Protein AF-A0A257LYD9-F1 (afdb_monomer_lite)

Foldseek 3Di:
DVVVVVVVVVVVVVVVPPDDDDDDDDDDDPPDDPVVVVVVVVVVVVVVVQVPDDDVVNVVVVVVVVVVVVVCVVCVVVVLVVVVVPDPVSVVVVVVVVVVVVVVCVVVVPPDPPPPPPDDDDDDDDDQQDPVLLLVQQPDPDRDPVNVVSVVSNLVVLLPDALVVLLVVLVVLLVVPDLSSLVVNLSSLVSNLVHQLPSSLVSLLVCQPSDDNNNASSLVSNLVSLLSCCVVPVPVSVVVLVVCVVVVSQPPGFHDDPPDDTDTSNLSSLLSNLLSCLVVPLPVSLVSLVVDDPVSLLSSLLSHQDLVSLLSNLVSDDLVSNLSNLLNNLLNCLLPPLVVSLVSLVVSPHDQQSSLLSNLSSLLSNLLSVNDALVRNLVSNVVGPDDLVSSLVSSLSSLLSNQQDDDPPDPDPPPALDRVLVCLVVSLVSLCVSHDVVCSLLSNLLSLLSNCQSRVCPPSSVVSLVVVCVVVVHDDLNNLLSNLLSQLVDPDVVSLVVSLVSLVPDDDDPSSVVSNVVSVVVD

Radius of gyration: 33.73 Å; chains: 1; bounding box: 87×89×81 Å

pLDDT: mean 70.9, std 21.24, range [26.34, 96.0]

Secondary structure (DSSP, 8-state):
-HHHHHHHHHHHHHHTSS----------------HHHHHHHHHHHHHHHTTSS-HHHHHHHHHHHHHHHHHHHHHHHHHHHHHHTT-THHHHHHHHHHHHHHHHHHHTT---S---------S--PPPPPHHHHHHHHT-SS--HHHHHHHHHHHHHHHHS-HHHHHHHHHHHHTS-STTHHHHHHHHHHHHHHH-HHHHHHHHHHHTTSSHHHHHHHHHHHHHHHHHHHHH-HHHHHHHHHHHHHTTTTTT-EEPPSSS--EEHHHHHHHHHHHHHHHH-HHHHHHHHTTS-HHHHHHHHHT---HHHHHHHGGGS-HHHHHHHHHHHHHHHHTT-HHHHHHHHHTT---HHHHHHHHHHHHHHHHHTTSS-HHHHHHHHHTS---HHHHHHHHHHHHHHHTTSPPTT------S----GGGHHHHHHHHHHHS-TTTHHHHHHHHHHHHHHHH--HHHHHHHHHHHHHHHSS--HHHHHHHHHHHTTSS-HHHHHHHHHHHHTSPP-HHHHHHHHHHHHT-

Structure (mmCIF, N/CA/C/O backbone):
data_AF-A0A257LYD9-F1
#
_entry.id   AF-A0A257LYD9-F1
#
loop_
_atom_site.group_PDB
_atom_site.id
_atom_site.type_symbol
_atom_site.label_atom_id
_atom_site.label_alt_id
_atom_site.label_comp_id
_atom_site.label_asym_id
_atom_site.label_entity_id
_atom_site.label_seq_id
_atom_site.pdbx_PDB_ins_code
_atom_site.Cartn_x
_atom_site.Cartn_y
_atom_site.Cartn_z
_atom_site.occupancy
_atom_site.B_iso_or_equiv
_atom_site.auth_seq_id
_atom_site.auth_comp_id
_atom_site.auth_asym_id
_atom_site.auth_atom_id
_atom_site.pdbx_PDB_model_num
ATOM 1 N N . SER A 1 1 ? 59.968 45.831 -13.611 1.00 49.44 1 SER A N 1
ATOM 2 C CA . SER A 1 1 ? 59.683 45.154 -14.890 1.00 49.44 1 SER A CA 1
ATOM 3 C C . SER A 1 1 ? 58.541 45.884 -15.582 1.00 49.44 1 SER A C 1
ATOM 5 O O . SER A 1 1 ? 57.887 46.700 -14.939 1.00 49.44 1 SER A O 1
ATOM 7 N N . ILE A 1 2 ? 58.314 45.608 -16.870 1.00 38.03 2 ILE A N 1
ATOM 8 C CA . ILE A 1 2 ? 57.218 46.166 -17.689 1.00 38.03 2 ILE A CA 1
ATOM 9 C C . ILE A 1 2 ? 55.837 45.922 -17.042 1.00 38.03 2 ILE A C 1
ATOM 11 O O . ILE A 1 2 ? 54.939 46.751 -17.163 1.00 38.03 2 ILE A O 1
ATOM 15 N N . ASP A 1 3 ? 55.703 44.860 -16.246 1.00 35.25 3 ASP A N 1
ATOM 16 C CA . ASP A 1 3 ? 54.464 44.512 -15.537 1.00 35.25 3 ASP A CA 1
ATOM 17 C C . ASP A 1 3 ? 54.073 45.535 -14.456 1.00 35.25 3 ASP A C 1
ATOM 19 O O . ASP A 1 3 ? 52.888 45.755 -14.215 1.00 35.25 3 ASP A O 1
ATOM 23 N N . ALA A 1 4 ? 55.050 46.220 -13.848 1.00 38.22 4 ALA A N 1
ATOM 24 C CA . ALA A 1 4 ? 54.783 47.253 -12.845 1.00 38.22 4 ALA A CA 1
ATOM 25 C C . ALA A 1 4 ? 54.211 48.539 -13.472 1.00 38.22 4 ALA A C 1
ATOM 27 O O . ALA A 1 4 ? 53.328 49.159 -12.891 1.00 38.22 4 ALA A O 1
ATOM 28 N N . GLN A 1 5 ? 54.643 48.895 -14.689 1.00 37.78 5 GLN A N 1
ATOM 29 C CA . GLN A 1 5 ? 54.116 50.061 -15.414 1.00 37.78 5 GLN A CA 1
ATOM 30 C C . GLN A 1 5 ? 52.699 49.818 -15.953 1.00 37.78 5 GLN A C 1
ATOM 32 O O . GLN A 1 5 ? 51.879 50.734 -15.970 1.00 37.78 5 GLN A O 1
ATOM 37 N N . ILE A 1 6 ? 52.373 48.582 -16.347 1.00 43.25 6 ILE A N 1
ATOM 38 C CA . ILE A 1 6 ? 51.021 48.223 -16.806 1.00 43.25 6 ILE A CA 1
ATOM 39 C C . ILE A 1 6 ? 50.028 48.226 -15.632 1.00 43.25 6 ILE A C 1
ATOM 41 O O . ILE A 1 6 ? 48.917 48.736 -15.781 1.00 43.25 6 ILE A O 1
ATOM 45 N N . ALA A 1 7 ? 50.436 47.742 -14.454 1.00 40.56 7 ALA A N 1
ATOM 46 C CA . ALA A 1 7 ? 49.606 47.775 -13.248 1.00 40.56 7 ALA A CA 1
ATOM 47 C C . ALA A 1 7 ? 49.328 49.212 -12.758 1.00 40.56 7 ALA A C 1
ATOM 49 O O . ALA A 1 7 ? 48.196 49.530 -12.396 1.00 40.56 7 ALA A O 1
ATOM 50 N N . GLU A 1 8 ? 50.323 50.104 -12.820 1.00 39.28 8 GLU A N 1
ATOM 51 C CA . GLU A 1 8 ? 50.182 51.512 -12.420 1.00 39.28 8 GLU A CA 1
ATOM 52 C C . GLU A 1 8 ? 49.281 52.314 -13.386 1.00 39.28 8 GLU A C 1
ATOM 54 O O . GLU A 1 8 ? 48.507 53.171 -12.952 1.00 39.28 8 GLU A O 1
ATOM 59 N N . THR A 1 9 ? 49.293 51.967 -14.681 1.00 43.53 9 THR A N 1
ATOM 60 C CA . THR A 1 9 ? 48.439 52.595 -15.714 1.00 43.53 9 THR A CA 1
ATOM 61 C C . THR A 1 9 ? 46.978 52.121 -15.643 1.00 43.53 9 THR A C 1
ATOM 63 O O . THR A 1 9 ? 46.062 52.870 -15.977 1.00 43.53 9 THR A O 1
ATOM 66 N N . LEU A 1 10 ? 46.731 50.888 -15.181 1.00 40.94 10 LEU A N 1
ATOM 67 C CA . LEU A 1 10 ? 45.377 50.357 -14.964 1.00 40.94 10 LEU A CA 1
ATOM 68 C C . LEU A 1 10 ? 44.741 50.907 -13.677 1.00 40.94 10 LEU A C 1
ATOM 70 O O . LEU A 1 10 ? 43.573 51.296 -13.698 1.00 40.94 10 LEU A O 1
ATOM 74 N N . ALA A 1 11 ? 45.516 51.039 -12.595 1.00 41.31 11 ALA A N 1
ATOM 75 C CA . ALA A 1 11 ? 45.029 51.582 -11.324 1.00 41.31 11 ALA A CA 1
ATOM 76 C C . ALA A 1 11 ? 44.652 53.077 -11.407 1.00 41.31 11 ALA A C 1
ATOM 78 O O . ALA A 1 11 ? 43.683 53.515 -10.784 1.00 41.31 11 ALA A O 1
ATOM 79 N N . THR A 1 12 ? 45.359 53.869 -12.223 1.00 39.19 12 THR A N 1
ATOM 80 C CA . THR A 1 12 ? 45.008 55.282 -12.473 1.00 39.19 12 THR A CA 1
ATOM 81 C C . THR A 1 12 ? 43.752 55.442 -13.341 1.00 39.19 12 THR A C 1
ATOM 83 O O . THR A 1 12 ? 43.032 56.437 -13.211 1.00 39.19 12 THR A O 1
ATOM 86 N N . HIS A 1 13 ? 43.425 54.451 -14.178 1.00 40.69 13 HIS A N 1
ATOM 87 C CA . HIS A 1 13 ? 42.250 54.500 -15.050 1.00 40.69 13 HIS A CA 1
ATOM 88 C C . HIS A 1 13 ? 40.937 54.136 -14.331 1.00 40.69 13 HIS A C 1
ATOM 90 O O . HIS A 1 13 ? 39.889 54.682 -14.683 1.00 40.69 13 HIS A O 1
ATOM 96 N N . GLU A 1 14 ? 40.985 53.281 -13.301 1.00 42.09 14 GLU A N 1
ATOM 97 C CA . GLU A 1 14 ? 39.814 52.935 -12.474 1.00 42.09 14 GLU A CA 1
ATOM 98 C C . GLU A 1 14 ? 39.442 54.041 -11.477 1.00 42.09 14 GLU A C 1
ATOM 100 O O . GLU A 1 14 ? 38.259 54.322 -11.280 1.00 42.09 14 GLU A O 1
ATOM 105 N N . HIS A 1 15 ? 40.423 54.754 -10.914 1.00 35.59 15 HIS A N 1
ATOM 106 C CA . HIS A 1 15 ? 40.149 55.800 -9.921 1.00 35.59 15 HIS A CA 1
ATOM 107 C C . HIS A 1 15 ? 39.497 57.068 -10.506 1.00 35.59 15 HIS A C 1
ATOM 109 O O . HIS A 1 15 ? 38.858 57.826 -9.775 1.00 35.59 15 HIS A O 1
ATOM 115 N N . THR A 1 16 ? 39.607 57.286 -11.822 1.00 35.78 16 THR A N 1
ATOM 116 C CA . THR A 1 16 ? 39.063 58.478 -12.502 1.00 35.78 16 THR A CA 1
ATOM 117 C C . THR A 1 16 ? 37.607 58.288 -12.963 1.00 35.78 16 THR A C 1
ATOM 119 O O . THR A 1 16 ? 36.912 59.262 -13.240 1.00 35.78 16 THR A O 1
ATOM 122 N N . ALA A 1 17 ? 37.102 57.047 -13.007 1.00 40.84 17 ALA A N 1
ATOM 123 C CA . ALA A 1 17 ? 35.739 56.745 -13.463 1.00 40.84 17 ALA A CA 1
ATOM 124 C C . ALA A 1 17 ? 34.672 56.792 -12.348 1.00 40.84 17 ALA A C 1
ATOM 126 O O . ALA A 1 17 ? 33.480 56.773 -12.647 1.00 40.84 17 ALA A O 1
ATOM 127 N N . ALA A 1 18 ? 35.075 56.860 -11.072 1.00 41.09 18 ALA A N 1
ATOM 128 C CA . ALA A 1 18 ? 34.161 56.713 -9.935 1.00 41.09 18 ALA A CA 1
ATOM 129 C C . ALA A 1 18 ? 33.547 58.022 -9.394 1.00 41.09 18 ALA A C 1
ATOM 131 O O . ALA A 1 18 ? 32.650 57.954 -8.560 1.00 41.09 18 ALA A O 1
ATOM 132 N N . PHE A 1 19 ? 33.962 59.211 -9.846 1.00 42.50 19 PHE A N 1
ATOM 133 C CA . PHE A 1 19 ? 33.414 60.472 -9.326 1.00 42.50 19 PHE A CA 1
ATOM 134 C C . PHE A 1 19 ? 33.338 61.569 -10.389 1.00 42.50 19 PHE A C 1
ATOM 136 O O . PHE A 1 19 ? 34.223 62.414 -10.452 1.00 42.50 19 PHE A O 1
ATOM 143 N N . GLN A 1 20 ? 32.246 61.612 -11.159 1.00 30.97 20 GLN A N 1
ATOM 144 C CA . GLN A 1 20 ? 31.609 62.873 -11.571 1.00 30.97 20 GLN A CA 1
ATOM 145 C C . GLN A 1 20 ? 30.097 62.666 -11.777 1.00 30.97 20 GLN A C 1
ATOM 147 O O . GLN A 1 20 ? 29.709 61.820 -12.582 1.00 30.97 20 GLN A O 1
ATOM 152 N N . PRO A 1 21 ? 29.225 63.430 -11.095 1.00 45.97 21 PRO A N 1
ATOM 153 C CA . PRO A 1 21 ? 27.804 63.462 -11.400 1.00 45.97 21 PRO A CA 1
ATOM 154 C C . PRO A 1 21 ? 27.547 64.545 -12.454 1.00 45.97 21 PRO A C 1
ATOM 156 O O . PRO A 1 21 ? 27.742 65.729 -12.183 1.00 45.97 21 PRO A O 1
ATOM 159 N N . ILE A 1 22 ? 27.109 64.178 -13.658 1.00 36.41 22 ILE A N 1
ATOM 160 C CA . ILE A 1 22 ? 26.595 65.161 -14.628 1.00 36.41 22 ILE A CA 1
ATOM 161 C C . ILE A 1 22 ? 25.435 64.559 -15.444 1.00 36.41 22 ILE A C 1
ATOM 163 O O . ILE A 1 22 ? 25.273 63.339 -15.470 1.00 36.41 22 ILE A O 1
ATOM 167 N N . PRO A 1 23 ? 24.538 65.388 -16.005 1.00 30.56 23 PRO A N 1
ATOM 168 C CA . PRO A 1 23 ? 23.142 65.435 -15.613 1.00 30.56 23 PRO A CA 1
ATOM 169 C C . PRO A 1 23 ? 22.226 64.996 -16.760 1.00 30.56 23 PRO A C 1
ATOM 171 O O . PRO A 1 23 ? 22.642 64.795 -17.899 1.00 30.56 23 PRO A O 1
ATOM 174 N N . ILE A 1 24 ? 20.941 64.876 -16.452 1.00 46.66 24 ILE A N 1
ATOM 175 C CA . ILE A 1 24 ? 19.901 64.607 -17.440 1.00 46.66 24 ILE A CA 1
ATOM 176 C C . ILE A 1 24 ? 19.766 65.833 -18.358 1.00 46.66 24 ILE A C 1
ATOM 178 O O . ILE A 1 24 ? 19.255 66.870 -17.939 1.00 46.66 24 ILE A O 1
ATOM 182 N N . SER A 1 25 ? 20.187 65.707 -19.617 1.00 30.19 25 SER A N 1
ATOM 183 C CA . SER A 1 25 ? 19.709 66.541 -20.722 1.00 30.19 25 SER A CA 1
ATOM 184 C C . SER A 1 25 ? 19.673 65.751 -22.034 1.00 30.19 25 SER A C 1
ATOM 186 O O . SER A 1 25 ? 20.486 64.864 -22.289 1.00 30.19 25 SER A O 1
ATOM 188 N N . ALA A 1 26 ? 18.628 66.034 -22.809 1.00 44.50 26 ALA A N 1
ATOM 189 C CA . ALA A 1 26 ? 18.206 65.318 -24.002 1.00 44.50 26 ALA A CA 1
ATOM 190 C C . ALA A 1 26 ? 19.156 65.503 -25.204 1.00 44.50 26 ALA A C 1
ATOM 192 O O . ALA A 1 26 ? 19.894 66.480 -25.287 1.00 44.50 26 ALA A O 1
ATOM 193 N N . ASP A 1 27 ? 19.054 64.556 -26.141 1.00 39.31 27 ASP A N 1
ATOM 194 C CA . ASP A 1 27 ? 19.685 64.505 -27.466 1.00 39.31 27 ASP A CA 1
ATOM 195 C C . ASP A 1 27 ? 21.212 64.347 -27.537 1.00 39.31 27 ASP A C 1
ATOM 197 O O . ASP A 1 27 ? 21.968 65.303 -27.687 1.00 39.31 27 ASP A O 1
ATOM 201 N N . ARG A 1 28 ? 21.657 63.079 -27.580 1.00 30.05 28 ARG A N 1
ATOM 202 C CA . ARG A 1 28 ? 22.804 62.617 -28.390 1.00 30.05 28 ARG A CA 1
ATOM 203 C C . ARG A 1 28 ? 22.771 61.095 -28.552 1.00 30.05 28 ARG A C 1
ATOM 205 O O . ARG A 1 28 ? 22.719 60.353 -27.574 1.00 30.05 28 ARG A O 1
ATOM 212 N N . SER A 1 29 ? 22.852 60.618 -29.794 1.00 32.94 29 SER A N 1
ATOM 213 C CA . SER A 1 29 ? 23.033 59.199 -30.110 1.00 32.94 29 SER A CA 1
ATOM 214 C C . SER A 1 29 ? 24.380 58.705 -29.566 1.00 32.94 29 SER A C 1
ATOM 216 O O . SER A 1 29 ? 25.440 59.056 -30.090 1.00 32.94 29 SER A O 1
ATOM 218 N N . ILE A 1 30 ? 24.351 57.876 -28.523 1.00 30.97 30 ILE A N 1
ATOM 219 C CA . ILE A 1 30 ? 25.540 57.186 -28.016 1.00 30.97 30 ILE A CA 1
ATOM 220 C C . ILE A 1 30 ? 25.895 56.072 -29.009 1.00 30.97 30 ILE A C 1
ATOM 222 O O . ILE A 1 30 ? 25.290 55.000 -29.004 1.00 30.97 30 ILE A O 1
ATOM 226 N N . SER A 1 31 ? 26.889 56.320 -29.864 1.00 38.44 31 SER A N 1
ATOM 227 C CA . SER A 1 31 ? 27.593 55.273 -30.611 1.00 38.44 31 SER A CA 1
ATOM 228 C C . SER A 1 31 ? 28.261 54.326 -29.610 1.00 38.44 31 SER A C 1
ATOM 230 O O . SER A 1 31 ? 29.317 54.637 -29.058 1.00 38.44 31 SER A O 1
ATOM 232 N N . ARG A 1 32 ? 27.641 53.172 -29.347 1.00 36.41 32 ARG A N 1
ATOM 233 C CA . ARG A 1 32 ? 28.241 52.111 -28.527 1.00 36.41 32 ARG A CA 1
ATOM 234 C C . ARG A 1 32 ? 29.406 51.453 -29.287 1.00 36.41 32 ARG A C 1
ATOM 236 O O . ARG A 1 32 ? 29.279 51.213 -30.487 1.00 36.41 32 ARG A O 1
ATOM 243 N N . PRO A 1 33 ? 30.526 51.118 -28.623 1.00 38.88 33 PRO A N 1
ATOM 244 C CA . PRO A 1 33 ? 31.648 50.450 -29.273 1.00 38.88 33 PRO A CA 1
ATOM 245 C C . PRO A 1 33 ? 31.264 49.017 -29.674 1.00 38.88 33 PRO A C 1
ATOM 247 O O . PRO A 1 33 ? 30.694 48.263 -28.884 1.00 38.88 33 PRO A O 1
ATOM 250 N N . ASN A 1 34 ? 31.582 48.645 -30.915 1.00 45.72 34 ASN A N 1
ATOM 251 C CA . ASN A 1 34 ? 31.249 47.351 -31.509 1.00 45.72 34 ASN A CA 1
ATOM 252 C C . ASN A 1 34 ? 32.127 46.235 -30.905 1.00 45.72 34 ASN A C 1
ATOM 254 O O . ASN A 1 34 ? 33.206 45.912 -31.402 1.00 45.72 34 ASN A O 1
ATOM 258 N N . TRP A 1 35 ? 31.680 45.683 -29.778 1.00 42.66 35 TRP A N 1
ATOM 259 C CA . TRP A 1 35 ? 32.374 44.653 -28.996 1.00 42.66 35 TRP A CA 1
ATOM 260 C C . TRP A 1 35 ? 32.665 43.371 -29.797 1.00 42.66 35 TRP A C 1
ATOM 262 O O . TRP A 1 35 ? 33.673 42.713 -29.549 1.00 42.66 35 TRP A O 1
ATOM 272 N N . LEU A 1 36 ? 31.853 43.076 -30.817 1.00 42.28 36 LEU A N 1
ATOM 273 C CA . LEU A 1 36 ? 32.045 41.964 -31.753 1.00 42.28 36 LEU A CA 1
ATOM 274 C C . LEU A 1 36 ? 33.279 42.147 -32.645 1.00 42.28 36 LEU A C 1
ATOM 276 O O . LEU A 1 36 ? 34.024 41.196 -32.860 1.00 42.28 36 LEU A O 1
ATOM 280 N N . ALA A 1 37 ? 33.561 43.375 -33.092 1.00 41.25 37 ALA A N 1
ATOM 281 C CA . ALA A 1 37 ? 34.774 43.670 -33.856 1.00 41.25 37 ALA A CA 1
ATOM 282 C C . ALA A 1 37 ? 36.037 43.528 -32.987 1.00 41.25 37 ALA A C 1
ATOM 284 O O . ALA A 1 37 ? 37.076 43.069 -33.458 1.00 41.25 37 ALA A O 1
ATOM 285 N N . ARG A 1 38 ? 35.935 43.847 -31.688 1.00 40.97 38 ARG A N 1
ATOM 286 C CA . ARG A 1 38 ? 37.004 43.593 -30.709 1.00 40.97 38 ARG A CA 1
ATOM 287 C C . ARG A 1 38 ? 37.198 42.099 -30.448 1.00 40.97 38 ARG A C 1
ATOM 289 O O . ARG A 1 38 ? 38.338 41.652 -30.416 1.00 40.97 38 ARG A O 1
ATOM 296 N N . ALA A 1 39 ? 36.120 41.328 -30.309 1.00 45.44 39 ALA A N 1
ATOM 297 C CA . ALA A 1 39 ? 36.196 39.878 -30.134 1.00 45.44 39 ALA A CA 1
ATOM 298 C C . ALA A 1 39 ? 36.816 39.185 -31.362 1.00 45.44 39 ALA A C 1
ATOM 300 O O . ALA A 1 39 ? 37.705 38.351 -31.211 1.00 45.44 39 ALA A O 1
ATOM 301 N N . ALA A 1 40 ? 36.433 39.595 -32.575 1.00 45.53 40 ALA A N 1
ATOM 302 C CA . ALA A 1 40 ? 37.013 39.089 -33.819 1.00 45.53 40 ALA A CA 1
ATOM 303 C C . ALA A 1 40 ? 38.507 39.440 -33.960 1.00 45.53 40 ALA A C 1
ATOM 305 O O . ALA A 1 40 ? 39.304 38.587 -34.350 1.00 45.53 40 ALA A O 1
ATOM 306 N N . ALA A 1 41 ? 38.915 40.656 -33.573 1.00 41.38 41 ALA A N 1
ATOM 307 C CA . ALA A 1 41 ? 40.324 41.055 -33.547 1.00 41.38 41 ALA A CA 1
ATOM 308 C C . ALA A 1 41 ? 41.149 40.244 -32.526 1.00 41.38 41 ALA A C 1
ATOM 310 O O . ALA A 1 41 ? 42.281 39.860 -32.819 1.00 41.38 41 ALA A O 1
ATOM 311 N N . TRP A 1 42 ? 40.574 39.919 -31.362 1.00 43.00 42 TRP A N 1
ATOM 312 C CA . TRP A 1 42 ? 41.206 39.053 -30.359 1.00 43.00 42 TRP A CA 1
ATOM 313 C C . TRP A 1 42 ? 41.351 37.603 -30.837 1.00 43.00 42 TRP A C 1
ATOM 315 O O . TRP A 1 42 ? 42.405 37.004 -30.633 1.00 43.00 42 TRP A O 1
ATOM 325 N N . ILE A 1 43 ? 40.342 37.058 -31.524 1.00 50.16 43 ILE A N 1
ATOM 326 C CA . ILE A 1 43 ? 40.383 35.708 -32.114 1.00 50.16 43 ILE A CA 1
ATOM 327 C C . ILE A 1 43 ? 41.423 35.637 -33.247 1.00 50.16 43 ILE A C 1
ATOM 329 O O . ILE A 1 43 ? 42.200 34.682 -33.308 1.00 50.16 43 ILE A O 1
ATOM 333 N N . GLY A 1 44 ? 41.498 36.672 -34.094 1.00 39.19 44 GLY A N 1
ATOM 334 C CA . GLY A 1 44 ? 42.492 36.784 -35.167 1.00 39.19 44 GLY A CA 1
ATOM 335 C C . GLY A 1 44 ? 43.931 36.901 -34.652 1.00 39.19 44 GLY A C 1
ATOM 336 O O . GLY A 1 44 ? 44.817 36.198 -35.138 1.00 39.19 44 GLY A O 1
ATOM 337 N N . ALA A 1 45 ? 44.164 37.713 -33.613 1.00 41.66 45 ALA A N 1
ATOM 338 C CA . ALA A 1 45 ? 45.466 37.794 -32.948 1.00 41.66 45 ALA A CA 1
ATOM 339 C C . ALA A 1 45 ? 45.863 36.445 -32.315 1.00 41.66 45 ALA A C 1
ATOM 341 O O . ALA A 1 45 ? 47.004 36.011 -32.452 1.00 41.66 45 ALA A O 1
ATOM 342 N N . PHE A 1 46 ? 44.915 35.725 -31.703 1.00 44.78 46 PHE A N 1
ATOM 343 C CA . PHE A 1 46 ? 45.160 34.409 -31.097 1.00 44.78 46 PHE A CA 1
ATOM 344 C C . PHE A 1 46 ? 45.529 33.316 -32.111 1.00 44.78 46 PHE A C 1
ATOM 346 O O . PHE A 1 46 ? 46.360 32.460 -31.806 1.00 44.78 46 PHE A O 1
ATOM 353 N N . HIS A 1 47 ? 44.955 33.343 -33.319 1.00 44.31 47 HIS A N 1
ATOM 354 C CA . HIS A 1 47 ? 45.324 32.411 -34.392 1.00 44.31 47 HIS A CA 1
ATOM 355 C C . HIS A 1 47 ? 46.742 32.659 -34.928 1.00 44.31 47 HIS A C 1
ATOM 357 O O . HIS A 1 47 ? 47.457 31.704 -35.230 1.00 44.31 47 HIS A O 1
ATOM 363 N N . LEU A 1 48 ? 47.185 33.918 -34.982 1.00 41.16 48 LEU A N 1
ATOM 364 C CA . LEU A 1 48 ? 48.536 34.277 -35.429 1.00 41.16 48 LEU A CA 1
ATOM 365 C C . LEU A 1 48 ? 49.634 33.862 -34.431 1.00 41.16 48 LEU A C 1
ATOM 367 O O . LEU A 1 48 ? 50.714 33.458 -34.858 1.00 41.16 48 LEU A O 1
ATOM 371 N N . PHE A 1 49 ? 49.357 33.873 -33.122 1.00 42.16 49 PHE A N 1
ATOM 372 C CA . PHE A 1 49 ? 50.305 33.414 -32.090 1.00 42.16 49 PHE A CA 1
ATOM 373 C C . PHE A 1 49 ? 50.302 31.888 -31.858 1.00 42.16 49 PHE A C 1
ATOM 375 O O . PHE A 1 49 ? 51.223 31.358 -31.236 1.00 42.16 49 PHE A O 1
ATOM 382 N N . GLY A 1 50 ? 49.308 31.157 -32.379 1.00 40.91 50 GLY A N 1
ATOM 383 C CA . GLY A 1 50 ? 49.197 29.698 -32.235 1.00 40.91 50 GLY A CA 1
ATOM 384 C C . GLY A 1 50 ? 50.205 28.883 -33.058 1.00 40.91 50 GLY A C 1
ATOM 385 O O . GLY A 1 50 ? 50.475 27.734 -32.716 1.00 40.91 50 GLY A O 1
ATOM 386 N N . ASN A 1 51 ? 50.807 29.471 -34.098 1.00 42.59 51 ASN A N 1
ATOM 387 C CA . ASN A 1 51 ? 51.724 28.762 -35.002 1.00 42.59 51 ASN A CA 1
ATOM 388 C C . ASN A 1 51 ? 53.195 28.736 -34.544 1.00 42.59 51 ASN A C 1
ATOM 390 O O . ASN A 1 51 ? 54.031 28.160 -35.236 1.00 42.59 51 ASN A O 1
ATOM 394 N N . THR A 1 52 ? 53.533 29.311 -33.384 1.00 46.41 52 THR A N 1
ATOM 395 C CA . THR A 1 52 ? 54.919 29.344 -32.869 1.00 46.41 52 THR A CA 1
ATOM 396 C C . THR A 1 52 ? 55.092 28.782 -31.450 1.00 46.41 52 THR A C 1
ATOM 398 O O . THR A 1 52 ? 56.202 28.801 -30.917 1.00 46.41 52 THR A O 1
ATOM 401 N N . ALA A 1 53 ? 54.044 28.222 -30.831 1.00 46.31 53 ALA A N 1
ATOM 402 C CA . ALA A 1 53 ? 54.089 27.737 -29.447 1.00 46.31 53 ALA A CA 1
ATOM 403 C C . ALA A 1 53 ? 54.228 26.202 -29.322 1.00 46.31 53 ALA A C 1
ATOM 405 O O . ALA A 1 53 ? 53.648 25.433 -30.086 1.00 46.31 53 ALA A O 1
ATOM 406 N N . LYS A 1 54 ? 54.992 25.742 -28.316 1.00 46.84 54 LYS A N 1
ATOM 407 C CA . LYS A 1 54 ? 55.261 24.315 -28.035 1.00 46.84 54 LYS A CA 1
ATOM 408 C C . LYS A 1 54 ? 53.997 23.539 -27.609 1.00 46.84 54 LYS A C 1
ATOM 410 O O . LYS A 1 54 ? 53.089 24.079 -26.981 1.00 46.84 54 LYS A O 1
ATOM 415 N N . ALA A 1 55 ? 53.988 22.234 -27.903 1.00 43.00 55 ALA A N 1
ATOM 416 C CA . ALA A 1 55 ? 52.827 21.332 -27.875 1.00 43.00 55 ALA A CA 1
ATOM 417 C C . ALA A 1 55 ? 52.019 21.258 -26.557 1.00 43.00 55 ALA A C 1
ATOM 419 O O . ALA A 1 55 ? 50.814 21.016 -26.604 1.00 43.00 55 ALA A O 1
ATOM 420 N N . SER A 1 56 ? 52.624 21.491 -25.388 1.00 38.22 56 SER A N 1
ATOM 421 C CA . SER A 1 56 ? 51.900 21.484 -24.104 1.00 38.22 56 SER A CA 1
ATOM 422 C C . SER A 1 56 ? 50.998 22.712 -23.925 1.00 38.22 56 SER A C 1
ATOM 424 O O . SER A 1 56 ? 49.896 22.593 -23.389 1.00 38.22 56 SER A O 1
ATOM 426 N N . THR A 1 57 ? 51.402 23.870 -24.453 1.00 39.50 57 THR A N 1
ATOM 427 C CA . THR A 1 57 ? 50.592 25.097 -24.448 1.00 39.50 57 THR A CA 1
ATOM 428 C C . THR A 1 57 ? 49.414 24.982 -25.420 1.00 39.50 57 THR A C 1
ATOM 430 O O . THR A 1 57 ? 48.331 25.478 -25.132 1.00 39.50 57 THR A O 1
ATOM 433 N N . VAL A 1 58 ? 49.571 24.231 -26.519 1.00 40.91 58 VAL A N 1
ATOM 434 C CA . VAL A 1 58 ? 48.525 24.002 -27.535 1.00 40.91 58 VAL A CA 1
ATOM 435 C C . VAL A 1 58 ? 47.348 23.180 -26.991 1.00 40.91 58 VAL A C 1
ATOM 437 O O . VAL A 1 58 ? 46.204 23.442 -27.352 1.00 40.91 58 VAL A O 1
ATOM 440 N N . ILE A 1 59 ? 47.587 22.214 -26.096 1.00 39.59 59 ILE A N 1
ATOM 441 C CA . ILE A 1 59 ? 46.521 21.372 -25.517 1.00 39.59 59 ILE A CA 1
ATOM 442 C C . ILE A 1 59 ? 45.693 22.156 -24.489 1.00 39.59 59 ILE A C 1
ATOM 444 O O . ILE A 1 59 ? 44.463 22.064 -24.489 1.00 39.59 59 ILE A O 1
ATOM 448 N N . VAL A 1 60 ? 46.350 22.964 -23.650 1.00 38.22 60 VAL A N 1
ATOM 449 C CA . VAL A 1 60 ? 45.662 23.854 -22.702 1.00 38.22 60 VAL A CA 1
ATOM 450 C C . VAL A 1 60 ? 44.927 24.963 -23.462 1.00 38.22 60 VAL A C 1
ATOM 452 O O . VAL A 1 60 ? 43.750 25.190 -23.203 1.00 38.22 60 VAL A O 1
ATOM 455 N N . MET A 1 61 ? 45.550 25.567 -24.481 1.00 35.97 61 MET A N 1
ATOM 456 C CA . MET A 1 61 ? 44.910 26.585 -25.324 1.00 35.97 61 MET A CA 1
ATOM 457 C C . MET A 1 61 ? 43.729 26.033 -26.126 1.00 35.97 61 MET A C 1
ATOM 459 O O . MET A 1 61 ? 42.716 26.717 -26.211 1.00 35.97 61 MET A O 1
ATOM 463 N N . LYS A 1 62 ? 43.783 24.799 -26.652 1.00 40.06 62 LYS A N 1
ATOM 464 C CA . LYS A 1 62 ? 42.627 24.180 -27.327 1.00 40.06 62 LYS A CA 1
ATOM 465 C C . LYS A 1 62 ? 41.443 24.002 -26.380 1.00 40.06 62 LYS A C 1
ATOM 467 O O . LYS A 1 62 ? 40.338 24.375 -26.749 1.00 40.06 62 LYS A O 1
ATOM 472 N N . LYS A 1 63 ? 41.659 23.510 -25.154 1.00 38.25 63 LYS A N 1
ATOM 473 C CA . LYS A 1 63 ? 40.579 23.368 -24.159 1.00 38.25 63 LYS A CA 1
ATOM 474 C C . LYS A 1 63 ? 39.988 24.717 -23.748 1.00 38.25 63 LYS A C 1
ATOM 476 O O . LYS A 1 63 ? 38.770 24.835 -23.641 1.00 38.25 63 LYS A O 1
ATOM 481 N N . THR A 1 64 ? 40.826 25.738 -23.577 1.00 37.81 64 THR A N 1
ATOM 482 C CA . THR A 1 64 ? 40.372 27.094 -23.241 1.00 37.81 64 THR A CA 1
ATOM 483 C C . THR A 1 64 ? 39.623 27.745 -24.406 1.00 37.81 64 THR A C 1
ATOM 485 O O . THR A 1 64 ? 38.590 28.362 -24.178 1.00 37.81 64 THR A O 1
ATOM 488 N N . VAL A 1 65 ? 40.060 27.547 -25.655 1.00 41.03 65 VAL A N 1
ATOM 489 C CA . VAL A 1 65 ? 39.353 28.033 -26.853 1.00 41.03 65 VAL A CA 1
ATOM 490 C C . VAL A 1 65 ? 38.020 27.312 -27.031 1.00 41.03 65 VAL A C 1
ATOM 492 O O . VAL A 1 65 ? 37.016 27.984 -27.201 1.00 41.03 65 VAL A O 1
ATOM 495 N N . THR A 1 66 ? 37.949 25.984 -26.894 1.00 44.91 66 THR A N 1
ATOM 496 C CA . THR A 1 66 ? 36.668 25.257 -26.957 1.00 44.91 66 THR A CA 1
ATOM 497 C C . THR A 1 66 ? 35.712 25.693 -25.843 1.00 44.91 66 THR A C 1
ATOM 499 O O . THR A 1 66 ? 34.524 25.853 -26.098 1.00 44.91 66 THR A O 1
ATOM 502 N N . SER A 1 67 ? 36.223 25.958 -24.637 1.00 35.62 67 SER A N 1
ATOM 503 C CA . SER A 1 67 ? 35.428 26.454 -23.506 1.00 35.62 67 SER A CA 1
ATOM 504 C C . SER A 1 67 ? 34.930 27.891 -23.719 1.00 35.62 67 SER A C 1
ATOM 506 O O . SER A 1 67 ? 33.762 28.176 -23.480 1.00 35.62 67 SER A O 1
ATOM 508 N N . ILE A 1 68 ? 35.767 28.788 -24.255 1.00 41.50 68 ILE A N 1
ATOM 509 C CA . ILE A 1 68 ? 35.381 30.172 -24.578 1.00 41.50 68 ILE A CA 1
ATOM 510 C C . ILE A 1 68 ? 34.424 30.210 -25.777 1.00 41.50 68 ILE A C 1
ATOM 512 O O . ILE A 1 68 ? 33.443 30.943 -25.743 1.00 41.50 68 ILE A O 1
ATOM 516 N N . THR A 1 69 ? 34.642 29.397 -26.813 1.00 42.38 69 THR A N 1
ATOM 517 C CA . THR A 1 69 ? 33.730 29.277 -27.960 1.00 42.38 69 THR A CA 1
ATOM 518 C C . THR A 1 69 ? 32.383 28.690 -27.536 1.00 42.38 69 THR A C 1
ATOM 520 O O . THR A 1 69 ? 31.351 29.209 -27.950 1.00 42.38 69 THR A O 1
ATOM 523 N N . ALA A 1 70 ? 32.368 27.686 -26.652 1.00 39.19 70 ALA A N 1
ATOM 524 C CA . ALA A 1 70 ? 31.141 27.161 -26.057 1.00 39.19 70 ALA A CA 1
ATOM 525 C C . ALA A 1 70 ? 30.446 28.209 -25.172 1.00 39.19 70 ALA A C 1
ATOM 527 O O . ALA A 1 70 ? 29.241 28.398 -25.292 1.00 39.19 70 ALA A O 1
ATOM 528 N N . ALA A 1 71 ? 31.187 28.960 -24.353 1.00 36.72 71 ALA A N 1
ATOM 529 C CA . ALA A 1 71 ? 30.636 30.041 -23.537 1.00 36.72 71 ALA A CA 1
ATOM 530 C C . ALA A 1 71 ? 30.070 31.191 -24.389 1.00 36.72 71 ALA A C 1
ATOM 532 O O . ALA A 1 71 ? 29.023 31.728 -24.047 1.00 36.72 71 ALA A O 1
ATOM 533 N N . ILE A 1 72 ? 30.698 31.538 -25.519 1.00 41.25 72 ILE A N 1
ATOM 534 C CA . ILE A 1 72 ? 30.197 32.541 -26.474 1.00 41.25 72 ILE A CA 1
ATOM 535 C C . ILE A 1 72 ? 28.967 32.020 -27.234 1.00 41.25 72 ILE A C 1
ATOM 537 O O . ILE A 1 72 ? 28.042 32.791 -27.461 1.00 41.25 72 ILE A O 1
ATOM 541 N N . LEU A 1 73 ? 28.899 30.728 -27.572 1.00 42.88 73 LEU A N 1
ATOM 542 C CA . LEU A 1 73 ? 27.700 30.099 -28.150 1.00 42.88 73 LEU A CA 1
ATOM 543 C C . LEU A 1 73 ? 26.537 30.037 -27.146 1.00 42.88 73 LEU A C 1
ATOM 545 O O . LEU A 1 73 ? 25.393 30.273 -27.521 1.00 42.88 73 LEU A O 1
ATOM 549 N N . ILE A 1 74 ? 26.822 29.785 -25.866 1.00 38.91 74 ILE A N 1
ATOM 550 C CA . ILE A 1 74 ? 25.820 29.680 -24.794 1.00 38.91 74 ILE A CA 1
ATOM 551 C C . ILE A 1 74 ? 25.327 31.068 -24.349 1.00 38.91 74 ILE A C 1
ATOM 553 O O . ILE A 1 74 ? 24.118 31.286 -24.247 1.00 38.91 74 ILE A O 1
ATOM 557 N N . LEU A 1 75 ? 26.229 32.034 -24.138 1.00 36.28 75 LEU A N 1
ATOM 558 C CA . LEU A 1 75 ? 25.883 33.429 -23.811 1.00 36.28 75 LEU A CA 1
ATOM 559 C C . LEU A 1 75 ? 25.314 34.173 -25.028 1.00 36.28 75 LEU A C 1
ATOM 561 O O . LEU A 1 75 ? 24.436 35.020 -24.883 1.00 36.28 75 LEU A O 1
ATOM 565 N N . GLY A 1 76 ? 25.763 33.816 -26.232 1.00 38.44 76 GLY A N 1
ATOM 566 C CA . GLY A 1 76 ? 25.197 34.275 -27.496 1.00 38.44 76 GLY A CA 1
ATOM 567 C C . GLY A 1 76 ? 23.784 33.739 -27.707 1.00 38.44 76 GLY A C 1
ATOM 568 O O . GLY A 1 76 ? 22.883 34.52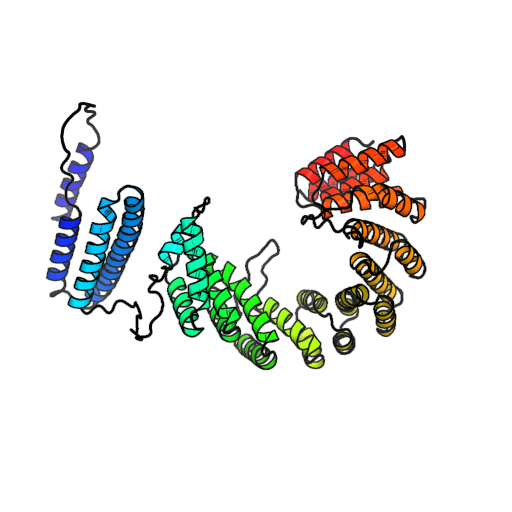9 -27.942 1.00 38.44 76 GLY A O 1
ATOM 569 N N . GLY A 1 77 ? 23.548 32.435 -27.541 1.00 37.94 77 GLY A N 1
ATOM 570 C CA . GLY A 1 77 ? 22.228 31.817 -27.725 1.00 37.94 77 GLY A CA 1
ATOM 571 C C . GLY A 1 77 ? 21.179 32.273 -26.704 1.00 37.94 77 GLY A C 1
ATOM 572 O O . GLY A 1 77 ? 20.050 32.590 -27.074 1.00 37.94 77 GLY A O 1
ATOM 573 N N . SER A 1 78 ? 21.556 32.392 -25.427 1.00 37.16 78 SER A N 1
ATOM 574 C CA . SER A 1 78 ? 20.668 32.918 -24.374 1.00 37.16 78 SER A CA 1
ATOM 575 C C . SER A 1 78 ? 20.423 34.431 -24.505 1.00 37.16 78 SER A C 1
ATOM 577 O O . SER A 1 78 ? 19.294 34.890 -24.321 1.00 37.16 78 SER A O 1
ATOM 579 N N . GLY A 1 79 ? 21.432 35.206 -24.922 1.00 33.16 79 GLY A N 1
ATOM 580 C CA . GLY A 1 79 ? 21.286 36.628 -25.252 1.00 33.16 79 GLY A CA 1
ATOM 581 C C . GLY A 1 79 ? 20.434 36.881 -26.503 1.00 33.16 79 GLY A C 1
ATOM 582 O O . GLY A 1 79 ? 19.627 37.810 -26.518 1.00 33.16 79 GLY A O 1
ATOM 583 N N . ILE A 1 80 ? 20.544 36.026 -27.525 1.00 38.47 80 ILE A N 1
ATOM 584 C CA . ILE A 1 80 ? 19.716 36.064 -28.740 1.00 38.47 80 ILE A CA 1
ATOM 585 C C . ILE A 1 80 ? 18.251 35.769 -28.399 1.00 38.47 80 ILE A C 1
ATOM 587 O O . ILE A 1 80 ? 17.374 36.456 -28.918 1.00 38.47 80 ILE A O 1
ATOM 591 N N . TYR A 1 81 ? 17.970 34.849 -27.466 1.00 37.28 81 TYR A N 1
ATOM 592 C CA . TYR A 1 81 ? 16.601 34.561 -27.017 1.00 37.28 81 TYR A CA 1
ATOM 593 C C . TYR A 1 81 ? 15.978 35.700 -26.183 1.00 37.28 81 TYR A C 1
ATOM 595 O O . TYR A 1 81 ? 14.789 35.990 -26.309 1.00 37.28 81 TYR A O 1
ATOM 603 N N . ALA A 1 82 ? 16.780 36.419 -25.388 1.00 35.38 82 ALA A N 1
ATOM 604 C CA . ALA A 1 82 ? 16.326 37.618 -24.676 1.00 35.38 82 ALA A CA 1
ATOM 605 C C . ALA A 1 82 ? 16.034 38.798 -25.630 1.00 35.38 82 ALA A C 1
ATOM 607 O O . ALA A 1 82 ? 15.080 39.547 -25.413 1.00 35.38 82 ALA A O 1
ATOM 608 N N . ILE A 1 83 ? 16.798 38.927 -26.724 1.00 37.47 83 ILE A N 1
ATOM 609 C CA . ILE A 1 83 ? 16.548 39.896 -27.810 1.00 37.47 83 ILE A CA 1
ATOM 610 C C . ILE A 1 83 ? 15.316 39.489 -28.647 1.00 37.47 83 ILE A C 1
ATOM 612 O O . ILE A 1 83 ? 14.560 40.349 -29.102 1.00 37.47 83 ILE A O 1
ATOM 616 N N . HIS A 1 84 ? 15.061 38.183 -28.779 1.00 39.91 84 HIS A N 1
ATOM 617 C CA . HIS A 1 84 ? 13.926 37.575 -29.489 1.00 39.91 84 HIS A CA 1
ATOM 618 C C . HIS A 1 84 ? 12.554 38.066 -29.004 1.00 39.91 84 HIS A C 1
ATOM 620 O O . HIS A 1 84 ? 11.592 38.056 -29.771 1.00 39.91 84 HIS A O 1
ATOM 626 N N . ARG A 1 85 ? 12.467 38.507 -27.740 1.00 38.81 85 ARG A N 1
ATOM 627 C CA . ARG A 1 85 ? 11.227 38.933 -27.076 1.00 38.81 85 ARG A CA 1
ATOM 628 C C . ARG A 1 85 ? 10.773 40.352 -27.454 1.00 38.81 85 ARG A C 1
ATOM 630 O O . ARG A 1 85 ? 9.667 40.723 -27.076 1.00 38.81 85 ARG A O 1
ATOM 637 N N . GLN A 1 86 ? 11.595 41.156 -28.148 1.00 36.25 86 GLN A N 1
ATOM 638 C CA . GLN A 1 86 ? 11.324 42.597 -28.316 1.00 36.25 86 GLN A CA 1
ATOM 639 C C . GLN A 1 86 ? 11.324 43.163 -29.751 1.00 36.25 86 GLN A C 1
ATOM 641 O O . GLN A 1 86 ? 11.004 44.342 -29.893 1.00 36.25 86 GLN A O 1
ATOM 646 N N . ASN A 1 87 ? 11.642 42.416 -30.823 1.00 40.38 87 ASN A N 1
ATOM 647 C CA . ASN A 1 87 ? 11.612 43.015 -32.173 1.00 40.38 87 ASN A CA 1
ATOM 648 C C . ASN A 1 87 ? 11.519 42.007 -33.341 1.00 40.38 87 ASN A C 1
ATOM 650 O O . ASN A 1 87 ? 12.379 41.140 -33.485 1.00 40.38 87 ASN A O 1
ATOM 654 N N . GLU A 1 88 ? 10.538 42.161 -34.242 1.00 41.28 88 GLU A N 1
ATOM 655 C CA . GLU A 1 88 ? 10.374 41.302 -35.436 1.00 41.28 88 GLU A CA 1
ATOM 656 C C . GLU A 1 88 ? 11.517 41.456 -36.459 1.00 41.28 88 GLU A C 1
ATOM 658 O O . GLU A 1 88 ? 11.883 40.486 -37.125 1.00 41.28 88 GLU A O 1
ATOM 663 N N . SER A 1 89 ? 12.161 42.631 -36.540 1.00 39.94 89 SER A N 1
ATOM 664 C CA . SER A 1 89 ? 13.299 42.855 -37.457 1.00 39.94 89 SER A CA 1
ATOM 665 C C . SER A 1 89 ? 14.560 42.058 -37.084 1.00 39.94 89 SER A C 1
ATOM 667 O O . SER A 1 89 ? 15.453 41.866 -37.911 1.00 39.94 89 SER A O 1
ATOM 669 N N . SER A 1 90 ? 14.629 41.547 -35.852 1.00 41.47 90 SER A N 1
ATOM 670 C CA . SER A 1 90 ? 15.743 40.733 -35.362 1.00 41.47 90 SER A CA 1
ATOM 671 C C . SER A 1 90 ? 15.667 39.277 -35.833 1.00 41.47 90 SER A C 1
ATOM 673 O O . SER A 1 90 ? 16.707 38.637 -35.932 1.00 41.47 90 SER A O 1
ATOM 675 N N . LYS A 1 91 ? 14.480 38.770 -36.199 1.00 43.06 91 LYS A N 1
ATOM 676 C CA . LYS A 1 91 ? 14.277 37.373 -36.625 1.00 43.06 91 LYS A CA 1
ATOM 677 C C . LYS A 1 91 ? 14.967 37.066 -37.962 1.00 43.06 91 LYS A C 1
ATOM 679 O O . LYS A 1 91 ? 15.754 36.133 -38.045 1.00 43.06 91 LYS A O 1
ATOM 684 N N . ALA A 1 92 ? 14.778 37.928 -38.964 1.00 44.09 92 ALA A N 1
ATOM 685 C CA . ALA A 1 92 ? 15.390 37.762 -40.288 1.00 44.09 92 ALA A CA 1
ATOM 686 C C . ALA A 1 92 ? 16.926 37.908 -40.272 1.00 44.09 92 ALA A C 1
ATOM 688 O O . ALA A 1 92 ? 17.627 37.208 -40.999 1.00 44.09 92 ALA A O 1
ATOM 689 N N . ARG A 1 93 ? 17.470 38.788 -39.415 1.00 42.56 93 ARG A N 1
ATOM 690 C CA . ARG A 1 93 ? 18.928 38.938 -39.236 1.00 42.56 93 ARG A CA 1
ATOM 691 C C . ARG A 1 93 ? 19.564 37.752 -38.514 1.00 42.56 93 ARG A C 1
ATOM 693 O O . ARG A 1 93 ? 20.733 37.471 -38.752 1.00 42.56 93 ARG A O 1
ATOM 700 N N . VAL A 1 94 ? 18.818 37.078 -37.643 1.00 43.72 94 VAL A N 1
ATOM 701 C CA . VAL A 1 94 ? 19.294 35.888 -36.927 1.00 43.72 94 VAL A CA 1
ATOM 702 C C . VAL A 1 94 ? 19.241 34.652 -37.822 1.00 43.72 94 VAL A C 1
ATOM 704 O O . VAL A 1 94 ? 20.225 33.927 -37.858 1.00 43.72 94 VAL A O 1
ATOM 707 N N . ASP A 1 95 ? 18.192 34.471 -38.631 1.00 47.00 95 ASP A N 1
ATOM 708 C CA . ASP A 1 95 ? 18.157 33.417 -39.661 1.00 47.00 95 ASP A CA 1
ATOM 709 C C . ASP A 1 95 ? 19.339 33.558 -40.644 1.00 47.00 95 ASP A C 1
ATOM 711 O O . ASP A 1 95 ? 19.973 32.577 -41.042 1.00 47.00 95 ASP A O 1
ATOM 715 N N . GLN A 1 96 ? 19.694 34.800 -40.991 1.00 45.69 96 GLN A N 1
ATOM 716 C CA . GLN A 1 96 ? 20.878 35.096 -41.795 1.00 45.69 96 GLN A CA 1
ATOM 717 C C . GLN A 1 96 ? 22.184 34.758 -41.051 1.00 45.69 96 GLN A C 1
ATOM 719 O O . GLN A 1 96 ? 23.077 34.156 -41.641 1.00 45.69 96 GLN A O 1
ATOM 724 N N . MET A 1 97 ? 22.285 35.071 -39.754 1.00 43.59 97 MET A N 1
ATOM 725 C CA . MET A 1 97 ? 23.452 34.728 -38.930 1.00 43.59 97 MET A CA 1
ATOM 726 C C . MET A 1 97 ? 23.608 33.219 -38.698 1.00 43.59 97 MET A C 1
ATOM 728 O O . MET A 1 97 ? 24.732 32.733 -38.740 1.00 43.59 97 MET A O 1
ATOM 732 N N . GLU A 1 98 ? 22.530 32.458 -38.493 1.00 47.84 98 GLU A N 1
ATOM 733 C CA . GLU A 1 98 ? 22.593 30.989 -38.405 1.00 47.84 98 GLU A CA 1
ATOM 734 C C . GLU A 1 98 ? 23.073 30.380 -39.726 1.00 47.84 98 GLU A C 1
ATOM 736 O O . GLU A 1 98 ? 23.906 29.473 -39.729 1.00 47.84 98 GLU A O 1
ATOM 741 N N . THR A 1 99 ? 22.621 30.936 -40.853 1.00 49.66 99 THR A N 1
ATOM 742 C CA . THR A 1 99 ? 23.070 30.520 -42.187 1.00 49.66 99 THR A CA 1
ATOM 743 C C . THR A 1 99 ? 24.554 30.847 -42.410 1.00 49.66 99 THR A C 1
ATOM 745 O O . THR A 1 99 ? 25.298 30.020 -42.938 1.00 49.66 99 THR A O 1
ATOM 748 N N . GLU A 1 100 ? 25.022 32.017 -41.964 1.00 44.53 100 GLU A N 1
ATOM 749 C CA . GLU A 1 100 ? 26.436 32.417 -42.036 1.00 44.53 100 GLU A CA 1
ATOM 750 C C . GLU A 1 100 ? 27.329 31.587 -41.099 1.00 44.53 100 GLU A C 1
ATOM 752 O O . GLU A 1 100 ? 28.423 31.187 -41.494 1.00 44.53 100 GLU A O 1
ATOM 757 N N . ILE A 1 101 ? 26.861 31.261 -39.889 1.00 46.62 101 ILE A N 1
ATOM 758 C CA . ILE A 1 101 ? 27.573 30.392 -38.939 1.00 46.62 101 ILE A CA 1
ATOM 759 C C . ILE A 1 101 ? 27.684 28.968 -39.491 1.00 46.62 101 ILE A C 1
ATOM 761 O O . ILE A 1 101 ? 28.758 28.373 -39.409 1.00 46.62 101 ILE A O 1
ATOM 765 N N . GLN A 1 102 ? 26.621 28.440 -40.104 1.00 44.81 102 GLN A N 1
ATOM 766 C CA . GLN A 1 102 ? 26.645 27.128 -40.749 1.00 44.81 102 GLN A CA 1
ATOM 767 C C . GLN A 1 102 ? 27.605 27.118 -41.950 1.00 44.81 102 GLN A C 1
ATOM 769 O O . GLN A 1 102 ? 28.440 26.224 -42.063 1.00 44.81 102 GLN A O 1
ATOM 774 N N . SER A 1 103 ? 27.575 28.169 -42.776 1.00 41.75 103 SER A N 1
ATOM 775 C CA . SER A 1 103 ? 28.517 28.361 -43.887 1.00 41.75 103 SER A CA 1
ATOM 776 C C . SER A 1 103 ? 29.977 28.450 -43.421 1.00 41.75 103 SER A C 1
ATOM 778 O O . SER A 1 103 ? 30.871 27.931 -44.089 1.00 41.75 103 SER A O 1
ATOM 780 N N . LEU A 1 104 ? 30.246 29.113 -42.293 1.00 40.47 104 LEU A N 1
ATOM 781 C CA . LEU A 1 104 ? 31.584 29.205 -41.699 1.00 40.47 104 LEU A CA 1
ATOM 782 C C . LEU A 1 104 ? 32.028 27.870 -41.084 1.00 40.47 104 LEU A C 1
ATOM 784 O O . LEU A 1 104 ? 33.201 27.516 -41.181 1.00 40.47 104 LEU A O 1
ATOM 788 N N . SER A 1 105 ? 31.103 27.109 -40.492 1.00 41.25 105 SER A N 1
ATOM 789 C CA . SER A 1 105 ? 31.359 25.765 -39.959 1.00 41.25 105 SER A CA 1
ATOM 790 C C . SER A 1 105 ? 31.769 24.788 -41.069 1.00 41.25 105 SER A C 1
ATOM 792 O O . SER A 1 105 ? 32.773 24.082 -40.930 1.00 41.25 105 SER A O 1
ATOM 794 N N . ASP A 1 106 ? 31.074 24.845 -42.211 1.00 42.16 106 ASP A N 1
ATOM 795 C CA . ASP A 1 106 ? 31.359 24.036 -43.400 1.00 42.16 106 ASP A CA 1
ATOM 796 C C . ASP A 1 106 ? 32.709 24.412 -44.045 1.00 42.16 106 ASP A C 1
ATOM 798 O O . ASP A 1 106 ? 33.481 23.533 -44.431 1.00 42.16 106 ASP A O 1
ATOM 802 N N . GLN A 1 107 ? 33.051 25.708 -44.105 1.00 36.94 107 GLN A N 1
ATOM 803 C CA . GLN A 1 107 ? 34.354 26.178 -44.606 1.00 36.94 107 GLN A CA 1
ATOM 804 C C . GLN A 1 107 ? 35.533 25.802 -43.697 1.00 36.94 107 GLN A C 1
ATOM 806 O O . GLN A 1 107 ? 36.653 25.633 -44.180 1.00 36.94 107 GLN A O 1
ATOM 811 N N . LEU A 1 108 ? 35.297 25.662 -42.390 1.00 37.12 108 LEU A N 1
ATOM 812 C CA . LEU A 1 108 ? 36.315 25.295 -41.402 1.00 37.12 108 LEU A CA 1
ATOM 813 C C . LEU A 1 108 ? 36.432 23.774 -41.189 1.00 37.12 108 LEU A C 1
ATOM 815 O O . LEU A 1 108 ? 37.263 23.336 -40.393 1.00 37.12 108 LEU A O 1
ATOM 819 N N . GLY A 1 109 ? 35.625 22.964 -41.888 1.00 30.58 109 GLY A N 1
ATOM 820 C CA . GLY A 1 109 ? 35.644 21.499 -41.792 1.00 30.58 109 GLY A CA 1
ATOM 821 C C . GLY A 1 109 ? 35.227 20.958 -40.419 1.00 30.58 109 GLY A C 1
ATOM 822 O O . GLY A 1 109 ? 35.539 19.814 -40.082 1.00 30.58 109 GLY A O 1
ATOM 823 N N . ILE A 1 110 ? 34.547 21.772 -39.608 1.00 35.88 110 ILE A N 1
ATOM 824 C CA . ILE A 1 110 ? 34.055 21.376 -38.290 1.00 35.88 110 ILE A CA 1
ATOM 825 C C . ILE A 1 110 ? 32.740 20.631 -38.521 1.00 35.88 110 ILE A C 1
ATOM 827 O O . ILE A 1 110 ? 31.718 21.245 -38.808 1.00 35.88 110 ILE A O 1
ATOM 831 N N . GLN A 1 111 ? 32.751 19.299 -38.412 1.00 34.72 111 GLN A N 1
ATOM 832 C CA . GLN A 1 111 ? 31.512 18.519 -38.419 1.00 34.72 111 GLN A CA 1
ATOM 833 C C . GLN A 1 111 ? 30.670 18.904 -37.198 1.00 34.72 111 GLN A C 1
ATOM 835 O O . GLN A 1 111 ? 30.903 18.423 -36.090 1.00 34.72 111 GLN A O 1
ATOM 840 N N . SER A 1 112 ? 29.687 19.780 -37.403 1.00 32.78 112 SER A N 1
ATOM 841 C CA . SER A 1 112 ? 28.594 19.966 -36.455 1.00 32.78 112 SER A CA 1
ATOM 842 C C . SER A 1 112 ? 27.897 18.617 -36.266 1.00 32.78 112 SER A C 1
ATOM 844 O O . SER A 1 112 ? 27.459 17.994 -37.234 1.00 32.78 112 SER A O 1
ATOM 846 N N . THR A 1 113 ? 27.801 18.133 -35.027 1.00 32.12 113 THR A N 1
ATOM 847 C CA . THR A 1 113 ? 27.178 16.848 -34.665 1.00 32.12 113 THR A CA 1
ATOM 848 C C . THR A 1 113 ? 25.649 16.873 -34.762 1.00 32.12 113 THR A C 1
ATOM 850 O O . THR A 1 113 ? 24.960 16.182 -34.017 1.00 32.12 113 THR A O 1
ATOM 853 N N . THR A 1 114 ? 25.079 17.635 -35.695 1.00 33.28 114 THR A N 1
ATOM 854 C CA . THR A 1 114 ? 23.682 17.458 -36.094 1.00 33.28 114 THR A CA 1
ATOM 855 C C . THR A 1 114 ? 23.642 16.347 -37.137 1.00 33.28 114 THR A C 1
ATOM 857 O O . THR A 1 114 ? 23.836 16.566 -38.332 1.00 33.28 114 THR A O 1
ATOM 860 N N . SER A 1 115 ? 23.441 15.112 -36.670 1.00 30.67 115 SER A N 1
ATOM 861 C CA . SER A 1 115 ? 23.166 13.960 -37.531 1.00 30.67 115 SER A CA 1
ATOM 862 C C . SER A 1 115 ? 21.826 14.163 -38.244 1.00 30.67 115 SER A C 1
ATOM 864 O O . SER A 1 115 ? 20.788 13.658 -37.832 1.00 30.67 115 SER A O 1
ATOM 866 N N . THR A 1 116 ? 21.835 14.920 -39.338 1.00 30.67 116 THR A N 1
ATOM 867 C CA . THR A 1 116 ? 20.783 14.875 -40.355 1.00 30.67 116 THR A CA 1
ATOM 868 C C . THR A 1 116 ? 21.291 14.023 -41.504 1.00 30.67 116 THR A C 1
ATOM 870 O O . THR A 1 116 ? 21.770 14.516 -42.526 1.00 30.67 116 THR A O 1
ATOM 873 N N . ARG A 1 117 ? 21.179 12.701 -41.341 1.00 26.36 117 ARG A N 1
ATOM 874 C CA . ARG A 1 117 ? 21.169 11.792 -42.487 1.00 26.36 117 ARG A CA 1
ATOM 875 C C . ARG A 1 117 ? 19.894 12.115 -43.266 1.00 26.36 117 ARG A C 1
ATOM 877 O O . ARG A 1 117 ? 18.791 11.798 -42.834 1.00 26.36 117 ARG A O 1
ATOM 884 N N . LYS A 1 118 ? 20.054 12.835 -44.376 1.00 32.41 118 LYS A N 1
ATOM 885 C CA . LYS A 1 118 ? 18.990 13.212 -45.312 1.00 32.41 118 LYS A CA 1
ATOM 886 C C . LYS A 1 118 ? 18.439 11.940 -45.972 1.00 32.41 118 LYS A C 1
ATOM 888 O O . LYS A 1 118 ? 18.830 11.592 -47.080 1.00 32.41 118 LYS A O 1
ATOM 893 N N . ASN A 1 119 ? 17.549 11.227 -45.287 1.00 29.41 119 ASN A N 1
ATOM 894 C CA . ASN A 1 119 ? 16.689 10.255 -45.947 1.00 29.41 119 ASN A CA 1
ATOM 895 C C . ASN A 1 119 ? 15.527 11.026 -46.569 1.00 29.41 119 ASN A C 1
ATOM 897 O O . ASN A 1 119 ? 14.654 11.559 -45.891 1.00 29.41 119 ASN A O 1
ATOM 901 N N . SER A 1 120 ? 15.582 11.129 -47.891 1.00 33.78 120 SER A N 1
ATOM 902 C CA . SER A 1 120 ? 14.504 11.590 -48.751 1.00 33.78 120 SER A CA 1
ATOM 903 C C . SER A 1 120 ? 13.268 10.706 -48.569 1.00 33.78 120 SER A C 1
ATOM 905 O O . SER A 1 120 ? 13.275 9.544 -48.969 1.00 33.78 120 SER A O 1
ATOM 907 N N . GLY A 1 121 ? 12.210 11.271 -47.994 1.00 26.34 121 GLY A N 1
ATOM 908 C CA . GLY A 1 121 ? 10.891 10.656 -47.894 1.00 26.34 121 GLY A CA 1
ATOM 909 C C . GLY A 1 121 ? 9.882 11.683 -47.390 1.00 26.34 121 GLY A C 1
ATOM 910 O O . GLY A 1 121 ? 10.008 12.200 -46.291 1.00 26.34 121 GLY A O 1
ATOM 911 N N . THR A 1 122 ? 8.932 12.031 -48.245 1.00 35.88 122 THR A N 1
ATOM 912 C CA . THR A 1 122 ? 7.869 13.033 -48.091 1.00 35.88 122 THR A CA 1
ATOM 913 C C . THR A 1 122 ? 7.041 12.916 -46.803 1.00 35.88 122 THR A C 1
ATOM 915 O O . THR A 1 122 ? 6.454 11.868 -46.551 1.00 35.88 122 THR A O 1
ATOM 918 N N . GLY A 1 123 ? 6.892 14.032 -46.076 1.00 30.77 123 GLY A N 1
ATOM 919 C CA . GLY A 1 123 ? 5.874 14.230 -45.034 1.00 30.77 123 GLY A CA 1
ATOM 920 C C . GLY A 1 123 ? 6.202 15.398 -44.093 1.00 30.77 123 GLY A C 1
ATOM 921 O O . GLY A 1 123 ? 7.046 15.244 -43.226 1.00 30.77 123 GLY A O 1
ATOM 922 N N . ASN A 1 124 ? 5.561 16.560 -44.292 1.00 30.59 124 ASN A N 1
ATOM 923 C CA . ASN A 1 124 ? 5.550 17.760 -43.429 1.00 30.59 124 ASN A CA 1
ATOM 924 C C . ASN A 1 124 ? 6.848 18.097 -42.665 1.00 30.59 124 ASN A C 1
ATOM 926 O O . ASN A 1 124 ? 7.035 17.719 -41.512 1.00 30.59 124 ASN A O 1
ATOM 930 N N . SER A 1 125 ? 7.696 18.928 -43.275 1.00 32.25 125 SER A N 1
ATOM 931 C CA . SER A 1 125 ? 8.885 19.513 -42.648 1.00 32.25 125 SER A CA 1
ATOM 932 C C . SER A 1 125 ? 8.517 20.536 -41.559 1.00 32.25 125 SER A C 1
ATOM 934 O O . SER A 1 125 ? 8.595 21.747 -41.780 1.00 32.25 125 SER A O 1
ATOM 936 N N . ARG A 1 126 ? 8.113 20.068 -40.375 1.00 41.94 126 ARG A N 1
ATOM 937 C CA . ARG A 1 126 ? 8.246 20.856 -39.142 1.00 41.94 126 ARG A CA 1
ATOM 938 C C . ARG A 1 126 ? 9.702 20.763 -38.682 1.00 41.94 126 ARG A C 1
ATOM 940 O O . ARG A 1 126 ? 10.286 19.681 -38.689 1.00 41.94 126 ARG A O 1
ATOM 947 N N . LYS A 1 127 ? 10.322 21.910 -38.379 1.00 46.47 127 LYS A N 1
ATOM 948 C CA . LYS A 1 127 ? 11.696 21.953 -37.852 1.00 46.47 127 LYS A CA 1
ATOM 949 C C . LYS A 1 127 ? 11.729 21.176 -36.519 1.00 46.47 127 LYS A C 1
ATOM 951 O O . LYS A 1 127 ? 10.818 21.374 -35.719 1.00 46.47 127 LYS A O 1
ATOM 956 N N . PRO A 1 128 ? 12.739 20.323 -36.264 1.00 52.62 128 PRO A N 1
ATOM 957 C CA . PRO A 1 128 ? 12.861 19.631 -34.983 1.00 52.62 128 PRO A CA 1
ATOM 958 C C . PRO A 1 128 ? 12.973 20.648 -33.837 1.00 52.62 128 PRO A C 1
ATOM 960 O O . PRO A 1 128 ? 13.690 21.643 -33.965 1.00 52.62 128 PRO A O 1
ATOM 963 N N . VAL A 1 129 ? 12.252 20.410 -32.738 1.00 55.78 129 VAL A N 1
ATOM 964 C CA . VAL A 1 129 ? 12.273 21.274 -31.550 1.00 55.78 129 VAL A CA 1
ATOM 965 C C . VAL A 1 129 ? 13.509 20.898 -30.739 1.00 55.78 129 VAL A C 1
ATOM 967 O O . VAL A 1 129 ? 13.730 19.724 -30.442 1.00 55.78 129 VAL A O 1
ATOM 970 N N . SER A 1 130 ? 14.355 21.874 -30.407 1.00 62.09 130 SER A N 1
ATOM 971 C CA . SER A 1 130 ? 15.621 21.583 -29.729 1.00 62.09 130 SER A CA 1
ATOM 972 C C . SER A 1 130 ? 15.441 21.411 -28.216 1.00 62.09 130 SER A C 1
ATOM 974 O O . SER A 1 130 ? 14.611 22.068 -27.585 1.00 62.09 130 SER A O 1
ATOM 976 N N . VAL A 1 131 ? 16.286 20.574 -27.603 1.00 56.56 131 VAL A N 1
ATOM 977 C CA . VAL A 1 131 ? 16.362 20.396 -26.137 1.00 56.56 131 VAL A CA 1
ATOM 978 C C . VAL A 1 131 ? 16.538 21.740 -25.420 1.00 56.56 131 VAL A C 1
ATOM 980 O O . VAL A 1 131 ? 15.940 21.976 -24.374 1.00 56.56 131 VAL A O 1
ATOM 983 N N . THR A 1 132 ? 17.298 22.661 -26.016 1.00 58.03 132 THR A N 1
ATOM 984 C CA . THR A 1 132 ? 17.528 24.011 -25.487 1.00 58.03 132 THR A CA 1
ATOM 985 C C . THR A 1 132 ? 16.251 24.859 -25.455 1.00 58.03 132 THR A C 1
ATOM 987 O O . THR A 1 132 ? 16.052 25.611 -24.503 1.00 58.03 132 THR A O 1
ATOM 990 N N . GLN A 1 133 ? 15.363 24.719 -26.445 1.00 58.09 133 GLN A N 1
ATOM 991 C CA . GLN A 1 133 ? 14.081 25.436 -26.487 1.00 58.09 133 GLN A CA 1
ATOM 992 C C . GLN A 1 133 ? 13.117 24.934 -25.403 1.00 58.09 133 GLN A C 1
ATOM 994 O O . GLN A 1 133 ? 12.532 25.739 -24.685 1.00 58.09 133 GLN A O 1
ATOM 999 N N . VAL A 1 134 ? 13.002 23.616 -25.222 1.00 58.84 134 VAL A N 1
ATOM 1000 C CA . VAL A 1 134 ? 12.131 23.017 -24.188 1.00 58.84 134 VAL A CA 1
ATOM 1001 C C . VAL A 1 134 ? 12.659 23.288 -22.778 1.00 58.84 134 VAL A C 1
ATOM 1003 O O . VAL A 1 134 ? 11.884 23.520 -21.852 1.00 58.84 134 VAL A O 1
ATOM 1006 N N . SER A 1 135 ? 13.983 23.335 -22.623 1.00 55.88 135 SER A N 1
ATOM 1007 C CA . SER A 1 135 ? 14.662 23.696 -21.374 1.00 55.88 135 SER A CA 1
ATOM 1008 C C . SER A 1 135 ? 14.285 25.114 -20.918 1.00 55.88 135 SER A C 1
ATOM 1010 O O . SER A 1 135 ? 13.962 25.329 -19.752 1.00 55.88 135 SER A O 1
ATOM 1012 N N . ALA A 1 136 ? 14.207 26.077 -21.843 1.00 58.38 136 ALA A N 1
ATOM 1013 C CA . ALA A 1 136 ? 13.772 27.439 -21.530 1.00 58.38 136 ALA A CA 1
ATOM 1014 C C . ALA A 1 136 ? 12.299 27.514 -21.075 1.00 58.38 136 ALA A C 1
ATOM 1016 O O . ALA A 1 136 ? 11.990 28.278 -20.164 1.00 58.38 136 ALA A O 1
ATOM 1017 N N . ILE A 1 137 ? 11.420 26.688 -21.656 1.00 58.16 137 ILE A N 1
ATOM 1018 C CA . ILE A 1 137 ? 9.985 26.624 -21.320 1.00 58.16 137 ILE A CA 1
ATOM 1019 C C . ILE A 1 137 ? 9.761 26.064 -19.909 1.00 58.16 137 ILE A C 1
ATOM 1021 O O . ILE A 1 137 ? 8.938 26.575 -19.155 1.00 58.16 137 ILE A O 1
ATOM 1025 N N . LEU A 1 138 ? 10.506 25.022 -19.530 1.00 58.00 138 LEU A N 1
ATOM 1026 C CA . LEU A 1 138 ? 10.325 24.322 -18.252 1.00 58.00 138 LEU A CA 1
ATOM 1027 C C . LEU A 1 138 ? 10.774 25.126 -17.018 1.00 58.00 138 LEU A C 1
ATOM 1029 O O . LEU A 1 138 ? 10.482 24.703 -15.898 1.00 58.00 138 LEU A O 1
ATOM 1033 N N . ASN A 1 139 ? 11.453 26.261 -17.214 1.00 55.53 139 ASN A N 1
ATOM 1034 C CA . ASN A 1 139 ? 11.886 27.167 -16.147 1.00 55.53 139 ASN A CA 1
ATOM 1035 C C . ASN A 1 139 ? 10.859 28.222 -15.749 1.00 55.53 139 ASN A C 1
ATOM 1037 O O . ASN A 1 139 ? 11.024 28.842 -14.697 1.00 55.53 139 ASN A O 1
ATOM 1041 N N . ASP A 1 140 ? 9.842 28.470 -16.574 1.00 52.91 140 ASP A N 1
ATOM 1042 C CA . ASP A 1 140 ? 8.866 29.519 -16.300 1.00 52.91 140 ASP A CA 1
ATOM 1043 C C . ASP A 1 140 ? 7.616 28.948 -15.610 1.00 52.91 140 ASP A C 1
ATOM 1045 O O . ASP A 1 140 ? 7.145 27.848 -15.898 1.00 52.91 140 ASP A O 1
ATOM 1049 N N . SER A 1 141 ? 7.064 29.714 -14.671 1.00 48.09 141 SER A N 1
ATOM 1050 C CA . SER A 1 141 ? 5.870 29.336 -13.897 1.00 48.09 141 SER A CA 1
ATOM 1051 C C . SER A 1 141 ? 4.563 29.589 -14.658 1.00 48.09 141 SER A C 1
ATOM 1053 O O . SER A 1 141 ? 3.500 29.133 -14.236 1.00 48.09 141 SER A O 1
ATOM 1055 N N . LYS A 1 142 ? 4.629 30.301 -15.791 1.00 52.38 142 LYS A N 1
ATOM 1056 C CA . LYS A 1 142 ? 3.487 30.588 -16.668 1.00 52.38 142 LYS A CA 1
ATOM 1057 C C . LYS A 1 142 ? 3.803 30.188 -18.105 1.00 52.38 142 LYS A C 1
ATOM 1059 O O . LYS A 1 142 ? 4.341 30.979 -18.868 1.00 52.38 142 LYS A O 1
ATOM 1064 N N . ILE A 1 143 ? 3.412 28.968 -18.461 1.00 59.19 143 ILE A N 1
ATOM 1065 C CA . ILE A 1 143 ? 3.536 28.430 -19.819 1.00 59.19 143 ILE A CA 1
ATOM 1066 C C . ILE A 1 143 ? 2.435 29.042 -20.696 1.00 59.19 143 ILE A C 1
ATOM 1068 O O . ILE A 1 143 ? 1.245 28.898 -20.412 1.00 59.19 143 ILE A O 1
ATOM 1072 N N . SER A 1 144 ? 2.821 29.734 -21.764 1.00 64.56 144 SER A N 1
ATOM 1073 C CA . SER A 1 144 ? 1.896 30.233 -22.785 1.00 64.56 144 SER A CA 1
ATOM 1074 C C . SER A 1 144 ? 1.396 29.111 -23.704 1.00 64.56 144 SER A C 1
ATOM 1076 O O . SER A 1 144 ? 2.022 28.059 -23.842 1.00 64.56 144 SER A O 1
ATOM 1078 N N . SER A 1 145 ? 0.285 29.337 -24.412 1.00 62.88 145 SER A N 1
ATOM 1079 C CA . SER A 1 145 ? -0.287 28.342 -25.336 1.00 62.88 145 SER A CA 1
ATOM 1080 C C . SER A 1 145 ? 0.677 27.915 -26.455 1.00 62.88 145 SER A C 1
ATOM 1082 O O . SER A 1 145 ? 0.607 26.785 -26.929 1.00 62.88 145 SER A O 1
ATOM 1084 N N . HIS A 1 146 ? 1.591 28.800 -26.870 1.00 59.44 146 HIS A N 1
ATOM 1085 C CA . HIS A 1 146 ? 2.627 28.492 -27.862 1.00 59.44 146 HIS A CA 1
ATOM 1086 C C . HIS A 1 146 ? 3.717 27.575 -27.287 1.00 59.44 146 HIS A C 1
ATOM 1088 O O . HIS A 1 146 ? 4.150 26.632 -27.941 1.00 59.44 146 HIS A O 1
ATOM 1094 N N . GLU A 1 147 ? 4.137 27.817 -26.049 1.00 60.47 147 GLU A N 1
ATOM 1095 C CA . GLU A 1 147 ? 5.145 27.004 -25.362 1.00 60.47 147 GLU A CA 1
ATOM 1096 C C . GLU A 1 147 ? 4.605 25.611 -25.014 1.00 60.47 147 GLU A C 1
ATOM 1098 O O . GLU A 1 147 ? 5.319 24.618 -25.144 1.00 60.47 147 GLU A O 1
ATOM 1103 N N . LEU A 1 148 ? 3.315 25.508 -24.679 1.00 67.25 148 LEU A N 1
ATOM 1104 C CA . LEU A 1 148 ? 2.642 24.219 -24.518 1.00 67.25 148 LEU A CA 1
ATOM 1105 C C . LEU A 1 148 ? 2.611 23.420 -25.834 1.00 67.25 148 LEU A C 1
ATOM 1107 O O . LEU A 1 148 ? 2.825 22.209 -25.825 1.00 67.25 148 LEU A O 1
ATOM 1111 N N . ALA A 1 149 ? 2.393 24.085 -26.974 1.00 68.25 149 ALA A N 1
ATOM 1112 C CA . ALA A 1 149 ? 2.437 23.434 -28.283 1.00 68.25 149 ALA A CA 1
ATOM 1113 C C . ALA A 1 149 ? 3.844 22.909 -28.617 1.00 68.25 149 ALA A C 1
ATOM 1115 O O . ALA A 1 149 ? 3.972 21.781 -29.085 1.00 68.25 149 ALA A O 1
ATOM 1116 N N . GLN A 1 150 ? 4.895 23.679 -28.313 1.00 64.88 150 GLN A N 1
ATOM 1117 C CA . GLN A 1 150 ? 6.289 23.252 -28.495 1.00 64.88 150 GLN A CA 1
ATOM 1118 C C . GLN A 1 150 ? 6.675 22.091 -27.569 1.00 64.88 150 GLN A C 1
ATOM 1120 O O . GLN A 1 150 ? 7.392 21.181 -27.981 1.00 64.88 150 GLN A O 1
ATOM 1125 N N . TYR A 1 151 ? 6.175 22.093 -26.332 1.00 71.12 151 TYR A N 1
ATOM 1126 C CA . TYR A 1 151 ? 6.352 20.988 -25.392 1.00 71.12 151 TYR A CA 1
ATOM 1127 C C . TYR A 1 151 ? 5.698 19.692 -25.899 1.00 71.12 151 TYR A C 1
ATOM 1129 O O . TYR A 1 151 ? 6.330 18.634 -25.887 1.00 71.12 151 TYR A O 1
ATOM 1137 N N . ASN A 1 152 ? 4.461 19.775 -26.398 1.00 74.44 152 ASN A N 1
ATOM 1138 C CA . ASN A 1 152 ? 3.751 18.628 -26.969 1.00 74.44 152 ASN A CA 1
ATOM 1139 C C . ASN A 1 152 ? 4.420 18.123 -28.256 1.00 74.44 152 ASN A C 1
ATOM 1141 O O . ASN A 1 152 ? 4.595 16.920 -28.425 1.00 74.44 152 ASN A O 1
ATOM 1145 N N . GLU A 1 153 ? 4.865 19.027 -29.131 1.00 74.44 153 GLU A N 1
ATOM 1146 C CA . GLU A 1 153 ? 5.598 18.664 -30.348 1.00 74.44 153 GLU A CA 1
ATOM 1147 C C . GLU A 1 153 ? 6.916 17.945 -30.024 1.00 74.44 153 GLU A C 1
ATOM 1149 O O . GLU A 1 153 ? 7.276 16.971 -30.683 1.00 74.44 153 GLU A O 1
ATOM 1154 N N . PHE A 1 154 ? 7.615 18.358 -28.966 1.00 77.94 154 PHE A N 1
ATOM 1155 C CA . PHE A 1 154 ? 8.800 17.645 -28.500 1.00 77.94 154 PHE A CA 1
ATOM 1156 C C . PHE A 1 154 ? 8.466 16.242 -27.968 1.00 77.94 154 PHE A C 1
ATOM 1158 O O . PHE A 1 154 ? 9.190 15.294 -28.265 1.00 77.94 154 PHE A O 1
ATOM 1165 N N . GLN A 1 155 ? 7.356 16.064 -27.241 1.00 78.44 155 GLN A N 1
ATOM 1166 C CA . GLN A 1 155 ? 6.900 14.727 -26.832 1.00 78.44 155 GLN A CA 1
ATOM 1167 C C . GLN A 1 155 ? 6.588 13.825 -28.032 1.00 78.44 155 GLN A C 1
ATOM 1169 O O . GLN A 1 155 ? 6.979 12.656 -28.033 1.00 78.44 155 GLN A O 1
ATOM 1174 N N . GLU A 1 156 ? 5.933 14.360 -29.065 1.00 80.06 156 GLU A N 1
ATOM 1175 C CA . GLU A 1 156 ? 5.671 13.634 -30.312 1.00 80.06 156 GLU A CA 1
ATOM 1176 C C . GLU A 1 156 ? 6.976 13.239 -31.018 1.00 80.06 156 GLU A C 1
ATOM 1178 O O . GLU A 1 156 ? 7.117 12.100 -31.467 1.00 80.06 156 GLU A O 1
ATOM 1183 N N . GLN A 1 157 ? 7.962 14.142 -31.056 1.00 81.44 157 GLN A N 1
ATOM 1184 C CA . GLN A 1 157 ? 9.286 13.857 -31.616 1.00 81.44 157 GLN A CA 1
ATOM 1185 C C . GLN A 1 157 ? 9.998 12.744 -30.842 1.00 81.44 157 GLN A C 1
ATOM 1187 O O . GLN A 1 157 ? 10.490 11.802 -31.461 1.00 81.44 157 GLN A O 1
ATOM 1192 N N . LEU A 1 158 ? 9.997 12.790 -29.506 1.00 83.50 158 LEU A N 1
ATOM 1193 C CA . LEU A 1 158 ? 10.564 11.721 -28.678 1.00 83.50 158 LEU A CA 1
ATOM 1194 C C . LEU A 1 158 ? 9.854 10.378 -28.905 1.00 83.50 158 LEU A C 1
ATOM 1196 O O . LEU A 1 158 ? 10.505 9.340 -28.978 1.00 83.50 158 LEU A O 1
ATOM 1200 N N . ALA A 1 159 ? 8.528 10.377 -29.054 1.00 81.19 159 ALA A N 1
ATOM 1201 C CA . ALA A 1 159 ? 7.761 9.159 -29.315 1.00 81.19 159 ALA A CA 1
ATOM 1202 C C . ALA A 1 159 ? 8.047 8.546 -30.702 1.00 81.19 159 ALA A C 1
ATOM 1204 O O . ALA A 1 159 ? 7.914 7.325 -30.876 1.00 81.19 159 ALA A O 1
ATOM 1205 N N . ALA A 1 160 ? 8.429 9.381 -31.674 1.00 82.69 160 ALA A N 1
ATOM 1206 C CA . ALA A 1 160 ? 8.798 8.981 -33.030 1.00 82.69 160 ALA A CA 1
ATOM 1207 C C . ALA A 1 160 ? 10.256 8.500 -33.154 1.00 82.69 160 ALA A C 1
ATOM 1209 O O . ALA A 1 160 ? 10.566 7.762 -34.090 1.00 82.69 160 ALA A O 1
ATOM 1210 N N . MET A 1 161 ? 11.139 8.891 -32.230 1.00 84.38 161 MET A N 1
ATOM 1211 C CA . MET A 1 161 ? 12.528 8.427 -32.200 1.00 84.38 161 MET A CA 1
ATOM 1212 C C . MET A 1 161 ? 12.623 6.928 -31.874 1.00 84.38 161 MET A C 1
ATOM 1214 O O . MET A 1 161 ? 11.807 6.364 -31.135 1.00 84.38 161 MET A O 1
ATOM 1218 N N . ASP A 1 162 ? 13.646 6.280 -32.431 1.00 88.38 162 ASP A 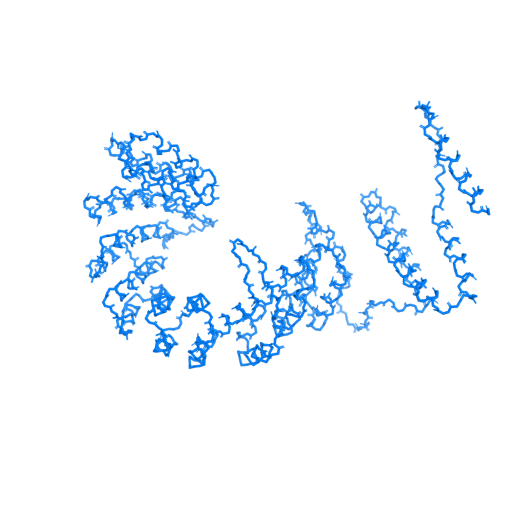N 1
ATOM 1219 C CA . ASP A 1 162 ? 14.031 4.927 -32.041 1.00 88.38 162 ASP A CA 1
ATOM 1220 C C . ASP A 1 162 ? 14.833 4.922 -30.724 1.00 88.38 162 ASP A C 1
ATOM 1222 O O . ASP A 1 162 ? 15.235 5.965 -30.199 1.00 88.38 162 ASP A O 1
ATOM 1226 N N . ALA A 1 163 ? 15.021 3.732 -30.149 1.00 85.38 163 ALA A N 1
ATOM 1227 C CA . ALA A 1 163 ? 15.664 3.575 -28.845 1.00 85.38 163 ALA A CA 1
ATOM 1228 C C . ALA A 1 163 ? 17.126 4.063 -28.840 1.00 85.38 163 ALA A C 1
ATOM 1230 O O . ALA A 1 163 ? 17.554 4.690 -27.870 1.00 85.38 163 ALA A O 1
ATOM 1231 N N . ASP A 1 164 ? 17.873 3.840 -29.925 1.00 84.75 164 ASP A N 1
ATOM 1232 C CA . ASP A 1 164 ? 19.270 4.269 -30.038 1.00 84.75 164 ASP A CA 1
ATOM 1233 C C . ASP A 1 164 ? 19.386 5.797 -30.121 1.00 84.75 164 ASP A C 1
ATOM 1235 O O . ASP A 1 164 ? 20.226 6.391 -29.441 1.00 84.75 164 ASP A O 1
ATOM 1239 N N . ALA A 1 165 ? 18.504 6.451 -30.881 1.00 82.12 165 ALA A N 1
ATOM 1240 C CA . ALA A 1 165 ? 18.427 7.905 -30.956 1.00 82.12 165 ALA A CA 1
ATOM 1241 C C . ALA A 1 165 ? 18.068 8.524 -29.597 1.00 82.12 165 ALA A C 1
ATOM 1243 O O . ALA A 1 165 ? 18.702 9.496 -29.180 1.00 82.12 165 ALA A O 1
ATOM 1244 N N . LEU A 1 166 ? 17.109 7.937 -28.871 1.00 84.50 166 LEU A N 1
ATOM 1245 C CA . LEU A 1 166 ? 16.744 8.367 -27.516 1.00 84.50 166 LEU A CA 1
ATOM 1246 C C . LEU A 1 166 ? 17.905 8.192 -26.528 1.00 84.50 166 LEU A C 1
ATOM 1248 O O . LEU A 1 166 ? 18.171 9.085 -25.722 1.00 84.50 166 LEU A O 1
ATOM 1252 N N . LYS A 1 167 ? 18.642 7.080 -26.615 1.00 84.38 167 LYS A N 1
ATOM 1253 C CA . LYS A 1 167 ? 19.856 6.838 -25.825 1.00 84.38 167 LYS A CA 1
ATOM 1254 C C . LYS A 1 167 ? 20.937 7.879 -26.107 1.00 84.38 167 LYS A C 1
ATOM 1256 O O . LYS A 1 167 ? 21.500 8.434 -25.164 1.00 84.38 167 LYS A O 1
ATOM 1261 N N . SER A 1 168 ? 21.228 8.161 -27.375 1.00 81.94 168 SER A N 1
ATOM 1262 C CA . SER A 1 168 ? 22.192 9.200 -27.750 1.00 81.94 168 SER A CA 1
ATOM 1263 C C . SER A 1 168 ? 21.765 10.570 -27.232 1.00 81.94 168 SER A C 1
ATOM 1265 O O . SER A 1 168 ? 22.578 11.268 -26.630 1.00 81.94 168 SER A O 1
ATOM 1267 N N . LEU A 1 169 ? 20.481 10.914 -27.374 1.00 81.94 169 LEU A N 1
ATOM 1268 C CA . LEU A 1 169 ? 19.930 12.174 -26.885 1.00 81.94 169 LEU A CA 1
ATOM 1269 C C . LEU A 1 169 ? 20.054 12.306 -25.359 1.00 81.94 169 LEU A C 1
ATOM 1271 O O . LEU A 1 169 ? 20.392 13.380 -24.865 1.00 81.94 169 LEU A O 1
ATOM 1275 N N . LEU A 1 170 ? 19.835 11.219 -24.613 1.00 79.12 170 LEU A N 1
ATOM 1276 C CA . LEU A 1 170 ? 20.002 11.195 -23.158 1.00 79.12 170 LEU A CA 1
ATOM 1277 C C . LEU A 1 170 ? 21.467 11.399 -22.736 1.00 79.12 170 LEU A C 1
ATOM 1279 O O . LEU A 1 170 ? 21.739 12.173 -21.821 1.00 79.12 170 LEU A O 1
ATOM 1283 N N . LEU A 1 171 ? 22.409 10.734 -23.413 1.00 77.44 171 LEU A N 1
ATOM 1284 C CA . LEU A 1 171 ? 23.849 10.871 -23.147 1.00 77.44 171 LEU A CA 1
ATOM 1285 C C . LEU A 1 171 ? 24.389 12.252 -23.531 1.00 77.44 171 LEU A C 1
ATOM 1287 O O . LEU A 1 171 ? 25.340 12.744 -22.925 1.00 77.44 171 LEU A O 1
ATOM 1291 N N . ASP A 1 172 ? 23.803 12.892 -24.539 1.00 73.12 172 ASP A N 1
ATOM 1292 C CA . ASP A 1 172 ? 24.141 14.268 -24.887 1.00 73.12 172 ASP A CA 1
ATOM 1293 C C . ASP A 1 172 ? 23.533 15.266 -23.896 1.00 73.12 172 ASP A C 1
ATOM 1295 O O . ASP A 1 172 ? 24.209 16.224 -23.518 1.00 73.12 172 ASP A O 1
ATOM 1299 N N . ALA A 1 173 ? 22.320 15.008 -23.393 1.00 67.06 173 ALA A N 1
ATOM 1300 C CA . ALA A 1 173 ? 21.713 15.800 -22.325 1.00 67.06 173 ALA A CA 1
ATOM 1301 C C . ALA A 1 173 ? 22.518 15.733 -21.010 1.00 67.06 173 ALA A C 1
ATOM 1303 O O . ALA A 1 173 ? 22.638 16.749 -20.330 1.00 67.06 173 ALA A O 1
ATOM 1304 N N . GLU A 1 174 ? 23.132 14.586 -20.683 1.00 65.25 174 GLU A N 1
ATOM 1305 C CA . GLU A 1 174 ? 24.024 14.423 -19.516 1.00 65.25 174 GLU A CA 1
ATOM 1306 C C . GLU A 1 174 ? 25.207 15.411 -19.541 1.00 65.25 174 GLU A C 1
ATOM 1308 O O . GLU A 1 174 ? 25.601 15.956 -18.510 1.00 65.25 174 GLU A O 1
ATOM 1313 N N . LYS A 1 175 ? 25.778 15.683 -20.723 1.00 64.69 175 LYS A N 1
ATOM 1314 C CA . LYS A 1 175 ? 26.956 16.561 -20.872 1.00 64.69 175 LYS A CA 1
ATOM 1315 C C . LYS A 1 175 ? 26.644 18.031 -20.584 1.00 64.69 175 LYS A C 1
ATOM 1317 O O . LYS A 1 175 ? 27.564 18.825 -20.386 1.00 64.69 175 LYS A O 1
ATOM 1322 N N . ILE A 1 176 ? 25.367 18.402 -20.565 1.00 52.97 176 ILE A N 1
ATOM 1323 C CA . ILE A 1 176 ? 24.890 19.765 -20.349 1.00 52.97 176 ILE A CA 1
ATOM 1324 C C . ILE A 1 176 ? 24.418 19.863 -18.891 1.00 52.97 176 ILE A C 1
ATOM 1326 O O . ILE A 1 176 ? 23.231 19.895 -18.587 1.00 52.97 176 ILE A O 1
ATOM 1330 N N . SER A 1 177 ? 25.374 19.860 -17.960 1.00 47.16 177 SER A N 1
ATOM 1331 C CA . SER A 1 177 ? 25.132 19.872 -16.508 1.00 47.16 177 SER A CA 1
ATOM 1332 C C . SER A 1 177 ? 24.422 21.156 -16.039 1.00 47.16 177 SER A C 1
ATOM 1334 O O . SER A 1 177 ? 25.080 22.130 -15.668 1.00 47.16 177 SER A O 1
ATOM 1336 N N . ASN A 1 178 ? 23.084 21.168 -16.034 1.00 53.59 178 ASN A N 1
ATOM 1337 C CA . ASN A 1 178 ? 22.253 22.210 -15.413 1.00 53.59 178 ASN A CA 1
ATOM 1338 C C . ASN A 1 178 ? 20.896 21.610 -14.951 1.00 53.59 178 ASN A C 1
ATOM 1340 O O . ASN A 1 178 ? 20.314 20.871 -15.753 1.00 53.59 178 ASN A O 1
ATOM 1344 N N . PRO A 1 179 ? 20.368 21.926 -13.744 1.00 48.53 179 PRO A N 1
ATOM 1345 C CA . PRO A 1 179 ? 19.120 21.395 -13.148 1.00 48.53 179 PRO A CA 1
ATOM 1346 C C . PRO A 1 179 ? 17.914 21.242 -14.083 1.00 48.53 179 PRO A C 1
ATOM 1348 O O . PRO A 1 179 ? 17.104 20.322 -13.971 1.00 48.53 179 PRO A O 1
ATOM 1351 N N . ILE A 1 180 ? 17.827 22.136 -15.062 1.00 48.69 180 ILE A N 1
ATOM 1352 C CA . ILE A 1 180 ? 16.768 22.240 -16.069 1.00 48.69 180 ILE A CA 1
ATOM 1353 C C . ILE A 1 180 ? 16.681 20.976 -16.960 1.00 48.69 180 ILE A C 1
ATOM 1355 O O . ILE A 1 180 ? 15.624 20.644 -17.500 1.00 48.69 180 ILE A O 1
ATOM 1359 N N . HIS A 1 181 ? 17.769 20.206 -17.070 1.00 60.25 181 HIS A N 1
ATOM 1360 C CA . HIS A 1 181 ? 17.857 18.995 -17.896 1.00 60.25 181 HIS A CA 1
ATOM 1361 C C . HIS A 1 181 ? 17.275 17.747 -17.232 1.00 60.25 181 HIS A C 1
ATOM 1363 O O . HIS A 1 181 ? 17.052 16.751 -17.917 1.00 60.25 181 HIS A O 1
ATOM 1369 N N . GLY A 1 182 ? 16.966 17.795 -15.935 1.00 61.56 182 GLY A N 1
ATOM 1370 C CA . GLY A 1 182 ? 16.377 16.665 -15.225 1.00 61.56 182 GLY A CA 1
ATOM 1371 C C . GLY A 1 182 ? 15.015 16.241 -15.791 1.00 61.56 182 GLY A C 1
ATOM 1372 O O . GLY A 1 182 ? 14.790 15.067 -16.076 1.00 61.56 182 GLY A O 1
ATOM 1373 N N . ARG A 1 183 ? 14.111 17.203 -16.017 1.00 67.94 183 ARG A N 1
ATOM 1374 C CA . ARG A 1 183 ? 12.768 16.936 -16.570 1.00 67.94 183 ARG A CA 1
ATOM 1375 C C . ARG A 1 183 ? 12.816 16.457 -18.021 1.00 67.94 183 ARG A C 1
ATOM 1377 O O . ARG A 1 183 ? 12.023 15.610 -18.416 1.00 67.94 183 ARG A O 1
ATOM 1384 N N . ILE A 1 184 ? 13.760 16.967 -18.811 1.00 73.62 184 ILE A N 1
ATOM 1385 C CA . ILE A 1 184 ? 13.963 16.514 -20.193 1.00 73.62 184 ILE A CA 1
ATOM 1386 C C . ILE A 1 184 ? 14.530 15.094 -20.206 1.00 73.62 184 ILE A C 1
ATOM 1388 O O . ILE A 1 184 ? 14.038 14.254 -20.955 1.00 73.62 184 ILE A O 1
ATOM 1392 N N . ALA A 1 185 ? 15.502 14.797 -19.339 1.00 75.44 185 ALA A N 1
ATOM 1393 C CA . ALA A 1 185 ? 16.011 13.444 -19.154 1.00 75.44 185 ALA A CA 1
ATOM 1394 C C . ALA A 1 185 ? 14.891 12.479 -18.739 1.00 75.44 185 ALA A C 1
ATOM 1396 O O . ALA A 1 185 ? 14.808 11.385 -19.287 1.00 75.44 185 ALA A O 1
ATOM 1397 N N . GLU A 1 186 ? 13.975 12.895 -17.861 1.00 76.38 186 GLU A N 1
ATOM 1398 C CA . GLU A 1 186 ? 12.792 12.106 -17.499 1.00 76.38 186 GLU A CA 1
ATOM 1399 C C . GLU A 1 186 ? 11.867 11.853 -18.704 1.00 76.38 186 GLU A C 1
ATOM 1401 O O . GLU A 1 186 ? 11.393 10.734 -18.891 1.00 76.38 186 GLU A O 1
ATOM 1406 N N . MET A 1 187 ? 11.623 12.855 -19.556 1.00 80.25 187 MET A N 1
ATOM 1407 C CA . MET A 1 187 ? 10.810 12.687 -20.771 1.00 80.25 187 MET A CA 1
ATOM 1408 C C . MET A 1 187 ? 11.458 11.721 -21.769 1.00 80.25 187 MET A C 1
ATOM 1410 O O . MET A 1 187 ? 10.781 10.834 -22.291 1.00 80.25 187 MET A O 1
ATOM 1414 N N . ILE A 1 188 ? 12.767 11.859 -21.998 1.00 85.25 188 ILE A N 1
ATOM 1415 C CA . ILE A 1 188 ? 13.537 10.951 -22.856 1.00 85.25 188 ILE A CA 1
ATOM 1416 C C . ILE A 1 188 ? 13.505 9.535 -22.271 1.00 85.25 188 ILE A C 1
ATOM 1418 O O . ILE A 1 188 ? 13.238 8.579 -22.994 1.00 85.25 188 ILE A O 1
ATOM 1422 N N . MET A 1 189 ? 13.697 9.398 -20.956 1.00 85.69 189 MET A N 1
ATOM 1423 C CA . MET A 1 189 ? 13.610 8.120 -20.250 1.00 85.69 189 MET A CA 1
ATOM 1424 C C . MET A 1 189 ? 12.224 7.489 -20.371 1.00 85.69 189 MET A C 1
ATOM 1426 O O . MET A 1 189 ? 12.137 6.300 -20.657 1.00 85.69 189 MET A O 1
ATOM 1430 N N . LYS A 1 190 ? 11.134 8.251 -20.220 1.00 87.19 190 LYS A N 1
ATOM 1431 C CA . LYS A 1 190 ? 9.763 7.746 -20.415 1.00 87.19 190 LYS A CA 1
ATOM 1432 C C . LYS A 1 190 ? 9.551 7.210 -21.830 1.00 87.19 190 LYS A C 1
ATOM 1434 O O . LYS A 1 190 ? 9.002 6.120 -21.986 1.00 87.19 190 LYS A O 1
ATOM 1439 N N . ALA A 1 191 ? 10.018 7.938 -22.846 1.00 87.00 191 ALA A N 1
ATOM 1440 C CA . ALA A 1 191 ? 9.960 7.475 -24.230 1.00 87.00 191 ALA A CA 1
ATOM 1441 C C . ALA A 1 191 ? 10.802 6.203 -24.432 1.00 87.00 191 ALA A C 1
ATOM 1443 O O . ALA A 1 191 ? 10.326 5.240 -25.033 1.00 87.00 191 ALA A O 1
ATOM 1444 N N . LEU A 1 192 ? 12.014 6.159 -23.868 1.00 88.94 192 LEU A N 1
ATOM 1445 C CA . LEU A 1 192 ? 12.910 5.010 -23.976 1.00 88.94 192 LEU A CA 1
ATOM 1446 C C . LEU A 1 192 ? 12.331 3.768 -23.287 1.00 88.94 192 LEU A C 1
ATOM 1448 O O . LEU A 1 192 ? 12.356 2.698 -23.880 1.00 88.94 192 LEU A O 1
ATOM 1452 N N . ILE A 1 193 ? 11.730 3.906 -22.100 1.00 89.62 193 ILE A N 1
ATOM 1453 C CA . ILE A 1 193 ? 11.050 2.812 -21.384 1.00 89.62 193 ILE A CA 1
ATOM 1454 C C . ILE A 1 193 ? 9.955 2.188 -22.251 1.00 89.62 193 ILE A C 1
ATOM 1456 O O . ILE A 1 193 ? 9.824 0.969 -22.289 1.00 89.62 193 ILE A O 1
ATOM 1460 N N . ALA A 1 194 ? 9.178 3.001 -22.970 1.00 89.75 194 ALA A N 1
ATOM 1461 C CA . ALA A 1 194 ? 8.112 2.493 -23.828 1.00 89.75 194 ALA A CA 1
AT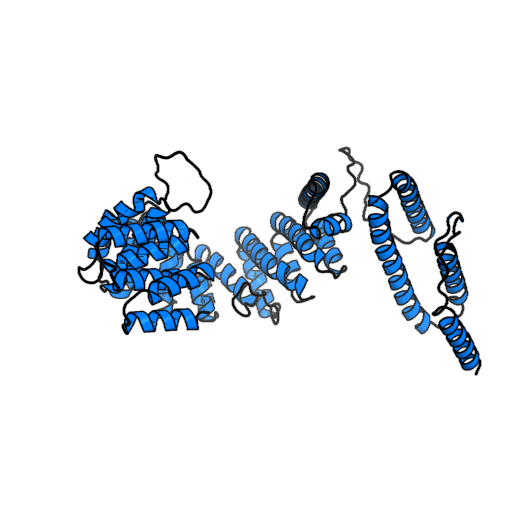OM 1462 C C . ALA A 1 194 ? 8.638 1.699 -25.041 1.00 89.75 194 ALA A C 1
ATOM 1464 O O . ALA A 1 194 ? 7.952 0.797 -25.524 1.00 89.75 194 ALA A O 1
ATOM 1465 N N . LYS A 1 195 ? 9.839 2.019 -25.545 1.00 91.38 195 LYS A N 1
ATOM 1466 C CA . LYS A 1 195 ? 10.451 1.350 -26.709 1.00 91.38 195 LYS A CA 1
ATOM 1467 C C . LYS A 1 195 ? 11.291 0.141 -26.302 1.00 91.38 195 LYS A C 1
ATOM 1469 O O . LYS A 1 195 ? 11.085 -0.968 -26.800 1.00 91.38 195 LYS A O 1
ATOM 1474 N N . ASP A 1 196 ? 12.228 0.363 -25.391 1.00 93.25 196 ASP A N 1
ATOM 1475 C CA . ASP A 1 196 ? 13.204 -0.612 -24.925 1.00 93.25 196 ASP A CA 1
ATOM 1476 C C . ASP A 1 196 ? 13.444 -0.460 -23.409 1.00 93.25 196 ASP A C 1
ATOM 1478 O O . ASP A 1 196 ? 14.361 0.246 -22.971 1.00 93.25 196 ASP A O 1
ATOM 1482 N N . PRO A 1 197 ? 12.624 -1.144 -22.586 1.00 92.56 197 PRO A N 1
ATOM 1483 C CA . PRO A 1 197 ? 12.796 -1.163 -21.139 1.00 92.56 197 PRO A CA 1
ATOM 1484 C C . PRO A 1 197 ? 14.182 -1.642 -20.690 1.00 92.56 197 PRO A C 1
ATOM 1486 O O . PRO A 1 197 ? 14.694 -1.145 -19.691 1.00 92.56 197 PRO A O 1
ATOM 1489 N N . ALA A 1 198 ? 14.803 -2.575 -21.423 1.00 93.12 198 ALA A N 1
ATOM 1490 C CA . ALA A 1 198 ? 16.101 -3.132 -21.056 1.00 93.12 198 ALA A CA 1
ATOM 1491 C C . ALA A 1 198 ? 17.205 -2.085 -21.210 1.00 93.12 198 ALA A C 1
ATOM 1493 O O . ALA A 1 198 ? 17.977 -1.839 -20.278 1.00 93.12 198 ALA A O 1
ATOM 1494 N N . MET A 1 199 ? 17.226 -1.402 -22.358 1.00 92.31 199 MET A N 1
ATOM 1495 C CA . MET A 1 199 ? 18.148 -0.295 -22.600 1.00 92.31 199 MET A CA 1
ATOM 1496 C C . MET A 1 199 ? 17.928 0.847 -21.602 1.00 92.31 199 MET A C 1
ATOM 1498 O O . MET A 1 199 ? 18.899 1.386 -21.067 1.00 92.31 199 MET A O 1
ATOM 1502 N N . ALA A 1 200 ? 16.667 1.181 -21.304 1.00 88.44 200 ALA A N 1
ATOM 1503 C CA . ALA A 1 200 ? 16.323 2.191 -20.307 1.00 88.44 200 ALA A CA 1
ATOM 1504 C C . ALA A 1 200 ? 16.870 1.839 -18.913 1.00 88.44 200 ALA A C 1
ATOM 1506 O O . ALA A 1 200 ? 17.504 2.678 -18.271 1.00 88.44 200 ALA A O 1
ATOM 1507 N N . THR A 1 201 ? 16.679 0.601 -18.445 1.00 88.81 201 THR A N 1
ATOM 1508 C CA . THR A 1 201 ? 17.208 0.152 -17.148 1.00 88.81 201 THR A CA 1
ATOM 1509 C C . THR A 1 201 ? 18.728 0.250 -17.109 1.00 88.81 201 THR A C 1
ATOM 1511 O O . THR A 1 201 ? 19.287 0.818 -16.168 1.00 88.81 201 THR A O 1
ATOM 1514 N N . GLN A 1 202 ? 19.401 -0.276 -18.134 1.00 89.00 202 GLN A N 1
ATOM 1515 C CA . GLN A 1 202 ? 20.859 -0.290 -18.197 1.00 89.00 202 GLN A CA 1
ATOM 1516 C C . GLN A 1 202 ? 21.425 1.128 -18.180 1.00 89.00 202 GLN A C 1
ATOM 1518 O O . GLN A 1 202 ? 22.297 1.425 -17.361 1.00 89.00 202 GLN A O 1
ATOM 1523 N N . ILE A 1 203 ? 20.902 2.021 -19.023 1.00 84.75 203 ILE A N 1
ATOM 1524 C CA . ILE A 1 203 ? 21.434 3.378 -19.132 1.00 84.75 203 ILE A CA 1
ATOM 1525 C C . ILE A 1 203 ? 21.155 4.201 -17.875 1.00 84.75 203 ILE A C 1
ATOM 1527 O O . ILE A 1 203 ? 22.066 4.843 -17.358 1.00 84.75 203 ILE A O 1
ATOM 1531 N N . ALA A 1 204 ? 19.948 4.109 -17.305 1.00 82.12 204 ALA A N 1
ATOM 1532 C CA . ALA A 1 204 ? 19.632 4.799 -16.062 1.00 82.12 204 ALA A CA 1
ATOM 1533 C C . ALA A 1 204 ? 20.550 4.314 -14.934 1.00 82.12 204 ALA A C 1
ATOM 1535 O O . ALA A 1 204 ? 21.144 5.131 -14.234 1.00 82.12 204 ALA A O 1
ATOM 1536 N N . SER A 1 205 ? 20.763 2.996 -14.820 1.00 77.81 205 SER A N 1
ATOM 1537 C CA . SER A 1 205 ? 21.659 2.425 -13.809 1.00 77.81 205 SER A CA 1
ATOM 1538 C C . SER A 1 205 ? 23.108 2.912 -13.932 1.00 77.81 205 SER A C 1
ATOM 1540 O O . SER A 1 205 ? 23.787 3.041 -12.915 1.00 77.81 205 SER A O 1
ATOM 1542 N N . GLN A 1 206 ? 23.592 3.198 -15.146 1.00 78.94 206 GLN A N 1
ATOM 1543 C CA . GLN A 1 206 ? 24.943 3.719 -15.392 1.00 78.94 206 GLN A CA 1
ATOM 1544 C C . GLN A 1 206 ? 25.074 5.204 -15.047 1.00 78.94 206 GLN A C 1
ATOM 1546 O O . GLN A 1 206 ? 26.134 5.637 -14.594 1.00 78.94 206 GLN A O 1
ATOM 1551 N N . LEU A 1 207 ? 24.011 5.970 -15.279 1.00 75.19 207 LEU A N 1
ATOM 1552 C CA . LEU A 1 207 ? 23.988 7.420 -15.101 1.00 75.19 207 LEU A CA 1
ATOM 1553 C C . LEU A 1 207 ? 23.739 7.837 -13.644 1.00 75.19 207 LEU A C 1
ATOM 1555 O O . LEU A 1 207 ? 24.119 8.934 -13.234 1.00 75.19 207 LEU A O 1
ATOM 1559 N N . ILE A 1 208 ? 23.148 6.960 -12.831 1.00 70.62 208 ILE A N 1
ATOM 1560 C CA . ILE A 1 208 ? 22.990 7.186 -11.392 1.00 70.62 208 ILE A CA 1
ATOM 1561 C C . ILE A 1 208 ? 24.362 7.360 -10.720 1.00 70.62 208 ILE A C 1
ATOM 1563 O O . ILE A 1 208 ? 25.263 6.535 -10.882 1.00 70.62 208 ILE A O 1
ATOM 1567 N N . GLY A 1 209 ? 24.483 8.410 -9.903 1.00 62.12 209 GLY A N 1
ATOM 1568 C CA . GLY A 1 209 ? 25.713 8.781 -9.192 1.00 62.12 209 GLY A CA 1
ATOM 1569 C C . GLY A 1 209 ? 26.554 9.830 -9.926 1.00 62.12 209 GLY A C 1
ATOM 1570 O O . GLY A 1 209 ? 27.551 10.304 -9.385 1.00 62.12 209 GLY A O 1
ATOM 1571 N N . ARG A 1 210 ? 26.147 10.245 -11.133 1.00 65.00 210 ARG A N 1
ATOM 1572 C CA . ARG A 1 210 ? 26.772 11.340 -11.886 1.00 65.00 210 ARG A CA 1
ATOM 1573 C C . ARG A 1 210 ? 26.023 12.659 -11.652 1.00 65.00 210 ARG A C 1
ATOM 1575 O O . ARG A 1 210 ? 25.273 13.121 -12.502 1.00 65.00 210 ARG A O 1
ATOM 1582 N N . GLY A 1 211 ? 26.229 13.254 -10.473 1.00 58.59 211 GLY A N 1
ATOM 1583 C CA . GLY A 1 211 ? 25.646 14.547 -10.070 1.00 58.59 211 GLY A CA 1
ATOM 1584 C C . GLY A 1 211 ? 24.325 14.432 -9.293 1.00 58.59 211 GLY A C 1
ATOM 1585 O O . GLY A 1 211 ? 23.509 13.554 -9.561 1.00 58.59 211 GLY A O 1
ATOM 1586 N N . SER A 1 212 ? 24.111 15.323 -8.318 1.00 57.00 212 SER A N 1
ATOM 1587 C CA . SER A 1 212 ? 23.038 15.221 -7.309 1.00 57.00 212 SER A CA 1
ATOM 1588 C C . SER A 1 212 ? 21.615 15.346 -7.872 1.00 57.00 212 SER A C 1
ATOM 1590 O O . SER A 1 212 ? 20.725 14.606 -7.462 1.00 57.00 212 SER A O 1
ATOM 1592 N N . GLU A 1 213 ? 21.380 16.243 -8.831 1.00 56.84 213 GLU A N 1
ATOM 1593 C CA . GLU A 1 213 ? 20.040 16.475 -9.402 1.00 56.84 213 GLU A CA 1
ATOM 1594 C C . GLU A 1 213 ? 19.665 15.431 -10.466 1.00 56.84 213 GLU A C 1
ATOM 1596 O O . GLU A 1 213 ? 18.518 14.987 -10.539 1.00 56.84 213 GLU A O 1
ATOM 1601 N N . PHE A 1 214 ? 20.645 14.968 -11.248 1.00 61.12 214 PHE A N 1
ATOM 1602 C CA . PHE A 1 214 ? 20.466 13.897 -12.236 1.00 61.12 214 PHE A CA 1
ATOM 1603 C C . PHE A 1 214 ? 20.228 12.542 -11.550 1.00 61.12 214 PHE A C 1
ATOM 1605 O O . PHE A 1 214 ? 19.425 11.726 -12.007 1.00 61.12 214 PHE A O 1
ATOM 1612 N N . GLN A 1 215 ? 20.858 12.335 -10.389 1.00 60.75 215 GLN A N 1
ATOM 1613 C CA . GLN A 1 215 ? 20.653 11.165 -9.543 1.00 60.75 215 GLN A CA 1
ATOM 1614 C C . GLN A 1 215 ? 19.200 11.030 -9.059 1.00 60.75 215 GLN A C 1
ATOM 1616 O O . GLN A 1 215 ? 18.709 9.904 -8.984 1.00 60.75 215 GLN A O 1
ATOM 1621 N N . PHE A 1 216 ? 18.484 12.130 -8.788 1.00 59.25 216 PHE A N 1
ATOM 1622 C CA . PHE A 1 216 ? 17.096 12.070 -8.310 1.00 59.25 216 PHE A CA 1
ATOM 1623 C C . PHE A 1 216 ? 16.128 11.490 -9.332 1.00 59.25 216 PHE A C 1
ATOM 1625 O O . PHE A 1 216 ? 15.429 10.514 -9.056 1.00 59.25 216 PHE A O 1
ATOM 1632 N N . LEU A 1 217 ? 16.130 12.043 -10.538 1.00 64.31 217 LEU A N 1
ATOM 1633 C CA . LEU A 1 217 ? 15.133 11.701 -11.552 1.00 64.31 217 LEU A CA 1
ATOM 1634 C C . LEU A 1 217 ? 15.437 10.376 -12.254 1.00 64.31 217 LEU A C 1
ATOM 1636 O O . LEU A 1 217 ? 14.523 9.655 -12.662 1.00 64.31 217 LEU A O 1
ATOM 1640 N N . LEU A 1 218 ? 16.716 10.014 -12.363 1.00 69.06 218 LEU A N 1
ATOM 1641 C CA . LEU A 1 218 ? 17.100 8.750 -12.982 1.00 69.06 218 LEU A CA 1
ATOM 1642 C C . LEU A 1 218 ? 16.931 7.553 -12.056 1.00 69.06 218 LEU A C 1
ATOM 1644 O O . LEU A 1 218 ? 16.653 6.463 -12.546 1.00 69.06 218 LEU A O 1
ATOM 1648 N N . SER A 1 219 ? 17.029 7.740 -10.741 1.00 67.69 219 SER A N 1
ATOM 1649 C CA . SER A 1 219 ? 16.829 6.649 -9.784 1.00 67.69 219 SER A CA 1
ATOM 1650 C C . SER A 1 219 ? 15.392 6.122 -9.794 1.00 67.69 219 SER A C 1
ATOM 1652 O O . SER A 1 219 ? 15.177 4.910 -9.846 1.00 67.69 219 SER A O 1
ATOM 1654 N N . SER A 1 220 ? 14.399 7.017 -9.829 1.00 69.81 220 SER A N 1
ATOM 1655 C CA . SER A 1 220 ? 12.990 6.627 -9.972 1.00 69.81 220 SER A CA 1
ATOM 1656 C C . SER A 1 220 ? 12.707 6.031 -11.356 1.00 69.81 220 SER A C 1
ATOM 1658 O O . SER A 1 220 ? 12.083 4.973 -11.463 1.00 69.81 220 SER A O 1
ATOM 1660 N N . SER A 1 221 ? 13.240 6.645 -12.417 1.00 77.44 221 SER A N 1
ATOM 1661 C CA . SER A 1 221 ? 13.092 6.159 -13.795 1.00 77.44 221 SER A CA 1
ATOM 1662 C C . SER A 1 221 ? 13.717 4.775 -14.002 1.00 77.44 221 SER A C 1
ATOM 1664 O O . SER A 1 221 ? 13.163 3.963 -14.740 1.00 77.44 221 SER A O 1
ATOM 1666 N N . ALA A 1 222 ? 14.824 4.463 -13.320 1.00 81.12 222 ALA A N 1
ATOM 1667 C CA . ALA A 1 222 ? 15.473 3.155 -13.372 1.00 81.12 222 ALA A CA 1
ATOM 1668 C C . ALA A 1 222 ? 14.576 2.045 -12.804 1.00 81.12 222 ALA A C 1
ATOM 1670 O O . ALA A 1 222 ? 14.461 0.980 -13.411 1.00 81.12 222 ALA A O 1
ATOM 1671 N N . ALA A 1 223 ? 13.899 2.299 -11.677 1.00 81.50 223 ALA A N 1
ATOM 1672 C CA . ALA A 1 223 ? 12.953 1.353 -11.081 1.00 81.50 223 ALA A CA 1
ATOM 1673 C C . ALA A 1 223 ? 11.729 1.128 -11.981 1.00 81.50 223 ALA A C 1
ATOM 1675 O O . ALA A 1 223 ? 11.302 -0.011 -12.176 1.00 81.50 223 ALA A O 1
ATOM 1676 N N . VAL A 1 224 ? 11.201 2.195 -12.592 1.00 83.38 224 VAL A N 1
ATOM 1677 C CA . VAL A 1 224 ? 10.089 2.101 -13.555 1.00 83.38 224 VAL A CA 1
ATOM 1678 C C . VAL A 1 224 ? 10.503 1.311 -14.798 1.00 83.38 224 VAL A C 1
ATOM 1680 O O . VAL A 1 224 ? 9.773 0.412 -15.217 1.00 83.38 224 VAL A O 1
ATOM 1683 N N . ALA A 1 225 ? 11.687 1.589 -15.350 1.00 86.88 225 ALA A N 1
ATOM 1684 C CA . ALA A 1 225 ? 12.246 0.855 -16.481 1.00 86.88 225 ALA A CA 1
ATOM 1685 C C . ALA A 1 225 ? 12.412 -0.634 -16.160 1.00 86.88 225 ALA A C 1
ATOM 1687 O O . ALA A 1 225 ? 11.967 -1.487 -16.925 1.00 86.88 225 ALA A O 1
ATOM 1688 N N . PHE A 1 226 ? 12.984 -0.948 -14.993 1.00 88.88 226 PHE A N 1
ATOM 1689 C CA . PHE A 1 226 ? 13.217 -2.330 -14.580 1.00 88.88 226 PHE A CA 1
ATOM 1690 C C . PHE A 1 226 ? 11.907 -3.090 -14.366 1.00 88.88 226 PHE A C 1
ATOM 1692 O O . PHE A 1 226 ? 11.776 -4.225 -14.815 1.00 88.88 226 PHE A O 1
ATOM 1699 N N . LYS A 1 227 ? 10.895 -2.446 -13.773 1.00 86.19 227 LYS A N 1
ATOM 1700 C CA . LYS A 1 227 ? 9.543 -3.011 -13.663 1.00 86.19 227 LYS A CA 1
ATOM 1701 C C . LYS A 1 227 ? 8.932 -3.301 -15.039 1.00 86.19 227 LYS A C 1
ATOM 1703 O O . LYS A 1 227 ? 8.349 -4.365 -15.232 1.00 86.19 227 LYS A O 1
ATOM 1708 N N . ALA A 1 228 ? 9.069 -2.378 -15.993 1.00 86.94 228 ALA A N 1
ATOM 1709 C CA . ALA A 1 228 ? 8.586 -2.575 -17.359 1.00 86.94 228 ALA A CA 1
ATOM 1710 C C . ALA A 1 228 ? 9.344 -3.702 -18.083 1.00 86.94 228 ALA A C 1
ATOM 1712 O O . ALA A 1 228 ? 8.733 -4.476 -18.819 1.00 86.94 228 ALA A O 1
ATOM 1713 N N . TRP A 1 229 ? 10.651 -3.842 -17.840 1.00 93.56 229 TRP A N 1
ATOM 1714 C CA . TRP A 1 229 ? 11.441 -4.947 -18.377 1.00 93.56 229 TRP A CA 1
ATOM 1715 C C . TRP A 1 229 ? 11.008 -6.284 -17.777 1.00 93.56 229 TRP A C 1
ATOM 1717 O O . TRP A 1 229 ? 10.712 -7.197 -18.538 1.00 93.56 229 TRP A O 1
ATOM 1727 N N . LEU A 1 230 ? 10.855 -6.384 -16.453 1.00 87.44 230 LEU A N 1
ATOM 1728 C CA . LEU A 1 230 ? 10.357 -7.594 -15.789 1.00 87.44 230 LEU A CA 1
ATOM 1729 C C . LEU A 1 230 ? 8.993 -8.045 -16.331 1.00 87.44 230 LEU A C 1
ATOM 1731 O O . LEU A 1 230 ? 8.758 -9.241 -16.468 1.00 87.44 230 LEU A O 1
ATOM 1735 N N . ALA A 1 231 ? 8.106 -7.103 -16.666 1.00 86.44 231 ALA A N 1
ATOM 1736 C CA . ALA A 1 231 ? 6.810 -7.415 -17.268 1.00 86.44 231 ALA A CA 1
ATOM 1737 C C . ALA A 1 231 ? 6.919 -7.912 -18.724 1.00 86.44 231 ALA A C 1
ATOM 1739 O O . ALA A 1 231 ? 6.081 -8.697 -19.162 1.00 86.44 231 ALA A O 1
ATOM 1740 N N . LYS A 1 232 ? 7.927 -7.450 -19.476 1.00 88.88 232 LYS A N 1
ATOM 1741 C CA . LYS A 1 232 ? 8.159 -7.825 -20.881 1.00 88.88 232 LYS A CA 1
ATOM 1742 C C . LYS A 1 232 ? 8.943 -9.135 -21.017 1.00 88.88 232 LYS A C 1
ATOM 1744 O O . LYS A 1 232 ? 8.610 -9.951 -21.868 1.00 88.88 232 LYS A O 1
ATOM 1749 N N . ASP A 1 233 ? 9.989 -9.306 -20.213 1.00 90.12 233 ASP A N 1
ATOM 1750 C CA . ASP A 1 233 ? 10.894 -10.456 -20.196 1.00 90.12 233 ASP A CA 1
ATOM 1751 C C . ASP A 1 233 ? 11.526 -10.596 -18.799 1.00 90.12 233 ASP A C 1
ATOM 1753 O O . ASP A 1 233 ? 12.595 -10.049 -18.499 1.00 90.12 233 ASP A O 1
ATOM 1757 N N . SER A 1 234 ? 10.829 -11.317 -17.918 1.00 86.38 234 SER A N 1
ATOM 1758 C CA . SER A 1 234 ? 11.240 -11.497 -16.523 1.00 86.38 234 SER A CA 1
ATOM 1759 C C . SER A 1 234 ? 12.549 -12.274 -16.381 1.00 86.38 234 SER A C 1
ATOM 1761 O O . SER A 1 234 ? 13.313 -12.002 -15.451 1.00 86.38 234 SER A O 1
ATOM 1763 N N . ALA A 1 235 ? 12.835 -13.202 -17.300 1.00 86.44 235 ALA A N 1
ATOM 1764 C CA . ALA A 1 235 ? 14.033 -14.030 -17.271 1.00 86.44 235 ALA A CA 1
ATOM 1765 C C . ALA A 1 235 ? 15.282 -13.204 -17.599 1.00 86.44 235 ALA A C 1
ATOM 1767 O O . ALA A 1 235 ? 16.240 -13.209 -16.822 1.00 86.44 235 ALA A O 1
ATOM 1768 N N . ALA A 1 236 ? 15.255 -12.436 -18.695 1.00 90.69 236 ALA A N 1
ATOM 1769 C CA . ALA A 1 236 ? 16.382 -11.587 -19.079 1.00 90.69 236 ALA A CA 1
ATOM 1770 C C . ALA A 1 236 ? 16.649 -10.483 -18.044 1.00 90.69 236 ALA A C 1
ATOM 1772 O O . ALA A 1 236 ? 17.799 -10.258 -17.662 1.00 90.69 236 ALA A O 1
ATOM 1773 N N . ALA A 1 237 ? 15.593 -9.834 -17.540 1.00 89.25 237 ALA A N 1
ATOM 1774 C CA . ALA A 1 237 ? 15.713 -8.805 -16.509 1.00 89.25 237 ALA A CA 1
ATOM 1775 C C . ALA A 1 237 ? 16.306 -9.364 -15.202 1.00 89.25 237 ALA A C 1
ATOM 1777 O O . ALA A 1 237 ? 17.193 -8.752 -14.602 1.00 89.25 237 ALA A O 1
ATOM 1778 N N . SER A 1 238 ? 15.851 -10.547 -14.773 1.00 86.19 238 SER A N 1
ATOM 1779 C CA . SER A 1 238 ? 16.355 -11.205 -13.560 1.00 86.19 238 SER A CA 1
ATOM 1780 C C . SER A 1 238 ? 17.816 -11.631 -13.695 1.00 86.19 238 SER A C 1
ATOM 1782 O O . SER A 1 238 ? 18.591 -11.426 -12.759 1.00 86.19 238 SER A O 1
ATOM 1784 N N . ALA A 1 239 ? 18.204 -12.174 -14.853 1.00 88.62 239 ALA A N 1
ATOM 1785 C CA . ALA A 1 239 ? 19.586 -12.550 -15.136 1.00 88.62 239 ALA A CA 1
ATOM 1786 C C . ALA A 1 239 ? 20.517 -11.329 -15.116 1.00 88.62 239 ALA A C 1
ATOM 1788 O O . ALA A 1 239 ? 21.542 -11.346 -14.434 1.00 88.62 239 ALA A O 1
ATOM 1789 N N . TRP A 1 240 ? 20.117 -10.238 -15.780 1.00 93.12 240 TRP A N 1
ATOM 1790 C CA . TRP A 1 240 ? 20.873 -8.986 -15.775 1.00 93.12 240 TRP A CA 1
ATOM 1791 C C . TRP A 1 240 ? 21.042 -8.409 -14.364 1.00 93.12 240 TRP A C 1
ATOM 1793 O O . TRP A 1 240 ? 22.136 -7.967 -14.006 1.00 93.12 240 TRP A O 1
ATOM 1803 N N . TYR A 1 241 ? 19.982 -8.427 -13.545 1.00 89.31 241 TYR A N 1
ATOM 1804 C CA . TYR A 1 241 ? 20.068 -7.975 -12.155 1.00 89.31 241 TYR A CA 1
ATOM 1805 C C . TYR A 1 241 ? 21.072 -8.814 -11.358 1.00 89.31 241 TYR A C 1
ATOM 1807 O O . TYR A 1 241 ? 21.931 -8.244 -10.690 1.00 89.31 241 TYR A O 1
ATO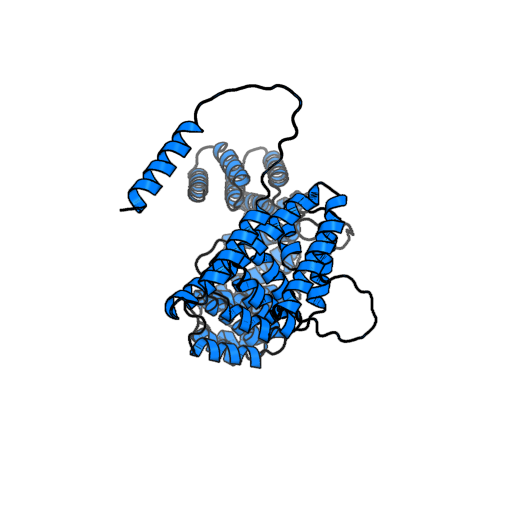M 1815 N N . ALA A 1 242 ? 20.994 -10.146 -11.450 1.00 84.75 242 ALA A N 1
ATOM 1816 C CA . ALA A 1 242 ? 21.892 -11.043 -10.727 1.00 84.75 242 ALA A CA 1
ATOM 1817 C C . ALA A 1 242 ? 23.364 -10.822 -11.117 1.00 84.75 242 ALA A C 1
ATOM 1819 O O . ALA A 1 242 ? 24.222 -10.725 -10.240 1.00 84.75 242 ALA A O 1
ATOM 1820 N N . GLU A 1 243 ? 23.649 -10.670 -12.413 1.00 88.12 243 GLU A N 1
ATOM 1821 C CA . GLU A 1 243 ? 24.994 -10.379 -12.922 1.00 88.12 243 GLU A CA 1
ATOM 1822 C C . GLU A 1 243 ? 25.498 -9.006 -12.447 1.00 88.12 243 GLU A C 1
ATOM 1824 O O . GLU A 1 243 ? 26.614 -8.881 -11.939 1.00 88.12 243 GLU A O 1
ATOM 1829 N N . THR A 1 244 ? 24.652 -7.976 -12.532 1.00 85.94 244 THR A N 1
ATOM 1830 C CA . THR A 1 244 ? 25.009 -6.608 -12.128 1.00 85.94 244 THR A CA 1
ATOM 1831 C C . THR A 1 244 ? 25.233 -6.499 -10.619 1.00 85.94 244 THR A C 1
ATOM 1833 O O . THR A 1 244 ? 26.174 -5.832 -10.183 1.00 85.94 244 THR A O 1
ATOM 1836 N N . ALA A 1 245 ? 24.402 -7.166 -9.812 1.00 83.00 245 ALA A N 1
ATOM 1837 C CA . ALA A 1 245 ? 24.544 -7.212 -8.360 1.00 83.00 245 ALA A CA 1
ATOM 1838 C C . ALA A 1 245 ? 25.829 -7.945 -7.947 1.00 83.00 245 ALA A C 1
ATOM 1840 O O . ALA A 1 245 ? 26.594 -7.420 -7.140 1.00 83.00 245 ALA A O 1
ATOM 1841 N N . ALA A 1 246 ? 26.116 -9.104 -8.554 1.00 82.75 246 ALA A N 1
ATOM 1842 C CA . ALA A 1 246 ? 27.342 -9.864 -8.297 1.00 82.75 246 ALA A CA 1
ATOM 1843 C C . ALA A 1 246 ? 28.613 -9.075 -8.659 1.00 82.75 246 ALA A C 1
ATOM 1845 O O . ALA A 1 246 ? 29.631 -9.191 -7.979 1.00 82.75 246 ALA A O 1
ATOM 1846 N N . ALA A 1 247 ? 28.544 -8.224 -9.686 1.00 85.38 247 ALA A N 1
ATOM 1847 C CA . ALA A 1 247 ? 29.625 -7.317 -10.066 1.00 85.38 247 ALA A CA 1
ATOM 1848 C C . ALA A 1 247 ? 29.750 -6.069 -9.163 1.00 85.38 247 ALA A C 1
ATOM 1850 O O . ALA A 1 247 ? 30.613 -5.225 -9.403 1.00 85.38 247 ALA A O 1
ATOM 1851 N N . GLY A 1 248 ? 28.887 -5.903 -8.152 1.00 80.31 248 GLY A N 1
ATOM 1852 C CA . GLY A 1 248 ? 28.863 -4.712 -7.298 1.00 80.31 248 GLY A CA 1
ATOM 1853 C C . GLY A 1 248 ? 28.354 -3.453 -8.010 1.00 80.31 248 GLY A C 1
ATOM 1854 O O . GLY A 1 248 ? 28.597 -2.337 -7.550 1.00 80.31 248 GLY A O 1
ATOM 1855 N N . GLY A 1 249 ? 27.631 -3.600 -9.125 1.00 78.31 249 GLY A N 1
ATOM 1856 C CA . GLY A 1 249 ? 27.208 -2.499 -9.997 1.00 78.31 249 GLY A CA 1
ATOM 1857 C C . GLY A 1 249 ? 26.239 -1.494 -9.361 1.00 78.31 249 GLY A C 1
ATOM 1858 O O . GLY A 1 249 ? 25.999 -0.432 -9.942 1.00 78.31 249 GLY A O 1
ATOM 1859 N N . PHE A 1 250 ? 25.705 -1.797 -8.175 1.00 77.75 250 PHE A N 1
ATOM 1860 C CA . PHE A 1 250 ? 24.784 -0.943 -7.419 1.00 77.75 250 PHE A CA 1
ATOM 1861 C C . PHE A 1 250 ? 25.410 -0.284 -6.177 1.00 77.75 250 PHE A C 1
ATOM 1863 O O . PHE A 1 250 ? 24.738 0.489 -5.493 1.00 77.75 250 PHE A O 1
ATOM 1870 N N . ILE A 1 251 ? 26.685 -0.552 -5.876 1.00 69.81 251 ILE A N 1
ATOM 1871 C CA . ILE A 1 251 ? 27.359 0.002 -4.694 1.00 69.81 251 ILE A CA 1
ATOM 1872 C C . ILE A 1 251 ? 27.414 1.536 -4.793 1.00 69.81 251 ILE A C 1
ATOM 1874 O O . ILE A 1 251 ? 27.839 2.089 -5.805 1.00 69.81 251 ILE A O 1
ATOM 1878 N N . GLY A 1 252 ? 26.970 2.225 -3.734 1.00 64.75 252 GLY A N 1
ATOM 1879 C CA . GLY A 1 252 ? 26.956 3.693 -3.655 1.00 64.75 252 GLY A CA 1
ATOM 1880 C C . GLY A 1 252 ? 25.851 4.381 -4.469 1.00 64.75 252 GLY A C 1
ATOM 1881 O O . GLY A 1 252 ? 25.864 5.604 -4.593 1.00 64.75 252 GLY A O 1
ATOM 1882 N N . LYS A 1 253 ? 24.900 3.620 -5.031 1.00 71.12 253 LYS A N 1
ATOM 1883 C CA . LYS A 1 253 ? 23.785 4.148 -5.830 1.00 71.12 253 LYS A CA 1
ATOM 1884 C C . LYS A 1 253 ? 22.499 4.227 -4.999 1.00 71.12 253 LYS A C 1
ATOM 1886 O O . LYS A 1 253 ? 21.810 3.222 -4.803 1.00 71.12 253 LYS A O 1
ATOM 1891 N N . ASN A 1 254 ? 22.168 5.439 -4.554 1.00 64.81 254 ASN A N 1
ATOM 1892 C CA . ASN A 1 254 ? 20.995 5.718 -3.719 1.00 64.81 254 ASN A CA 1
ATOM 1893 C C . ASN A 1 254 ? 19.874 6.392 -4.515 1.00 64.81 254 ASN A C 1
ATOM 1895 O O . ASN A 1 254 ? 20.142 7.286 -5.324 1.00 64.81 254 ASN A O 1
ATOM 1899 N N . ILE A 1 255 ? 18.634 5.992 -4.223 1.00 57.50 255 ILE A N 1
ATOM 1900 C CA . ILE A 1 255 ? 17.413 6.702 -4.595 1.00 57.50 255 ILE A CA 1
ATOM 1901 C C . ILE A 1 255 ? 17.205 7.811 -3.559 1.00 57.50 255 ILE A C 1
ATOM 1903 O O . ILE A 1 255 ? 17.089 7.507 -2.370 1.00 57.50 255 ILE A O 1
ATOM 1907 N N . PRO A 1 256 ? 17.188 9.088 -3.965 1.00 51.53 256 PRO A N 1
ATOM 1908 C CA . PRO A 1 256 ? 16.973 10.168 -3.018 1.00 51.53 256 PRO A CA 1
ATOM 1909 C C . PRO A 1 256 ? 15.549 10.183 -2.439 1.00 51.53 256 PRO A C 1
ATOM 1911 O O . PRO A 1 256 ? 14.615 9.636 -3.034 1.00 51.53 256 PRO A O 1
ATOM 1914 N N . PRO A 1 257 ? 15.394 10.798 -1.256 1.00 55.81 257 PRO A N 1
ATOM 1915 C CA . PRO A 1 257 ? 14.247 10.579 -0.391 1.00 55.81 257 PRO A CA 1
ATOM 1916 C C . PRO A 1 257 ? 13.050 11.462 -0.762 1.00 55.81 257 PRO A C 1
ATOM 1918 O O . PRO A 1 257 ? 13.170 12.679 -0.859 1.00 55.81 257 PRO A O 1
ATOM 1921 N N . ASN A 1 258 ? 11.862 10.859 -0.819 1.00 44.06 258 ASN A N 1
ATOM 1922 C CA . ASN A 1 258 ? 10.585 11.562 -0.646 1.00 44.06 258 ASN A CA 1
ATOM 1923 C C . ASN A 1 258 ? 10.110 11.423 0.817 1.00 44.06 258 ASN A C 1
ATOM 1925 O O . ASN A 1 258 ? 8.994 10.979 1.068 1.00 44.06 258 ASN A O 1
ATOM 1929 N N . GLY A 1 259 ? 10.979 11.734 1.788 1.00 39.81 259 GLY A N 1
ATOM 1930 C CA . GLY A 1 259 ? 10.623 11.746 3.218 1.00 39.81 259 GLY A CA 1
ATOM 1931 C C . GLY A 1 259 ? 10.893 10.469 4.031 1.00 39.81 259 GLY A C 1
ATOM 1932 O O . GLY A 1 259 ? 10.408 10.378 5.151 1.00 39.81 259 GLY A O 1
ATOM 1933 N N . LEU A 1 260 ? 11.677 9.509 3.527 1.00 37.41 260 LEU A N 1
ATOM 1934 C CA . LEU A 1 260 ? 12.231 8.384 4.302 1.00 37.41 260 LEU A CA 1
ATOM 1935 C C . LEU A 1 260 ? 13.660 8.088 3.809 1.00 37.41 260 LEU A C 1
ATOM 1937 O O . LEU A 1 260 ? 13.920 8.168 2.610 1.00 37.41 260 LEU A O 1
ATOM 1941 N N . GLU A 1 261 ? 14.568 7.794 4.737 1.00 42.38 261 GLU A N 1
ATOM 1942 C CA . GLU A 1 261 ? 16.031 7.687 4.575 1.00 42.38 261 GLU A CA 1
ATOM 1943 C C . GLU A 1 261 ? 16.514 6.691 3.486 1.00 42.38 261 GLU A C 1
ATOM 1945 O O . GLU A 1 261 ? 15.852 5.692 3.198 1.00 42.38 261 GLU A O 1
ATOM 1950 N N . ASP A 1 262 ? 17.688 6.988 2.900 1.00 49.22 262 ASP A N 1
ATOM 1951 C CA . ASP A 1 262 ? 18.561 6.192 2.005 1.00 49.22 262 ASP A CA 1
ATOM 1952 C C . ASP A 1 262 ? 18.051 4.807 1.537 1.00 49.22 262 ASP A C 1
ATOM 1954 O O . ASP A 1 262 ? 18.477 3.752 2.023 1.00 49.22 262 ASP A O 1
ATOM 1958 N N . GLN A 1 263 ? 17.201 4.773 0.502 1.00 60.31 263 GLN A N 1
ATOM 1959 C CA . GLN A 1 263 ? 16.899 3.520 -0.201 1.00 60.31 263 GLN A CA 1
ATOM 1960 C C . GLN A 1 263 ? 17.898 3.305 -1.340 1.00 60.31 263 GLN A C 1
ATOM 1962 O O . GLN A 1 263 ? 17.977 4.101 -2.273 1.00 60.31 263 GLN A O 1
ATOM 1967 N N . SER A 1 264 ? 18.666 2.215 -1.300 1.00 72.12 264 SER A N 1
ATOM 1968 C CA . SER A 1 264 ? 19.557 1.865 -2.410 1.00 72.12 264 SER A CA 1
ATOM 1969 C C . SER A 1 264 ? 18.766 1.354 -3.622 1.00 72.12 264 SER A C 1
ATOM 1971 O O . SER A 1 264 ? 17.701 0.737 -3.494 1.00 72.12 264 SER A O 1
ATOM 1973 N N . ILE A 1 265 ? 19.301 1.582 -4.823 1.00 75.62 265 ILE A N 1
ATOM 1974 C CA . ILE A 1 265 ? 18.737 1.026 -6.068 1.00 75.62 265 ILE A CA 1
ATOM 1975 C C . ILE A 1 265 ? 18.721 -0.492 -6.045 1.00 75.62 265 ILE A C 1
ATOM 1977 O O . ILE A 1 265 ? 17.760 -1.093 -6.519 1.00 75.62 265 ILE A O 1
ATOM 1981 N N . ASP A 1 266 ? 19.736 -1.093 -5.428 1.00 76.81 266 ASP A N 1
ATOM 1982 C CA . ASP A 1 266 ? 19.800 -2.534 -5.229 1.00 76.81 266 ASP A CA 1
ATOM 1983 C C . ASP A 1 266 ? 18.564 -3.053 -4.485 1.00 76.81 266 ASP A C 1
ATOM 1985 O O . ASP A 1 266 ? 17.855 -3.917 -4.993 1.00 76.81 266 ASP A O 1
ATOM 1989 N N . ARG A 1 267 ? 18.212 -2.443 -3.343 1.00 78.19 267 ARG A N 1
ATOM 1990 C CA . ARG A 1 267 ? 17.020 -2.832 -2.571 1.00 78.19 267 ARG A CA 1
ATOM 1991 C C . ARG A 1 267 ? 15.736 -2.682 -3.383 1.00 78.19 267 ARG A C 1
ATOM 1993 O O . ARG A 1 267 ? 14.860 -3.540 -3.314 1.00 78.19 267 ARG A O 1
ATOM 2000 N N . SER A 1 268 ? 15.621 -1.621 -4.178 1.00 78.56 268 SER A N 1
ATOM 2001 C CA . SER A 1 268 ? 14.435 -1.395 -5.015 1.00 78.56 268 SER A CA 1
ATOM 2002 C C . SER A 1 268 ? 14.315 -2.414 -6.147 1.00 78.56 268 SER A C 1
ATOM 2004 O O . SER A 1 268 ? 13.228 -2.934 -6.399 1.00 78.56 268 SER A O 1
ATOM 2006 N N . PHE A 1 269 ? 15.425 -2.745 -6.809 1.00 83.38 269 PHE A N 1
ATOM 2007 C CA . PHE A 1 269 ? 15.444 -3.760 -7.860 1.00 83.38 269 PHE A CA 1
ATOM 2008 C C . PHE A 1 269 ? 15.218 -5.154 -7.277 1.00 83.38 269 PHE A C 1
ATOM 2010 O O . PHE A 1 269 ? 14.442 -5.920 -7.844 1.00 83.38 269 PHE A O 1
ATOM 2017 N N . ALA A 1 270 ? 15.790 -5.452 -6.108 1.00 82.19 270 ALA A N 1
ATOM 2018 C CA . ALA A 1 270 ? 15.536 -6.687 -5.383 1.00 82.19 270 ALA A CA 1
ATOM 2019 C C . ALA A 1 270 ? 14.035 -6.869 -5.097 1.00 82.19 270 ALA A C 1
ATOM 2021 O O . ALA A 1 270 ? 13.464 -7.902 -5.439 1.00 82.19 270 ALA A O 1
ATOM 2022 N N . ARG A 1 271 ? 13.363 -5.839 -4.561 1.00 81.25 271 ARG A N 1
ATOM 2023 C CA . ARG A 1 271 ? 11.910 -5.858 -4.301 1.00 81.25 271 ARG A CA 1
ATOM 2024 C C . ARG A 1 271 ? 11.093 -6.097 -5.578 1.00 81.25 271 ARG A C 1
ATOM 2026 O O . ARG A 1 271 ? 10.193 -6.933 -5.586 1.00 81.25 271 ARG A O 1
ATOM 2033 N N . LEU A 1 272 ? 11.412 -5.395 -6.670 1.00 82.06 272 LEU A N 1
ATOM 2034 C CA . LEU A 1 272 ? 10.709 -5.546 -7.953 1.00 82.06 272 LEU A CA 1
ATOM 2035 C C . LEU A 1 272 ? 10.917 -6.933 -8.572 1.00 82.06 272 LEU A C 1
ATOM 2037 O O . LEU A 1 272 ? 9.961 -7.540 -9.054 1.00 82.06 272 LEU A O 1
ATOM 2041 N N . ARG A 1 273 ? 12.151 -7.447 -8.529 1.00 84.75 273 ARG A N 1
ATOM 2042 C CA . ARG A 1 273 ? 12.474 -8.799 -8.991 1.00 84.75 273 ARG A CA 1
ATOM 2043 C C . ARG A 1 273 ? 11.743 -9.844 -8.155 1.00 84.75 273 ARG A C 1
ATOM 2045 O O . ARG A 1 273 ? 11.153 -10.748 -8.735 1.00 84.75 273 ARG A O 1
ATOM 2052 N N . PHE A 1 274 ? 11.727 -9.702 -6.828 1.00 86.19 274 PHE A N 1
ATOM 2053 C CA . PHE A 1 274 ? 10.962 -10.589 -5.955 1.00 86.19 274 PHE A CA 1
ATOM 2054 C C . PHE A 1 274 ? 9.480 -10.608 -6.341 1.00 86.19 274 PHE A C 1
ATOM 2056 O O . PHE A 1 274 ? 8.920 -11.684 -6.514 1.00 86.19 274 PHE A O 1
ATOM 2063 N N . ALA A 1 275 ? 8.857 -9.442 -6.539 1.00 78.81 275 ALA A N 1
ATOM 2064 C CA . ALA A 1 275 ? 7.446 -9.350 -6.917 1.00 78.81 275 ALA A CA 1
ATOM 2065 C C . ALA A 1 275 ? 7.141 -10.072 -8.243 1.00 78.81 275 ALA A C 1
ATOM 2067 O O . ALA A 1 275 ? 6.132 -10.765 -8.357 1.00 78.81 275 ALA A O 1
ATOM 2068 N N . ALA A 1 276 ? 8.028 -9.941 -9.235 1.00 81.56 276 ALA A N 1
ATOM 2069 C CA . ALA A 1 276 ? 7.898 -10.636 -10.514 1.00 81.56 276 ALA A CA 1
ATOM 2070 C C . ALA A 1 276 ? 8.079 -12.157 -10.364 1.00 81.56 276 ALA A C 1
ATOM 2072 O O . ALA A 1 276 ? 7.259 -12.929 -10.862 1.00 81.56 276 ALA A O 1
ATOM 2073 N N . LEU A 1 277 ? 9.115 -12.585 -9.632 1.00 82.88 277 LEU A N 1
ATOM 2074 C CA . LEU A 1 277 ? 9.393 -13.998 -9.376 1.00 82.88 277 LEU A CA 1
ATOM 2075 C C . LEU A 1 277 ? 8.309 -14.657 -8.531 1.00 82.88 277 LEU A C 1
ATOM 2077 O O . LEU A 1 277 ? 8.026 -15.828 -8.747 1.00 82.88 277 LEU A O 1
ATOM 2081 N N . ALA A 1 278 ? 7.682 -13.936 -7.602 1.00 83.12 278 ALA A N 1
ATOM 2082 C CA . ALA A 1 278 ? 6.636 -14.498 -6.762 1.00 83.12 278 ALA A CA 1
ATOM 2083 C C . ALA A 1 278 ? 5.527 -15.123 -7.618 1.00 83.12 278 ALA A C 1
ATOM 2085 O O . ALA A 1 278 ? 5.124 -16.238 -7.327 1.00 83.12 278 ALA A O 1
ATOM 2086 N N . GLY A 1 279 ? 5.102 -14.476 -8.709 1.00 76.19 279 GLY A N 1
ATOM 2087 C CA . GLY A 1 279 ? 4.097 -15.038 -9.619 1.00 76.19 279 GLY A CA 1
ATOM 2088 C C . GLY A 1 279 ? 4.635 -16.081 -10.608 1.00 76.19 279 GLY A C 1
ATOM 2089 O O . GLY A 1 279 ? 3.938 -17.043 -10.919 1.00 76.19 279 GLY A O 1
ATOM 2090 N N . SER A 1 280 ? 5.857 -15.912 -11.127 1.00 80.12 280 SER A N 1
ATOM 2091 C CA . SER A 1 280 ? 6.371 -16.757 -12.221 1.00 80.12 280 SER A CA 1
ATOM 2092 C C . SER A 1 280 ? 7.257 -17.928 -11.779 1.00 80.12 280 SER A C 1
ATOM 2094 O O . SER A 1 280 ? 7.318 -18.941 -12.470 1.00 80.12 280 SER A O 1
ATOM 2096 N N . ASN A 1 281 ? 7.978 -17.788 -10.666 1.00 82.75 281 ASN A N 1
ATOM 2097 C CA . ASN A 1 281 ? 8.891 -18.785 -10.098 1.00 82.75 281 ASN A CA 1
ATOM 2098 C C . ASN A 1 281 ? 8.945 -18.671 -8.555 1.00 82.75 281 ASN A C 1
ATOM 2100 O O . ASN A 1 281 ? 9.928 -18.168 -7.992 1.00 82.75 281 ASN A O 1
ATOM 2104 N N . PRO A 1 282 ? 7.903 -19.139 -7.843 1.00 82.00 282 PRO A N 1
ATOM 2105 C CA . PRO A 1 282 ? 7.776 -18.923 -6.402 1.00 82.00 282 PRO A CA 1
ATOM 2106 C C . PRO A 1 282 ? 8.902 -19.567 -5.578 1.00 82.00 282 PRO A C 1
ATOM 2108 O O . PRO A 1 282 ? 9.271 -19.043 -4.529 1.00 82.00 282 PRO A O 1
ATOM 2111 N N . SER A 1 283 ? 9.496 -20.668 -6.055 1.00 80.00 283 SER A N 1
ATOM 2112 C CA . SER A 1 283 ? 10.655 -21.298 -5.406 1.00 80.00 283 SER A CA 1
ATOM 2113 C C . SER A 1 283 ? 11.896 -20.406 -5.404 1.00 80.00 283 SER A C 1
ATOM 2115 O O . SER A 1 283 ? 12.602 -20.329 -4.400 1.00 80.00 283 SER A O 1
ATOM 2117 N N . GLU A 1 284 ? 12.158 -19.703 -6.507 1.00 82.50 284 GLU A N 1
ATOM 2118 C CA . GLU A 1 284 ? 13.272 -18.755 -6.583 1.00 82.50 284 GLU A CA 1
ATOM 2119 C C . GLU A 1 284 ? 12.979 -17.503 -5.750 1.00 82.50 284 GLU A C 1
ATOM 2121 O O . GLU A 1 284 ? 13.866 -17.004 -5.057 1.00 82.50 284 GLU A O 1
ATOM 2126 N N . ALA A 1 285 ? 11.723 -17.043 -5.742 1.00 84.19 285 ALA A N 1
ATOM 2127 C CA . ALA A 1 285 ? 11.287 -15.953 -4.873 1.00 84.19 285 ALA A CA 1
ATOM 2128 C C . ALA A 1 285 ? 11.516 -16.295 -3.390 1.00 84.19 285 ALA A C 1
ATOM 2130 O O . ALA A 1 285 ? 12.068 -15.484 -2.650 1.00 84.19 285 ALA A O 1
ATOM 2131 N N . ALA A 1 286 ? 11.172 -17.513 -2.962 1.00 80.62 286 ALA A N 1
ATOM 2132 C CA . ALA A 1 286 ? 11.414 -17.985 -1.601 1.00 80.62 286 ALA A CA 1
ATOM 2133 C C . ALA A 1 286 ? 12.913 -18.018 -1.249 1.00 80.62 286 ALA A C 1
ATOM 2135 O O . ALA A 1 286 ? 13.301 -17.554 -0.178 1.00 80.62 286 ALA A O 1
ATOM 2136 N N . ALA A 1 287 ? 13.768 -18.496 -2.159 1.00 80.25 287 ALA A N 1
ATOM 2137 C CA . ALA A 1 287 ? 15.219 -18.484 -1.960 1.00 80.25 287 ALA A CA 1
ATOM 2138 C C . ALA A 1 287 ? 15.781 -17.055 -1.853 1.00 80.25 287 ALA A C 1
ATOM 2140 O O . ALA A 1 287 ? 16.680 -16.794 -1.053 1.00 80.25 287 ALA A O 1
ATOM 2141 N N . MET A 1 288 ? 15.225 -16.115 -2.622 1.00 82.25 288 MET A N 1
ATOM 2142 C CA . MET A 1 288 ? 15.640 -14.713 -2.607 1.00 82.25 288 MET A CA 1
ATOM 2143 C C . MET A 1 288 ? 15.412 -14.056 -1.242 1.00 82.25 288 MET A C 1
ATOM 2145 O O . MET A 1 288 ? 16.279 -13.317 -0.772 1.00 82.25 288 MET A O 1
ATOM 2149 N N . LEU A 1 289 ? 14.306 -14.375 -0.565 1.00 78.50 289 LEU A N 1
ATOM 2150 C CA . LEU A 1 289 ? 13.987 -13.811 0.751 1.00 78.50 289 LEU A CA 1
ATOM 2151 C C . LEU A 1 289 ? 15.054 -14.093 1.809 1.00 78.50 289 LEU A C 1
ATOM 2153 O O . LEU A 1 289 ? 15.295 -13.238 2.656 1.00 78.50 289 LEU A O 1
ATOM 2157 N N . ALA A 1 290 ? 15.742 -15.236 1.729 1.00 73.38 290 ALA A N 1
ATOM 2158 C CA . ALA A 1 290 ? 16.816 -15.590 2.659 1.00 73.38 290 ALA A CA 1
ATOM 2159 C C . ALA A 1 290 ? 18.039 -14.656 2.569 1.00 73.38 290 ALA A C 1
ATOM 2161 O O . ALA A 1 290 ? 18.854 -14.612 3.487 1.00 73.38 290 ALA A O 1
ATOM 2162 N N . THR A 1 291 ? 18.174 -13.916 1.466 1.00 74.69 291 THR A N 1
ATOM 2163 C CA . THR A 1 291 ? 19.293 -12.992 1.212 1.00 74.69 291 THR A CA 1
ATOM 2164 C C . THR A 1 291 ? 18.916 -11.521 1.392 1.00 74.69 291 THR A C 1
ATOM 2166 O O . THR A 1 291 ? 19.785 -10.652 1.354 1.00 74.69 291 THR A O 1
ATOM 2169 N N . MET A 1 292 ? 17.629 -11.228 1.602 1.00 75.38 292 MET A N 1
ATOM 2170 C CA . MET A 1 292 ? 17.120 -9.870 1.782 1.00 75.38 292 MET A CA 1
ATOM 2171 C C . MET A 1 292 ? 17.161 -9.455 3.254 1.00 75.38 292 MET A C 1
ATOM 2173 O O . MET A 1 292 ? 17.004 -10.270 4.163 1.00 75.38 292 MET A O 1
ATOM 2177 N N . LEU A 1 293 ? 17.330 -8.156 3.505 1.00 73.62 293 LEU A N 1
ATOM 2178 C CA . LEU A 1 293 ? 17.223 -7.621 4.861 1.00 73.62 293 LEU A CA 1
ATOM 2179 C C . LEU A 1 293 ? 15.776 -7.744 5.370 1.00 73.62 293 LEU A C 1
ATOM 2181 O O . LEU A 1 293 ? 14.846 -7.580 4.578 1.00 73.62 293 LEU A O 1
ATOM 2185 N N . PRO A 1 294 ? 15.546 -7.933 6.684 1.00 69.12 294 PRO A N 1
ATOM 2186 C CA . PRO A 1 294 ? 14.199 -8.126 7.230 1.00 69.12 294 PRO A CA 1
ATOM 2187 C C . PRO A 1 294 ? 13.185 -7.039 6.837 1.00 69.12 294 PRO A C 1
ATOM 2189 O O . PRO A 1 294 ? 12.045 -7.348 6.497 1.00 69.12 294 PRO A O 1
ATOM 2192 N N . ALA A 1 295 ? 13.600 -5.768 6.817 1.00 71.50 295 ALA A N 1
ATOM 2193 C CA . ALA A 1 295 ? 12.739 -4.659 6.399 1.00 71.50 295 ALA A CA 1
ATOM 2194 C C . ALA A 1 295 ? 12.360 -4.729 4.905 1.00 71.50 295 ALA A C 1
ATOM 2196 O O . ALA A 1 295 ? 11.230 -4.410 4.534 1.00 71.50 295 ALA A O 1
ATOM 2197 N N . ASP A 1 296 ? 13.280 -5.188 4.051 1.00 72.81 296 ASP A N 1
ATOM 2198 C CA . ASP A 1 296 ? 13.045 -5.347 2.614 1.00 72.81 296 ASP A CA 1
ATOM 2199 C C . ASP A 1 296 ? 12.165 -6.561 2.314 1.00 72.81 296 ASP A C 1
ATOM 2201 O O . ASP A 1 296 ? 11.343 -6.501 1.400 1.00 72.81 296 ASP A O 1
ATOM 2205 N N . VAL A 1 297 ? 12.297 -7.635 3.099 1.00 72.19 297 VAL A N 1
ATOM 2206 C CA . VAL A 1 297 ? 11.409 -8.804 3.042 1.00 72.19 297 VAL A CA 1
ATOM 2207 C C . VAL A 1 297 ? 9.968 -8.371 3.293 1.00 72.19 297 VAL A C 1
ATOM 2209 O O . VAL A 1 297 ? 9.099 -8.644 2.469 1.00 72.19 297 VAL A O 1
ATOM 2212 N N . ILE A 1 298 ? 9.719 -7.632 4.380 1.00 70.69 298 ILE A N 1
ATOM 2213 C CA . ILE A 1 298 ? 8.369 -7.175 4.738 1.00 70.69 298 ILE A CA 1
ATOM 2214 C C . ILE A 1 298 ? 7.757 -6.316 3.626 1.00 70.69 298 ILE A C 1
ATOM 2216 O O . ILE A 1 298 ? 6.598 -6.532 3.280 1.00 70.69 298 ILE A O 1
ATOM 2220 N N . GLU A 1 299 ? 8.504 -5.373 3.042 1.00 75.62 299 GLU A N 1
ATOM 2221 C CA . GLU A 1 299 ? 7.971 -4.566 1.935 1.00 75.62 299 GLU A CA 1
ATOM 2222 C C . GLU A 1 299 ? 7.725 -5.381 0.663 1.00 75.62 299 GLU A C 1
ATOM 2224 O O . GLU A 1 299 ? 6.674 -5.271 0.035 1.00 75.62 299 GLU A O 1
ATOM 2229 N N . SER A 1 300 ? 8.655 -6.263 0.299 1.00 76.25 300 SER A N 1
ATOM 2230 C CA . SER A 1 300 ? 8.505 -7.100 -0.897 1.00 76.25 300 SER A CA 1
ATOM 2231 C C . SER A 1 300 ? 7.263 -7.985 -0.806 1.00 76.25 300 SER A C 1
ATOM 2233 O O . SER A 1 300 ? 6.500 -8.105 -1.764 1.00 76.25 300 SER A O 1
ATOM 2235 N N . LEU A 1 301 ? 7.014 -8.552 0.374 1.00 73.81 301 LEU A N 1
ATOM 2236 C CA . LEU A 1 301 ? 5.885 -9.436 0.632 1.00 73.81 301 LEU A CA 1
ATOM 2237 C C . LEU A 1 301 ? 4.523 -8.733 0.498 1.00 73.81 301 LEU A C 1
ATOM 2239 O O . LEU A 1 301 ? 3.565 -9.373 0.069 1.00 73.81 301 LEU A O 1
ATOM 2243 N N . LYS A 1 302 ? 4.431 -7.416 0.745 1.00 72.56 302 LYS A N 1
ATOM 2244 C CA . LYS A 1 302 ? 3.192 -6.639 0.523 1.00 72.56 302 LYS A CA 1
ATOM 2245 C C . LYS A 1 302 ? 2.779 -6.563 -0.947 1.00 72.56 302 LYS A C 1
ATOM 2247 O O . LYS A 1 302 ? 1.616 -6.296 -1.237 1.00 72.56 302 LYS A O 1
ATOM 2252 N N . THR A 1 303 ? 3.717 -6.769 -1.871 1.00 73.88 303 THR A N 1
ATOM 2253 C CA . THR A 1 303 ? 3.458 -6.693 -3.318 1.00 73.88 303 THR A CA 1
ATOM 2254 C C . THR A 1 303 ? 2.952 -8.008 -3.912 1.00 73.88 303 THR A C 1
ATOM 2256 O O . THR A 1 303 ? 2.469 -8.022 -5.046 1.00 73.88 303 THR A O 1
ATOM 2259 N N . VAL A 1 304 ? 3.022 -9.110 -3.155 1.00 77.81 304 VAL A N 1
ATOM 2260 C CA . VAL A 1 304 ? 2.509 -10.413 -3.587 1.00 77.81 304 VAL A CA 1
ATOM 2261 C C . VAL A 1 304 ? 0.987 -10.380 -3.534 1.00 77.81 304 VAL A C 1
ATOM 2263 O O . VAL A 1 304 ? 0.389 -10.198 -2.476 1.00 77.81 304 VAL A O 1
ATOM 2266 N N . THR A 1 305 ? 0.361 -10.557 -4.693 1.00 79.12 305 THR A N 1
ATOM 2267 C CA . THR A 1 305 ? -1.103 -10.561 -4.841 1.00 79.12 305 THR A CA 1
ATOM 2268 C C . THR A 1 305 ? -1.652 -11.908 -5.306 1.00 79.12 305 THR A C 1
ATOM 2270 O O . THR A 1 305 ? -2.851 -12.137 -5.182 1.00 79.12 305 THR A O 1
ATOM 2273 N N . ASP A 1 306 ? -0.794 -12.818 -5.782 1.00 81.06 306 ASP A N 1
ATOM 2274 C CA . ASP A 1 306 ? -1.185 -14.173 -6.177 1.00 81.06 306 ASP A CA 1
ATOM 2275 C C . ASP A 1 306 ? -1.262 -15.107 -4.944 1.00 81.06 306 ASP A C 1
ATOM 2277 O O . ASP A 1 306 ? -0.247 -15.356 -4.280 1.00 81.06 306 ASP A O 1
ATOM 2281 N N . PRO A 1 307 ? -2.446 -15.670 -4.631 1.00 82.31 307 PRO A N 1
ATOM 2282 C CA . PRO A 1 307 ? -2.619 -16.583 -3.505 1.00 82.31 307 PRO A CA 1
ATOM 2283 C C . PRO A 1 307 ? -1.833 -17.890 -3.622 1.00 82.31 307 PRO A C 1
ATOM 2285 O O . PRO A 1 307 ? -1.438 -18.460 -2.600 1.00 82.31 307 PRO A O 1
ATOM 2288 N N . ASN A 1 308 ? -1.612 -18.389 -4.841 1.00 82.81 308 ASN A N 1
ATOM 2289 C CA . ASN A 1 308 ? -0.890 -19.639 -5.071 1.00 82.81 308 ASN A CA 1
ATOM 2290 C C . ASN A 1 308 ? 0.617 -19.440 -4.937 1.00 82.81 308 ASN A C 1
ATOM 2292 O O . ASN A 1 308 ? 1.273 -20.249 -4.280 1.00 82.81 308 ASN A O 1
ATOM 2296 N N . ALA A 1 309 ? 1.139 -18.339 -5.481 1.00 81.06 309 ALA A N 1
ATOM 2297 C CA . ALA A 1 309 ? 2.503 -17.885 -5.232 1.00 81.06 309 ALA A CA 1
ATOM 2298 C C . ALA A 1 309 ? 2.806 -17.829 -3.732 1.00 81.06 309 ALA A C 1
ATOM 2300 O O . ALA A 1 309 ? 3.767 -18.432 -3.252 1.00 81.06 309 ALA A O 1
ATOM 2301 N N . LEU A 1 310 ? 1.937 -17.163 -2.965 1.00 82.56 310 LEU A N 1
ATOM 2302 C CA . LEU A 1 310 ? 2.162 -16.992 -1.539 1.00 82.56 310 LEU A CA 1
ATOM 2303 C C . LEU A 1 310 ? 2.134 -18.323 -0.769 1.00 82.56 310 LEU A C 1
ATOM 2305 O O . LEU A 1 310 ? 2.957 -18.515 0.121 1.00 82.56 310 LEU A O 1
ATOM 2309 N N . ARG A 1 311 ? 1.266 -19.279 -1.129 1.00 82.19 311 ARG A N 1
ATOM 2310 C CA . ARG A 1 311 ? 1.274 -20.627 -0.521 1.00 82.19 311 ARG A CA 1
ATOM 2311 C C . ARG A 1 311 ? 2.603 -21.359 -0.699 1.00 82.19 311 ARG A C 1
ATOM 2313 O O . ARG A 1 311 ? 2.977 -22.133 0.175 1.00 82.19 311 ARG A O 1
ATOM 2320 N N . GLN A 1 312 ? 3.304 -21.125 -1.806 1.00 82.00 312 GLN A N 1
ATOM 2321 C CA . GLN A 1 312 ? 4.613 -21.731 -2.060 1.00 82.00 312 GLN A CA 1
ATOM 2322 C C . GLN A 1 312 ? 5.743 -21.015 -1.308 1.00 82.00 312 GLN A C 1
ATOM 2324 O O . GLN A 1 312 ? 6.728 -21.649 -0.943 1.00 82.00 312 GLN A O 1
ATOM 2329 N N . ILE A 1 313 ? 5.587 -19.715 -1.037 1.00 82.94 313 ILE A N 1
ATOM 2330 C CA . ILE A 1 313 ? 6.589 -18.893 -0.343 1.00 82.94 313 ILE A CA 1
ATOM 2331 C C . ILE A 1 313 ? 6.457 -19.003 1.185 1.00 82.94 313 ILE A C 1
ATOM 2333 O O . ILE A 1 313 ? 7.465 -19.068 1.882 1.00 82.94 313 ILE A O 1
ATOM 2337 N N . LEU A 1 314 ? 5.231 -19.068 1.718 1.00 82.50 314 LEU A N 1
ATOM 2338 C CA . LEU A 1 314 ? 4.931 -19.095 3.160 1.00 82.50 314 LEU A CA 1
ATOM 2339 C C . LEU A 1 314 ? 5.730 -20.125 3.980 1.00 82.50 314 LEU A C 1
ATOM 2341 O O . LEU A 1 314 ? 6.136 -19.778 5.091 1.00 82.50 314 LEU A O 1
ATOM 2345 N N . PRO A 1 315 ? 5.982 -21.361 3.501 1.00 83.88 315 PRO A N 1
ATOM 2346 C CA . PRO A 1 315 ? 6.790 -22.333 4.237 1.00 83.88 315 PRO A CA 1
ATOM 2347 C C . PRO A 1 315 ? 8.238 -21.890 4.476 1.00 83.88 315 PRO A C 1
ATOM 2349 O O . PRO A 1 315 ? 8.849 -22.342 5.439 1.00 83.88 315 PRO A O 1
ATOM 2352 N N . ALA A 1 316 ? 8.778 -21.012 3.625 1.00 80.94 316 ALA A N 1
ATOM 2353 C CA . ALA A 1 316 ? 10.132 -20.474 3.751 1.00 80.94 316 ALA A CA 1
ATOM 2354 C C . ALA A 1 316 ? 10.209 -19.222 4.648 1.00 80.94 316 ALA A C 1
ATOM 2356 O O . ALA A 1 316 ? 11.305 -18.740 4.925 1.00 80.94 316 ALA A O 1
ATOM 2357 N N . LEU A 1 317 ? 9.065 -18.689 5.092 1.00 81.19 317 LEU A N 1
ATOM 2358 C CA . LEU A 1 317 ? 8.989 -17.478 5.909 1.00 81.19 317 LEU A CA 1
ATOM 2359 C C . LEU A 1 317 ? 9.089 -17.785 7.406 1.00 81.19 317 LEU A C 1
ATOM 2361 O O . LEU A 1 317 ? 8.489 -18.747 7.900 1.00 81.19 317 LEU A O 1
ATOM 2365 N N . SER A 1 318 ? 9.765 -16.904 8.149 1.00 78.19 318 SER A N 1
ATOM 2366 C CA . SER A 1 318 ? 9.690 -16.900 9.614 1.00 78.19 318 SER A CA 1
ATOM 2367 C C . SER A 1 318 ? 8.266 -16.551 10.082 1.00 78.19 318 SER A C 1
ATOM 2369 O O . SER A 1 318 ? 7.520 -15.913 9.331 1.00 78.19 318 SER A O 1
ATOM 2371 N N . PRO A 1 319 ? 7.849 -16.934 11.305 1.00 78.31 319 PRO A N 1
ATOM 2372 C CA . PRO A 1 319 ? 6.524 -16.590 11.833 1.00 78.31 319 PRO A CA 1
ATOM 2373 C C . PRO A 1 319 ? 6.182 -15.096 11.703 1.00 78.31 319 PRO A C 1
ATOM 2375 O O . PRO A 1 319 ? 5.102 -14.744 11.234 1.00 78.31 319 PRO A O 1
ATOM 2378 N N . GLU A 1 320 ? 7.143 -14.217 11.988 1.00 74.56 320 GLU A N 1
ATOM 2379 C CA . GLU A 1 320 ? 6.983 -12.759 11.950 1.00 74.56 320 GLU A CA 1
ATOM 2380 C C . GLU A 1 320 ? 6.777 -12.214 10.525 1.00 74.56 320 GLU A C 1
ATOM 2382 O O . GLU A 1 320 ? 6.211 -11.137 10.339 1.00 74.56 320 GLU A O 1
ATOM 2387 N N . GLN A 1 321 ? 7.216 -12.955 9.503 1.00 76.81 321 GLN A N 1
ATOM 2388 C CA . GLN A 1 321 ? 7.092 -12.582 8.090 1.00 76.81 321 GLN A CA 1
ATOM 2389 C C . GLN A 1 321 ? 5.773 -13.056 7.465 1.00 76.81 321 GLN A C 1
ATOM 2391 O O . GLN A 1 321 ? 5.302 -12.459 6.493 1.00 76.81 321 GLN A O 1
ATOM 2396 N N . LYS A 1 322 ? 5.150 -14.107 8.018 1.00 78.81 322 LYS A N 1
ATOM 2397 C CA . LYS A 1 322 ? 3.928 -14.709 7.457 1.00 78.81 322 LYS A CA 1
ATOM 2398 C C . LYS A 1 322 ? 2.741 -13.747 7.468 1.00 78.81 322 LYS A C 1
ATOM 2400 O O . LYS A 1 322 ? 2.026 -13.662 6.471 1.00 78.81 322 LYS A O 1
ATOM 2405 N N . GLY A 1 323 ? 2.561 -12.994 8.556 1.00 77.94 323 GLY A N 1
ATOM 2406 C CA . GLY A 1 323 ? 1.482 -12.010 8.693 1.00 77.94 323 GLY A CA 1
ATOM 2407 C C . GLY A 1 323 ? 1.531 -10.913 7.618 1.00 77.94 323 GLY A C 1
ATOM 2408 O O . GLY A 1 323 ? 0.590 -10.796 6.829 1.00 77.94 323 GLY A O 1
ATOM 2409 N N . PRO A 1 324 ? 2.630 -10.136 7.516 1.00 74.25 324 PRO A N 1
ATOM 2410 C CA . PRO A 1 324 ? 2.782 -9.114 6.482 1.00 74.25 324 PRO A CA 1
ATOM 2411 C C . PRO A 1 324 ? 2.622 -9.638 5.050 1.00 74.25 324 PRO A C 1
ATOM 2413 O O . PRO A 1 324 ? 2.032 -8.944 4.224 1.00 74.25 324 PRO A O 1
ATOM 2416 N N . ALA A 1 325 ? 3.091 -10.857 4.766 1.00 75.31 325 ALA A N 1
ATOM 2417 C CA . ALA A 1 325 ? 2.917 -11.484 3.458 1.00 75.31 325 ALA A CA 1
ATOM 2418 C C . ALA A 1 325 ? 1.461 -11.778 3.127 1.00 75.31 325 ALA A C 1
ATOM 2420 O O . ALA A 1 325 ? 0.984 -11.461 2.038 1.00 75.31 325 ALA A O 1
ATOM 2421 N N . ALA A 1 326 ? 0.737 -12.352 4.085 1.00 82.62 326 ALA A N 1
ATOM 2422 C CA . ALA A 1 326 ? -0.648 -12.724 3.878 1.00 82.62 326 ALA A CA 1
ATOM 2423 C C . ALA A 1 326 ? -1.575 -11.514 3.701 1.00 82.62 326 ALA A C 1
ATOM 2425 O O . ALA A 1 326 ? -2.564 -11.604 2.969 1.00 82.62 326 ALA A O 1
ATOM 2426 N N . ASN A 1 327 ? -1.221 -10.366 4.286 1.00 84.88 327 ASN A N 1
ATOM 2427 C CA . ASN A 1 327 ? -2.004 -9.136 4.188 1.00 84.88 327 ASN A CA 1
ATOM 2428 C C . ASN A 1 327 ? -2.191 -8.639 2.745 1.00 84.88 327 ASN A C 1
ATOM 2430 O O . ASN A 1 327 ? -3.277 -8.173 2.408 1.00 84.88 327 ASN A O 1
ATOM 2434 N N . GLY A 1 328 ? -1.164 -8.704 1.889 1.00 79.50 328 GLY A N 1
ATOM 2435 C CA . GLY A 1 328 ? -1.267 -8.224 0.502 1.00 79.50 328 GLY A CA 1
ATOM 2436 C C . GLY A 1 328 ? -2.272 -9.040 -0.313 1.00 79.50 328 GLY A C 1
ATOM 2437 O O . GLY A 1 328 ? -3.204 -8.495 -0.913 1.00 79.50 328 GLY A O 1
ATOM 2438 N N . VAL A 1 329 ? -2.133 -10.365 -0.246 1.00 83.50 329 VAL A N 1
ATOM 2439 C CA . VAL A 1 329 ? -3.005 -11.313 -0.944 1.00 83.50 329 VAL A CA 1
ATOM 2440 C C . VAL A 1 329 ? -4.441 -11.228 -0.443 1.00 83.50 329 VAL A C 1
ATOM 2442 O O . VAL A 1 329 ? -5.351 -11.135 -1.268 1.00 83.50 329 VAL A O 1
ATOM 2445 N N . ILE A 1 330 ? -4.678 -11.209 0.879 1.00 88.56 330 ILE A N 1
ATOM 2446 C CA . ILE A 1 330 ? -6.062 -11.194 1.371 1.00 88.56 330 ILE A CA 1
ATOM 2447 C C . ILE A 1 330 ? -6.802 -9.931 0.940 1.00 88.56 330 ILE A C 1
ATOM 2449 O O . ILE A 1 330 ? -7.971 -10.017 0.575 1.00 88.56 330 ILE A O 1
ATOM 2453 N N . LYS A 1 331 ? -6.123 -8.776 0.912 1.00 86.44 331 LYS A N 1
ATOM 2454 C CA . LYS A 1 331 ? -6.719 -7.525 0.433 1.00 86.44 331 LYS A CA 1
ATOM 2455 C C . LYS A 1 331 ? -7.136 -7.644 -1.032 1.00 86.44 331 LYS A C 1
ATOM 2457 O O . LYS A 1 331 ? -8.274 -7.327 -1.368 1.00 86.44 331 LYS A O 1
ATOM 2462 N N . ALA A 1 332 ? -6.244 -8.148 -1.886 1.00 83.00 332 ALA A N 1
ATOM 2463 C CA . ALA A 1 332 ? -6.512 -8.320 -3.314 1.00 83.00 332 ALA A CA 1
ATOM 2464 C C . ALA A 1 332 ? -7.639 -9.333 -3.588 1.00 83.00 332 ALA A C 1
ATOM 2466 O O . ALA A 1 332 ? -8.484 -9.108 -4.458 1.00 83.00 332 ALA A O 1
ATOM 2467 N N . MET A 1 333 ? -7.685 -10.434 -2.832 1.00 86.81 333 MET A N 1
ATOM 2468 C CA . MET A 1 333 ? -8.751 -11.430 -2.947 1.00 86.81 333 MET A CA 1
ATOM 2469 C C . MET A 1 333 ? -10.093 -10.879 -2.469 1.00 86.81 333 MET A C 1
ATOM 2471 O O . MET A 1 333 ? -11.082 -10.978 -3.190 1.00 86.81 333 MET A O 1
ATOM 2475 N N . ALA A 1 334 ? -10.129 -10.265 -1.285 1.00 89.88 334 ALA A N 1
ATOM 2476 C CA . ALA A 1 334 ? -11.368 -9.838 -0.643 1.00 89.88 334 ALA A CA 1
ATOM 2477 C C . ALA A 1 334 ? -12.057 -8.677 -1.379 1.00 89.88 334 ALA A C 1
ATOM 2479 O O . ALA A 1 334 ? -13.282 -8.566 -1.349 1.00 89.88 334 ALA A O 1
ATOM 2480 N N . MET A 1 335 ? -11.292 -7.865 -2.116 1.00 85.94 335 MET A N 1
ATOM 2481 C CA . MET A 1 335 ? -11.832 -6.877 -3.059 1.00 85.94 335 MET A CA 1
ATOM 2482 C C . MET A 1 335 ? -12.606 -7.501 -4.233 1.00 85.94 335 MET A C 1
ATOM 2484 O O . MET A 1 335 ? -13.344 -6.791 -4.913 1.00 85.94 335 MET A O 1
ATOM 2488 N N . ASN A 1 336 ? -12.464 -8.806 -4.482 1.00 85.44 336 ASN A N 1
ATOM 2489 C CA . ASN A 1 336 ? -13.172 -9.535 -5.534 1.00 85.44 336 ASN A CA 1
ATOM 2490 C C . ASN A 1 336 ? -14.213 -10.502 -4.958 1.00 85.44 336 ASN A C 1
ATOM 2492 O O . ASN A 1 336 ? -15.386 -10.410 -5.319 1.00 85.44 336 ASN A O 1
ATOM 2496 N N . ASP A 1 337 ? -13.774 -11.387 -4.064 1.00 88.38 337 ASP A N 1
ATOM 2497 C CA . ASP A 1 337 ? -14.561 -12.439 -3.426 1.00 88.38 337 ASP A CA 1
ATOM 2498 C C . ASP A 1 337 ? -14.072 -12.628 -1.981 1.00 88.38 337 ASP A C 1
ATOM 2500 O O . ASP A 1 337 ? -12.992 -13.171 -1.720 1.00 88.38 337 ASP A O 1
ATOM 2504 N N . ILE A 1 338 ? -14.871 -12.141 -1.029 1.00 92.12 338 ILE A N 1
ATOM 2505 C CA . ILE A 1 338 ? -14.551 -12.230 0.395 1.00 92.12 338 ILE A CA 1
ATOM 2506 C C . ILE A 1 338 ? -14.564 -13.674 0.901 1.00 92.12 338 ILE A C 1
ATOM 2508 O O . ILE A 1 338 ? -13.722 -14.033 1.720 1.00 92.12 338 ILE A O 1
ATOM 2512 N N . ASP A 1 339 ? -15.470 -14.521 0.419 1.00 92.50 339 ASP A N 1
ATOM 2513 C CA . ASP A 1 339 ? -15.585 -15.890 0.918 1.00 92.50 339 ASP A CA 1
ATOM 2514 C C . ASP A 1 339 ? -14.383 -16.721 0.467 1.00 92.50 339 ASP A C 1
ATOM 2516 O O . ASP A 1 339 ? -13.787 -17.438 1.277 1.00 92.50 339 ASP A O 1
ATOM 2520 N N . ALA A 1 340 ? -13.937 -16.532 -0.778 1.00 89.12 340 ALA A N 1
ATOM 2521 C CA . ALA A 1 340 ? -12.685 -17.106 -1.258 1.00 89.12 340 ALA A CA 1
ATOM 2522 C C . ALA A 1 340 ? -11.472 -16.606 -0.454 1.00 89.12 340 ALA A C 1
ATOM 2524 O O . ALA A 1 340 ? -10.587 -17.398 -0.122 1.00 89.12 340 ALA A O 1
ATOM 2525 N N . ALA A 1 341 ? -11.430 -15.315 -0.107 1.00 90.25 341 ALA A N 1
ATOM 2526 C CA . ALA A 1 341 ? -10.343 -14.728 0.676 1.00 90.25 341 ALA A CA 1
ATOM 2527 C C . ALA A 1 341 ? -10.259 -15.316 2.096 1.00 90.25 341 ALA A C 1
ATOM 2529 O O . ALA A 1 341 ? -9.177 -15.688 2.554 1.00 90.25 341 ALA A O 1
ATOM 2530 N N . LEU A 1 342 ? -11.396 -15.453 2.785 1.00 92.12 342 LEU A N 1
ATOM 2531 C CA . LEU A 1 342 ? -11.445 -16.022 4.135 1.00 92.12 342 LEU A CA 1
ATOM 2532 C C . LEU A 1 342 ? -11.183 -17.536 4.129 1.00 92.12 342 LEU A C 1
ATOM 2534 O O . LEU A 1 342 ? -10.464 -18.042 4.993 1.00 92.12 342 LEU A O 1
ATOM 2538 N N . ALA A 1 343 ? -11.695 -18.269 3.134 1.00 91.50 343 ALA A N 1
ATOM 2539 C CA . ALA A 1 343 ? -11.366 -19.682 2.940 1.00 91.50 343 ALA A CA 1
ATOM 2540 C C . ALA A 1 343 ? -9.862 -19.879 2.688 1.00 91.50 343 ALA A C 1
ATOM 2542 O O . ALA A 1 343 ? -9.244 -20.802 3.222 1.00 91.50 343 ALA A O 1
ATOM 2543 N N . TRP A 1 344 ? -9.250 -18.979 1.918 1.00 91.81 344 TRP A N 1
ATOM 2544 C CA . TRP A 1 344 ? -7.811 -18.978 1.704 1.00 91.81 344 TRP A CA 1
ATOM 2545 C C . TRP A 1 344 ? -7.034 -18.686 2.994 1.00 91.81 344 TRP A C 1
ATOM 2547 O O . TRP A 1 344 ? -6.113 -19.443 3.302 1.00 91.81 344 TRP A O 1
ATOM 2557 N N . ALA A 1 345 ? -7.431 -17.688 3.788 1.00 90.56 345 ALA A N 1
ATOM 2558 C CA . ALA A 1 345 ? -6.792 -17.374 5.070 1.00 90.56 345 ALA A CA 1
ATOM 2559 C C . ALA A 1 345 ? -6.809 -18.571 6.040 1.00 90.56 345 ALA A C 1
ATOM 2561 O O . ALA A 1 345 ? -5.795 -18.880 6.666 1.00 90.56 345 ALA A O 1
ATOM 2562 N N . ASN A 1 346 ? -7.925 -19.308 6.092 1.00 90.69 346 ASN A N 1
ATOM 2563 C CA . ASN A 1 346 ? -8.043 -20.557 6.854 1.00 90.69 346 ASN A CA 1
ATOM 2564 C C . ASN A 1 346 ? -7.049 -21.641 6.404 1.00 90.69 346 ASN A C 1
ATOM 2566 O O . ASN A 1 346 ? -6.605 -22.450 7.214 1.00 90.69 346 ASN A O 1
ATOM 2570 N N . SER A 1 347 ? -6.678 -21.660 5.121 1.00 88.62 347 SER A N 1
ATOM 2571 C CA . SER A 1 347 ? -5.774 -22.674 4.562 1.00 88.62 347 SER A CA 1
ATOM 2572 C C . SER A 1 347 ? -4.293 -22.464 4.902 1.00 88.62 347 SER A C 1
ATOM 2574 O O . SER A 1 347 ? -3.483 -23.340 4.611 1.00 88.62 347 SER A O 1
ATOM 2576 N N . LEU A 1 348 ? -3.917 -21.328 5.503 1.00 84.25 348 LEU A N 1
ATOM 2577 C CA . LEU A 1 348 ? -2.511 -20.955 5.706 1.00 84.25 348 LEU A CA 1
ATOM 2578 C C . LEU A 1 348 ? -1.845 -21.598 6.932 1.00 84.25 348 LEU A C 1
ATOM 2580 O O . LEU A 1 348 ? -0.634 -21.458 7.098 1.00 84.25 348 LEU A O 1
ATOM 2584 N N . GLY A 1 349 ? -2.608 -22.280 7.795 1.00 82.69 349 GLY A N 1
ATOM 2585 C CA . GLY A 1 349 ? -2.074 -22.898 9.016 1.00 82.69 349 GLY A CA 1
ATOM 2586 C C . GLY A 1 349 ? -1.469 -21.893 10.010 1.00 82.69 349 GLY A C 1
ATOM 2587 O O . GLY A 1 349 ? -0.522 -22.231 10.716 1.00 82.69 349 GLY A O 1
ATOM 2588 N N . LEU A 1 350 ? -1.969 -20.651 10.023 1.00 84.31 350 LEU A N 1
ATOM 2589 C CA . LEU A 1 350 ? -1.599 -19.614 10.996 1.00 84.31 350 LEU A CA 1
ATOM 2590 C C . LEU A 1 350 ? -2.239 -19.897 12.363 1.00 84.31 350 LEU A C 1
ATOM 2592 O O . LEU A 1 350 ? -3.256 -20.590 12.438 1.00 84.31 350 LEU A O 1
ATOM 2596 N N . ALA A 1 351 ? -1.679 -19.327 13.433 1.00 87.44 351 ALA A N 1
ATOM 2597 C CA . ALA A 1 351 ? -2.320 -19.370 14.747 1.00 87.44 351 ALA A CA 1
ATOM 2598 C C . ALA A 1 351 ? -3.672 -18.635 14.714 1.00 87.44 351 ALA A C 1
ATOM 2600 O O . ALA A 1 351 ? -3.817 -17.658 13.978 1.00 87.44 351 ALA A O 1
ATOM 2601 N N . ASP A 1 352 ? -4.642 -19.056 15.536 1.00 88.81 352 ASP A N 1
ATOM 2602 C CA . ASP A 1 352 ? -6.019 -18.530 15.502 1.00 88.81 352 ASP A CA 1
ATOM 2603 C C . ASP A 1 352 ? -6.068 -16.995 15.543 1.00 88.81 352 ASP A C 1
ATOM 2605 O O . ASP A 1 352 ? -6.667 -16.367 14.675 1.00 88.81 352 ASP A O 1
ATOM 2609 N N . ARG A 1 353 ? -5.333 -16.370 16.471 1.00 87.44 353 ARG A N 1
ATOM 2610 C CA . ARG A 1 353 ? -5.301 -14.904 16.599 1.00 87.44 353 ARG A CA 1
ATOM 2611 C C . ARG A 1 353 ? -4.659 -14.194 15.400 1.00 87.44 353 ARG A C 1
ATOM 2613 O O . ARG A 1 353 ? -5.064 -13.083 15.047 1.00 87.44 353 ARG A O 1
ATOM 2620 N N . GLU A 1 354 ? -3.643 -14.796 14.783 1.00 86.06 354 GLU A N 1
ATOM 2621 C CA . GLU A 1 354 ? -2.985 -14.250 13.585 1.00 86.06 354 GLU A CA 1
ATOM 2622 C C . GLU A 1 354 ? -3.897 -14.370 12.366 1.00 86.06 354 GLU A C 1
ATOM 2624 O O . GLU A 1 354 ? -4.063 -13.407 11.618 1.00 86.06 354 GLU A O 1
ATOM 2629 N N . ARG A 1 355 ? -4.537 -15.532 12.209 1.00 91.19 355 ARG A N 1
ATOM 2630 C CA . ARG A 1 355 ? -5.538 -15.794 11.180 1.00 91.19 355 ARG A CA 1
ATOM 2631 C C . ARG A 1 355 ? -6.703 -14.818 11.294 1.00 91.19 355 ARG A C 1
ATOM 2633 O O . ARG A 1 355 ? -7.084 -14.225 10.293 1.00 91.19 355 ARG A O 1
ATOM 2640 N N . ASP A 1 356 ? -7.240 -14.615 12.488 1.00 92.31 356 ASP A N 1
ATOM 2641 C CA . ASP A 1 356 ? -8.409 -13.761 12.689 1.00 92.31 356 ASP A CA 1
ATOM 2642 C C . ASP A 1 356 ? -8.054 -12.278 12.495 1.00 92.31 356 ASP A C 1
ATOM 2644 O O . ASP A 1 356 ? -8.826 -11.524 11.904 1.00 92.31 356 ASP A O 1
ATOM 2648 N N . THR A 1 357 ? -6.833 -11.870 12.865 1.00 90.50 357 THR A N 1
ATOM 2649 C CA . THR A 1 357 ? -6.298 -10.543 12.504 1.00 90.50 357 THR A CA 1
ATOM 2650 C C . THR A 1 357 ? -6.165 -10.394 10.982 1.00 90.50 357 THR A C 1
ATOM 2652 O O . THR A 1 357 ? -6.501 -9.350 10.431 1.00 90.50 357 THR A O 1
ATOM 2655 N N . LEU A 1 358 ? -5.717 -11.433 10.275 1.00 90.69 358 LEU A N 1
ATOM 2656 C CA . LEU A 1 358 ? -5.636 -11.423 8.816 1.00 90.69 358 LEU A CA 1
ATOM 2657 C C . LEU A 1 358 ? -7.035 -11.353 8.175 1.00 90.69 358 LEU A C 1
ATOM 2659 O O . LEU A 1 358 ? -7.251 -10.573 7.252 1.00 90.69 358 LEU A O 1
ATOM 2663 N N . MET A 1 359 ? -8.006 -12.113 8.682 1.00 94.06 359 MET A N 1
ATOM 2664 C CA . MET A 1 359 ? -9.398 -12.070 8.222 1.00 94.06 359 MET A CA 1
ATOM 2665 C C . MET A 1 359 ? -10.034 -10.696 8.422 1.00 94.06 359 MET A C 1
ATOM 2667 O O . MET A 1 359 ? -10.752 -10.234 7.537 1.00 94.06 359 MET A O 1
ATOM 2671 N N . ALA A 1 360 ? -9.730 -10.023 9.535 1.00 93.38 360 ALA A N 1
ATOM 2672 C CA . ALA A 1 360 ? -10.135 -8.642 9.780 1.00 93.38 360 ALA A CA 1
ATOM 2673 C C . ALA A 1 360 ? -9.651 -7.712 8.650 1.00 93.38 360 ALA A C 1
ATOM 2675 O O . ALA A 1 360 ? -10.446 -6.980 8.063 1.00 93.38 360 ALA A O 1
ATOM 2676 N N . VAL A 1 361 ? -8.383 -7.835 8.242 1.00 91.38 361 VAL A N 1
ATOM 2677 C CA . VAL A 1 361 ? -7.825 -7.092 7.097 1.00 91.38 361 VAL A CA 1
ATOM 2678 C C . VAL A 1 361 ? -8.564 -7.412 5.787 1.00 91.38 361 VAL A C 1
ATOM 2680 O O . VAL A 1 361 ? -8.798 -6.520 4.969 1.00 91.38 361 VAL A O 1
ATOM 2683 N N . GLY A 1 362 ? -8.953 -8.672 5.575 1.00 91.69 362 GLY A N 1
ATOM 2684 C CA . GLY A 1 362 ? -9.778 -9.077 4.433 1.00 91.69 362 GLY A CA 1
ATOM 2685 C C . GLY A 1 362 ? -11.169 -8.432 4.442 1.00 91.69 362 GLY A C 1
ATOM 2686 O O . GLY A 1 362 ? -11.616 -7.921 3.417 1.00 91.69 362 GLY A O 1
ATOM 2687 N N . ILE A 1 363 ? -11.834 -8.396 5.601 1.00 94.12 363 ILE A N 1
ATOM 2688 C CA . ILE A 1 363 ? -13.136 -7.736 5.782 1.00 94.12 363 ILE A CA 1
ATOM 2689 C C . ILE A 1 363 ? -13.029 -6.245 5.442 1.00 94.12 363 ILE A C 1
ATOM 2691 O O . ILE A 1 363 ? -13.824 -5.755 4.642 1.00 94.12 363 ILE A O 1
ATOM 2695 N N . GLU A 1 364 ? -12.026 -5.537 5.971 1.00 91.88 364 GLU A N 1
ATOM 2696 C CA . GLU A 1 364 ? -11.795 -4.118 5.659 1.00 91.88 364 GLU A CA 1
ATOM 2697 C C . GLU A 1 364 ? -11.628 -3.881 4.153 1.00 91.88 364 GLU A C 1
ATOM 2699 O O . GLU A 1 364 ? -12.237 -2.974 3.585 1.00 91.88 364 GLU A O 1
ATOM 2704 N N . ALA A 1 365 ? -10.843 -4.725 3.480 1.00 88.75 365 ALA A N 1
ATOM 2705 C CA . ALA A 1 365 ? -10.612 -4.609 2.045 1.00 88.75 365 ALA A CA 1
ATOM 2706 C C . ALA A 1 365 ? -11.863 -4.904 1.208 1.00 88.75 365 ALA A C 1
ATOM 2708 O O . ALA A 1 365 ? -12.104 -4.224 0.210 1.00 88.75 365 ALA A O 1
ATOM 2709 N N . ALA A 1 366 ? -12.680 -5.879 1.613 1.00 90.88 366 ALA A N 1
ATOM 2710 C CA . ALA A 1 366 ? -13.956 -6.163 0.961 1.00 90.88 366 ALA A CA 1
ATOM 2711 C C . ALA A 1 366 ? -14.939 -4.997 1.107 1.00 90.88 366 ALA A C 1
ATOM 2713 O O . ALA A 1 366 ? -15.642 -4.661 0.151 1.00 90.88 366 ALA A O 1
ATOM 2714 N N . VAL A 1 367 ? -14.963 -4.357 2.281 1.00 90.12 367 VAL A N 1
ATOM 2715 C CA . VAL A 1 367 ? -15.757 -3.150 2.515 1.00 90.12 367 VAL A CA 1
ATOM 2716 C C . VAL A 1 367 ? -15.274 -2.016 1.617 1.00 90.12 367 VAL A C 1
ATOM 2718 O O . VAL A 1 367 ? -16.077 -1.450 0.881 1.00 90.12 367 VAL A O 1
ATOM 2721 N N . ALA A 1 368 ? -13.966 -1.741 1.597 1.00 86.44 368 ALA A N 1
ATOM 2722 C CA . ALA A 1 368 ? -13.361 -0.724 0.736 1.00 86.44 368 ALA A CA 1
ATOM 2723 C C . ALA A 1 368 ? -13.594 -0.983 -0.767 1.00 86.44 368 ALA A C 1
ATOM 2725 O O . ALA A 1 368 ? -13.755 -0.045 -1.543 1.00 86.44 368 ALA A O 1
ATOM 2726 N N . GLY A 1 369 ? -13.660 -2.251 -1.185 1.00 83.94 369 GLY A N 1
ATOM 2727 C CA . GLY A 1 369 ? -13.990 -2.656 -2.555 1.00 83.94 369 GLY A CA 1
ATOM 2728 C C . GLY A 1 369 ? -15.490 -2.665 -2.883 1.00 83.94 369 GLY A C 1
ATOM 2729 O O . GLY A 1 369 ? -15.869 -3.051 -3.991 1.00 83.94 369 GLY A O 1
ATOM 2730 N N . GLY A 1 370 ? -16.363 -2.303 -1.934 1.00 86.94 370 GLY A N 1
ATOM 2731 C CA . GLY A 1 370 ? -17.820 -2.334 -2.105 1.00 86.94 370 GLY A CA 1
ATOM 2732 C C . GLY A 1 370 ? -18.394 -3.746 -2.288 1.00 86.94 370 GLY A C 1
ATOM 2733 O O . GLY A 1 370 ? -19.464 -3.905 -2.884 1.00 86.94 370 GLY A O 1
ATOM 2734 N N . LYS A 1 371 ? -17.667 -4.774 -1.833 1.00 89.75 371 LYS A N 1
ATOM 2735 C CA . LYS A 1 371 ? -18.076 -6.190 -1.857 1.00 89.75 371 LYS A CA 1
ATOM 2736 C C . LYS A 1 371 ? -18.774 -6.628 -0.577 1.00 89.75 371 LYS A C 1
ATOM 2738 O O . LYS A 1 371 ? -19.500 -7.616 -0.602 1.00 89.75 371 LYS A O 1
ATOM 2743 N N . LEU A 1 372 ? -18.566 -5.897 0.514 1.00 91.88 372 LEU A N 1
ATOM 2744 C CA . LEU A 1 372 ? -19.202 -6.129 1.802 1.00 91.88 372 LEU A CA 1
ATOM 2745 C C . LEU A 1 372 ? -19.786 -4.812 2.321 1.00 91.88 372 LEU A C 1
ATOM 2747 O O . LEU A 1 372 ? -19.135 -3.772 2.243 1.00 91.88 372 LEU A O 1
ATOM 2751 N N . ASP A 1 373 ? -21.012 -4.844 2.831 1.00 91.75 373 ASP A N 1
ATOM 2752 C CA . ASP A 1 373 ? -21.605 -3.696 3.513 1.00 91.75 373 ASP A CA 1
ATOM 2753 C C . ASP A 1 373 ? -21.247 -3.691 5.011 1.00 91.75 373 ASP A C 1
ATOM 2755 O O . ASP A 1 373 ? -20.582 -4.591 5.529 1.00 91.75 373 ASP A O 1
ATOM 2759 N N . LEU A 1 374 ? -21.671 -2.650 5.730 1.00 91.75 374 LEU A N 1
ATOM 2760 C CA . LEU A 1 374 ? -21.357 -2.513 7.155 1.00 91.75 374 LEU A CA 1
ATOM 2761 C C . LEU A 1 374 ? -22.039 -3.572 8.027 1.00 91.75 374 LEU A C 1
ATOM 2763 O O . LEU A 1 374 ? -21.464 -3.999 9.025 1.00 91.75 374 LEU A O 1
ATOM 2767 N N . ALA A 1 375 ? -23.239 -4.020 7.649 1.00 92.62 375 ALA A N 1
ATOM 2768 C CA . ALA A 1 375 ? -23.934 -5.084 8.366 1.00 92.62 375 ALA A CA 1
ATOM 2769 C C . ALA A 1 375 ? -23.163 -6.408 8.253 1.00 92.62 375 ALA A C 1
ATOM 2771 O O . ALA A 1 375 ? -22.893 -7.049 9.269 1.00 92.62 375 ALA A O 1
ATOM 2772 N N . GLY A 1 376 ? -22.724 -6.760 7.042 1.00 92.75 376 GLY A N 1
ATOM 2773 C CA . GLY A 1 376 ? -21.889 -7.926 6.790 1.00 92.75 376 GLY A CA 1
ATOM 2774 C C . GLY A 1 376 ? -20.513 -7.828 7.453 1.00 92.75 376 GLY A C 1
ATOM 2775 O O . GLY A 1 376 ? -20.006 -8.833 7.951 1.00 92.75 376 GLY A O 1
ATOM 2776 N N . ALA A 1 377 ? -19.912 -6.634 7.517 1.00 92.94 377 ALA A N 1
ATOM 2777 C CA . ALA A 1 377 ? -18.657 -6.415 8.241 1.00 92.94 377 ALA A CA 1
ATOM 2778 C C . ALA A 1 377 ? -18.814 -6.659 9.750 1.00 92.94 377 ALA A C 1
ATOM 2780 O O . ALA A 1 377 ? -18.025 -7.402 10.340 1.00 92.94 377 ALA A O 1
ATOM 2781 N N . ALA A 1 378 ? -19.862 -6.094 10.362 1.00 92.88 378 ALA A N 1
ATOM 2782 C CA . ALA A 1 378 ? -20.185 -6.320 11.769 1.00 92.88 378 ALA A CA 1
ATOM 2783 C C . ALA A 1 378 ? -20.430 -7.805 12.056 1.00 92.88 378 ALA A C 1
ATOM 2785 O O . ALA A 1 378 ? -19.792 -8.365 12.943 1.00 92.88 378 ALA A O 1
ATOM 2786 N N . GLU A 1 379 ? -21.287 -8.465 11.275 1.00 94.38 379 GLU A N 1
ATOM 2787 C CA . GLU A 1 379 ? -21.591 -9.886 11.451 1.00 94.38 379 GLU A CA 1
ATOM 2788 C C . GLU A 1 379 ? -20.332 -10.757 11.381 1.00 94.38 379 GLU A C 1
ATOM 2790 O O . GLU A 1 379 ? -20.074 -11.547 12.290 1.00 94.38 379 GLU A O 1
ATOM 2795 N N . ARG A 1 380 ? -19.502 -10.575 10.348 1.00 93.75 380 ARG A N 1
ATOM 2796 C CA . ARG A 1 380 ? -18.280 -11.371 10.179 1.00 93.75 380 ARG A CA 1
ATOM 2797 C C . ARG A 1 380 ? -17.259 -11.099 11.281 1.00 93.75 380 ARG A C 1
ATOM 2799 O O . ARG A 1 380 ? -16.652 -12.044 11.772 1.00 93.75 380 ARG A O 1
ATOM 2806 N N . SER A 1 381 ? -17.103 -9.849 11.722 1.00 93.44 381 SER A N 1
ATOM 2807 C CA . SER A 1 381 ? -16.161 -9.491 12.796 1.00 93.44 381 SER A CA 1
ATOM 2808 C C . SER A 1 381 ? -16.532 -10.040 14.179 1.00 93.44 381 SER A C 1
ATOM 2810 O O . SER A 1 381 ? -15.649 -10.224 15.020 1.00 93.44 381 SER A O 1
ATOM 2812 N N . ARG A 1 382 ? -17.815 -10.335 14.431 1.00 92.12 382 ARG A N 1
ATOM 2813 C CA . ARG A 1 382 ? -18.260 -10.999 15.670 1.00 92.12 382 ARG A CA 1
ATOM 2814 C C . ARG A 1 382 ? -17.808 -12.456 15.743 1.00 92.12 382 ARG A C 1
ATOM 2816 O O . ARG A 1 382 ? -17.639 -12.972 16.841 1.00 92.12 382 ARG A O 1
ATOM 2823 N N . ASN A 1 383 ? -17.586 -13.088 14.591 1.00 92.12 383 ASN A N 1
ATOM 2824 C CA . ASN A 1 383 ? -17.120 -14.472 14.498 1.00 92.12 383 ASN A CA 1
ATOM 2825 C C . ASN A 1 383 ? -15.589 -14.601 14.589 1.00 92.12 383 ASN A C 1
ATOM 2827 O O . ASN A 1 383 ? -15.078 -15.714 14.516 1.00 92.12 383 ASN A O 1
ATOM 2831 N N . LEU A 1 384 ? -14.867 -13.483 14.722 1.00 92.06 384 LEU A N 1
ATOM 2832 C CA . LEU A 1 384 ? -13.413 -13.452 14.864 1.00 92.06 384 LEU A CA 1
ATOM 2833 C C . LEU A 1 384 ? -13.013 -13.276 16.335 1.00 92.06 384 LEU A C 1
ATOM 2835 O O . LEU A 1 384 ? -13.594 -12.443 17.047 1.00 92.06 384 LEU A O 1
ATOM 2839 N N . ASP A 1 385 ? -11.968 -13.987 16.761 1.00 92.00 385 ASP A N 1
ATOM 2840 C CA . ASP A 1 385 ? -11.308 -13.818 18.060 1.00 92.00 385 ASP A CA 1
ATOM 2841 C C . ASP A 1 385 ? -10.418 -12.561 18.062 1.00 92.00 385 ASP A C 1
ATOM 2843 O O . ASP A 1 385 ? -9.182 -12.592 18.048 1.00 92.00 385 ASP A O 1
ATOM 2847 N N . LEU A 1 386 ? -11.084 -11.407 18.002 1.00 89.12 386 LEU A N 1
ATOM 2848 C CA . LEU A 1 386 ? -10.479 -10.086 18.121 1.00 89.12 386 LEU A CA 1
ATOM 2849 C C . LEU A 1 386 ? -10.718 -9.534 19.524 1.00 89.12 386 LEU A C 1
ATOM 2851 O O . LEU A 1 386 ? -11.834 -9.588 20.051 1.00 89.12 386 LEU A O 1
ATOM 2855 N N . ASP A 1 387 ? -9.680 -8.921 20.093 1.00 90.31 387 ASP A N 1
ATOM 2856 C CA . ASP A 1 387 ? -9.854 -8.061 21.259 1.00 90.31 387 ASP A CA 1
ATOM 2857 C C . ASP A 1 387 ? -10.734 -6.844 20.913 1.00 90.31 387 ASP A C 1
ATOM 2859 O O . ASP A 1 387 ? -10.903 -6.478 19.744 1.00 90.31 387 ASP A O 1
ATOM 2863 N N . ALA A 1 388 ? -11.332 -6.233 21.942 1.00 87.88 388 ALA A N 1
ATOM 2864 C CA . ALA A 1 388 ? -12.285 -5.136 21.769 1.00 87.88 388 ALA A CA 1
ATOM 2865 C C . ALA A 1 388 ? -11.689 -3.988 20.940 1.00 87.88 388 ALA A C 1
ATOM 2867 O O . ALA A 1 388 ? -12.340 -3.497 20.023 1.00 87.88 388 ALA A O 1
ATOM 2868 N N . LYS A 1 389 ? -10.420 -3.643 21.192 1.00 89.56 389 LYS A N 1
ATOM 2869 C CA . LYS A 1 389 ? -9.707 -2.587 20.472 1.00 89.56 389 LYS A CA 1
ATOM 2870 C C . LYS A 1 389 ? -9.596 -2.890 18.976 1.00 89.56 389 LYS A C 1
ATOM 2872 O O . LYS A 1 389 ? -10.013 -2.067 18.167 1.00 89.56 389 LYS A O 1
ATOM 2877 N N . LYS A 1 390 ? -9.094 -4.071 18.596 1.00 89.31 390 LYS A N 1
ATOM 2878 C CA . LYS A 1 390 ? -8.973 -4.473 17.182 1.00 89.31 390 LYS A CA 1
ATOM 2879 C C . LYS A 1 390 ? -10.323 -4.521 16.472 1.00 89.31 390 LYS A C 1
ATOM 2881 O O . LYS A 1 390 ? -10.415 -4.151 15.304 1.00 89.31 390 LYS A O 1
ATOM 2886 N N . ARG A 1 391 ? -11.378 -4.972 17.160 1.00 91.81 391 ARG A N 1
ATOM 2887 C CA . ARG A 1 391 ? -12.733 -4.977 16.591 1.00 91.81 391 ARG A CA 1
ATOM 2888 C C . ARG A 1 391 ? -13.229 -3.550 16.343 1.00 91.81 391 ARG A C 1
ATOM 2890 O O . ARG A 1 391 ? -13.727 -3.274 15.256 1.00 91.81 391 ARG A O 1
ATOM 2897 N N . SER A 1 392 ? -13.048 -2.643 17.302 1.00 90.75 392 SER A N 1
ATOM 2898 C CA . SER A 1 392 ? -13.400 -1.228 17.149 1.00 90.75 392 SER A CA 1
ATOM 2899 C C . SER A 1 392 ? -12.632 -0.565 16.002 1.00 90.75 392 SER A C 1
ATOM 2901 O O . SER A 1 392 ? -13.243 0.116 15.180 1.00 90.75 392 SER A O 1
ATOM 2903 N N . GLU A 1 393 ? -11.323 -0.818 15.884 1.00 91.19 393 GLU A N 1
ATOM 2904 C CA . GLU A 1 393 ? -10.488 -0.324 14.777 1.00 91.19 393 GLU A CA 1
ATOM 2905 C C . GLU A 1 393 ? -11.014 -0.790 13.410 1.00 91.19 393 GLU A C 1
ATOM 2907 O O . GLU A 1 393 ? -11.172 0.033 12.505 1.00 91.19 393 GLU A O 1
ATOM 2912 N N . LEU A 1 394 ? -11.377 -2.071 13.283 1.00 92.12 394 LEU A N 1
ATOM 2913 C CA . LEU A 1 394 ? -11.965 -2.622 12.060 1.00 92.12 394 LEU A CA 1
ATOM 2914 C C . LEU A 1 394 ? -13.299 -1.956 11.702 1.00 92.12 394 LEU A C 1
ATOM 2916 O O . LEU A 1 394 ? -13.514 -1.583 10.549 1.00 92.12 394 LEU A O 1
ATOM 2920 N N . LEU A 1 395 ? -14.203 -1.780 12.670 1.00 93.12 395 LEU A N 1
ATOM 2921 C CA . LEU A 1 395 ? -15.514 -1.170 12.419 1.00 93.12 395 LEU A CA 1
ATOM 2922 C C . LEU A 1 395 ? -15.383 0.312 12.031 1.00 93.12 395 LEU A C 1
ATOM 2924 O O . LEU A 1 395 ? -16.062 0.770 11.109 1.00 93.12 395 LEU A O 1
ATOM 2928 N N . VAL A 1 396 ? -14.469 1.048 12.671 1.00 92.94 396 VAL A N 1
ATOM 2929 C CA . VAL A 1 396 ? -14.140 2.438 12.313 1.00 92.94 396 VAL A CA 1
ATOM 2930 C C . VAL A 1 396 ? -13.538 2.517 10.905 1.00 92.94 396 VAL A C 1
ATOM 2932 O O . VAL A 1 396 ? -13.947 3.362 10.102 1.00 92.94 396 VAL A O 1
ATOM 2935 N N . SER A 1 397 ? -12.604 1.622 10.573 1.00 90.38 397 SER A N 1
ATOM 2936 C CA . SER A 1 397 ? -11.984 1.527 9.243 1.00 90.38 397 SER A CA 1
ATOM 2937 C C . SER A 1 397 ? -13.019 1.213 8.155 1.00 90.38 397 SER A C 1
ATOM 2939 O O . SER A 1 397 ? -13.057 1.871 7.109 1.00 90.38 397 SER A O 1
ATOM 2941 N N . ALA A 1 398 ? -13.935 0.279 8.430 1.00 89.81 398 ALA A N 1
ATOM 2942 C CA . ALA A 1 398 ? -15.043 -0.070 7.549 1.00 89.81 398 ALA A CA 1
ATOM 2943 C C . ALA A 1 398 ? -15.987 1.123 7.314 1.00 89.81 398 ALA A C 1
ATOM 2945 O O . ALA A 1 398 ? -16.280 1.455 6.164 1.00 89.81 398 ALA A O 1
ATOM 2946 N N . ALA A 1 399 ? -16.416 1.819 8.374 1.00 91.19 399 ALA A N 1
ATOM 2947 C CA . ALA A 1 399 ? -17.268 3.007 8.261 1.00 91.19 399 ALA A CA 1
ATOM 2948 C C . ALA A 1 399 ? -16.596 4.130 7.455 1.00 91.19 399 ALA A C 1
ATOM 2950 O O . ALA A 1 399 ? -17.234 4.741 6.590 1.00 91.19 399 ALA A O 1
ATOM 2951 N N . THR A 1 400 ? -15.303 4.363 7.696 1.00 89.75 400 THR A N 1
ATOM 2952 C CA . THR A 1 400 ? -14.491 5.337 6.948 1.00 89.75 400 THR A CA 1
ATOM 2953 C C . THR A 1 400 ? -14.456 4.972 5.466 1.00 89.75 400 THR A C 1
ATOM 2955 O O . THR A 1 400 ? -14.780 5.802 4.621 1.00 89.75 400 THR A O 1
ATOM 2958 N N . SER A 1 401 ? -14.161 3.709 5.149 1.00 86.38 401 SER A N 1
ATOM 2959 C CA . SER A 1 401 ? -14.047 3.221 3.771 1.00 86.38 401 SER A CA 1
ATOM 2960 C C . SER A 1 401 ? -15.362 3.339 3.000 1.00 86.38 401 SER A C 1
ATOM 2962 O O . SER A 1 401 ? -15.375 3.887 1.903 1.00 86.38 401 SER A O 1
ATOM 2964 N N . VAL A 1 402 ? -16.494 2.914 3.578 1.00 86.06 402 VAL A N 1
ATOM 2965 C CA . VAL A 1 402 ? -17.813 3.040 2.917 1.00 86.06 402 VAL A CA 1
ATOM 2966 C C . VAL A 1 402 ? -18.178 4.495 2.652 1.00 86.06 402 VAL A C 1
ATOM 2968 O O . VAL A 1 402 ? -18.857 4.788 1.671 1.00 86.06 402 VAL A O 1
ATOM 2971 N N . SER A 1 403 ? -17.723 5.413 3.501 1.00 86.38 403 SER A N 1
ATOM 2972 C CA . SER A 1 403 ? -17.976 6.844 3.327 1.00 86.38 403 SER A CA 1
ATOM 2973 C C . SER A 1 403 ? -17.207 7.448 2.151 1.00 86.38 403 SER A C 1
ATOM 2975 O O . SER A 1 403 ? -17.511 8.569 1.759 1.00 86.38 403 SER A O 1
ATOM 2977 N N . MET A 1 404 ? -16.260 6.712 1.562 1.00 81.94 404 MET A N 1
ATOM 2978 C CA . MET A 1 404 ? -15.522 7.101 0.357 1.00 81.94 404 MET A CA 1
ATOM 2979 C C . MET A 1 404 ? -16.027 6.409 -0.921 1.00 81.94 404 MET A C 1
ATOM 2981 O O . MET A 1 404 ? -15.558 6.738 -2.008 1.00 81.94 404 MET A O 1
ATOM 2985 N N . ILE A 1 405 ? -16.955 5.448 -0.824 1.00 73.50 405 ILE A N 1
ATOM 2986 C CA . ILE A 1 405 ? -17.412 4.660 -1.979 1.00 73.50 405 ILE A CA 1
ATOM 2987 C C . ILE A 1 405 ? -18.664 5.295 -2.601 1.00 73.50 405 ILE A C 1
ATOM 2989 O O . ILE A 1 405 ? -19.674 5.444 -1.905 1.00 73.50 405 ILE A O 1
ATOM 2993 N N . PRO A 1 406 ? -18.652 5.592 -3.916 1.00 63.94 406 PRO A N 1
ATOM 2994 C CA . PRO A 1 406 ? -19.827 6.072 -4.629 1.00 63.94 406 PRO A CA 1
ATOM 2995 C C . PRO A 1 406 ? -21.003 5.107 -4.592 1.00 63.94 406 PRO A C 1
ATOM 2997 O O . PRO A 1 406 ? -20.845 3.885 -4.680 1.00 63.94 406 PRO A O 1
ATOM 3000 N N . ARG A 1 407 ? -22.220 5.655 -4.542 1.00 61.72 407 ARG A N 1
ATOM 3001 C CA . ARG A 1 407 ? -23.431 4.863 -4.767 1.00 61.72 407 ARG A CA 1
ATOM 3002 C C . ARG A 1 407 ? -23.416 4.314 -6.194 1.00 61.72 407 ARG A C 1
ATOM 3004 O O . ARG A 1 407 ? -23.234 5.072 -7.141 1.00 61.72 407 ARG A O 1
ATOM 3011 N N . LYS A 1 408 ? -23.696 3.014 -6.355 1.00 58.25 408 LYS A N 1
ATOM 3012 C CA . LYS A 1 408 ? -23.845 2.373 -7.679 1.00 58.25 408 LYS A CA 1
ATOM 3013 C C . LYS A 1 408 ? -24.905 3.049 -8.564 1.00 58.25 408 LYS A C 1
ATOM 3015 O O . LYS A 1 408 ? -24.821 2.943 -9.782 1.00 58.25 408 LYS A O 1
ATOM 3020 N N . ASP A 1 409 ? -25.840 3.778 -7.957 1.00 53.69 409 ASP A N 1
ATOM 3021 C CA . ASP A 1 409 ? -26.983 4.392 -8.639 1.00 53.69 409 ASP A CA 1
ATOM 3022 C C . ASP A 1 409 ? -26.798 5.897 -8.927 1.00 53.69 409 ASP A C 1
ATOM 3024 O O . ASP A 1 409 ? -27.626 6.505 -9.603 1.00 53.69 409 ASP A O 1
ATOM 3028 N N . GLU A 1 410 ? -25.708 6.519 -8.465 1.00 54.34 410 GLU A N 1
ATOM 3029 C CA . GLU A 1 410 ? -25.455 7.951 -8.658 1.00 54.34 410 GLU A CA 1
ATOM 3030 C C . GLU A 1 410 ? -24.424 8.159 -9.777 1.00 54.34 410 GLU A C 1
ATOM 3032 O O . GLU A 1 410 ? -23.220 8.061 -9.578 1.00 54.34 410 GLU A O 1
ATOM 3037 N N . HIS A 1 411 ? -24.896 8.485 -10.986 1.00 48.75 411 HIS A N 1
ATOM 3038 C CA . HIS A 1 411 ? -24.058 8.807 -12.158 1.00 48.75 411 HIS A CA 1
ATOM 3039 C C . HIS A 1 411 ? -23.292 10.145 -12.041 1.00 48.75 411 HIS A C 1
ATOM 3041 O O . HIS A 1 411 ? -22.824 10.690 -13.043 1.00 48.75 411 HIS A O 1
ATOM 3047 N N . ARG A 1 412 ? -23.154 10.713 -10.838 1.00 47.16 412 ARG A N 1
ATOM 3048 C CA . ARG A 1 412 ? -22.347 11.917 -10.624 1.00 47.16 412 ARG A CA 1
ATOM 3049 C C . ARG A 1 412 ? -20.907 11.522 -10.337 1.00 47.16 412 ARG A C 1
ATOM 3051 O O . ARG A 1 412 ? -20.512 11.296 -9.200 1.00 47.16 412 ARG A O 1
ATOM 3058 N N . ILE A 1 413 ? -20.130 11.477 -11.411 1.00 45.97 413 ILE A N 1
ATOM 3059 C CA . ILE A 1 413 ? -18.673 11.511 -11.357 1.00 45.97 413 ILE A CA 1
ATOM 3060 C C . ILE A 1 413 ? -18.278 12.962 -11.040 1.00 45.97 413 ILE A C 1
ATOM 3062 O O . ILE A 1 413 ? -17.976 13.738 -11.943 1.00 45.97 413 ILE A O 1
ATOM 3066 N N . GLU A 1 414 ? -18.329 13.359 -9.768 1.00 44.56 414 GLU A N 1
ATOM 3067 C CA . GLU A 1 414 ? -17.454 14.438 -9.302 1.00 44.56 414 GLU A CA 1
ATOM 3068 C C . GLU A 1 414 ? -16.144 13.789 -8.860 1.00 44.56 414 GLU A C 1
ATOM 3070 O O . GLU A 1 414 ? -16.055 13.078 -7.861 1.00 44.56 414 GLU A O 1
ATOM 3075 N N . VAL A 1 415 ? -15.140 13.962 -9.717 1.00 45.91 415 VAL A N 1
ATOM 3076 C CA . VAL A 1 415 ? -13.753 13.576 -9.489 1.00 45.91 415 VAL A CA 1
ATOM 3077 C C . VAL A 1 415 ? -13.175 14.539 -8.457 1.00 45.91 415 VAL A C 1
ATOM 3079 O O . VAL A 1 415 ? -12.744 15.617 -8.837 1.00 45.91 415 VAL A O 1
ATOM 3082 N N . ASP A 1 416 ? -13.217 14.186 -7.173 1.00 47.44 416 ASP A N 1
ATOM 3083 C CA . ASP A 1 416 ? -12.244 14.639 -6.164 1.00 47.44 416 ASP A CA 1
ATOM 3084 C C . ASP A 1 416 ? -12.606 14.079 -4.789 1.00 47.44 416 ASP A C 1
ATOM 3086 O O . ASP A 1 416 ? -13.572 14.549 -4.204 1.00 47.44 416 ASP A O 1
ATOM 3090 N N . ASN A 1 417 ? -11.839 13.103 -4.275 1.00 53.31 417 ASN A N 1
ATOM 3091 C CA . ASN A 1 417 ? -11.707 12.727 -2.849 1.00 53.31 417 ASN A CA 1
ATOM 3092 C C . ASN A 1 417 ? -12.943 12.950 -1.941 1.00 53.31 417 ASN A C 1
ATOM 3094 O O . ASN A 1 417 ? -12.825 13.388 -0.791 1.00 53.31 417 ASN A O 1
ATOM 3098 N N . SER A 1 418 ? -14.149 12.682 -2.444 1.00 65.31 418 SER A N 1
ATOM 3099 C CA . SER A 1 418 ? -15.364 13.190 -1.825 1.00 65.31 418 SER A CA 1
ATOM 3100 C C . SER A 1 418 ? -15.893 12.138 -0.876 1.00 65.31 418 SER A C 1
ATOM 3102 O O . SER A 1 418 ? -16.564 11.189 -1.279 1.00 65.31 418 SER A O 1
ATOM 3104 N N . VAL A 1 419 ? -15.602 12.316 0.408 1.00 71.94 419 VAL A N 1
ATOM 3105 C CA . VAL A 1 419 ? -16.407 11.679 1.448 1.00 71.94 419 VAL A CA 1
ATOM 3106 C C . VAL A 1 419 ? -17.875 12.058 1.218 1.00 71.94 419 VAL A C 1
ATOM 3108 O O . VAL A 1 419 ? -18.200 13.229 1.006 1.00 71.94 419 VAL A O 1
ATOM 3111 N N . TYR A 1 420 ? -18.766 11.072 1.264 1.00 80.44 420 TYR A N 1
ATOM 3112 C CA . TYR A 1 420 ? -20.212 11.258 1.165 1.00 80.44 420 TYR A CA 1
ATOM 3113 C C . TYR A 1 420 ? -20.761 11.761 2.500 1.00 80.44 420 TYR A C 1
ATOM 3115 O O . TYR A 1 420 ? -21.340 11.011 3.289 1.00 80.44 420 TYR A O 1
ATOM 3123 N N . TRP A 1 421 ? -20.542 13.053 2.752 1.00 83.50 421 TRP A N 1
ATOM 3124 C CA . TRP A 1 421 ? -20.877 13.727 4.009 1.00 83.50 421 TRP A CA 1
ATOM 3125 C C . TRP A 1 421 ? -22.349 13.573 4.415 1.00 83.50 421 TRP A C 1
ATOM 3127 O O . TRP A 1 421 ? -22.633 13.416 5.598 1.00 83.50 421 TRP A O 1
ATOM 3137 N N . ASP A 1 422 ? -23.263 13.484 3.447 1.00 83.44 422 ASP A N 1
ATOM 3138 C CA . ASP A 1 422 ? -24.705 13.313 3.682 1.00 83.44 422 ASP A CA 1
ATOM 3139 C C . ASP A 1 422 ? -25.062 11.993 4.389 1.00 83.44 422 ASP A C 1
ATOM 3141 O O . ASP A 1 422 ? -26.161 11.839 4.918 1.00 83.44 422 ASP A O 1
ATOM 3145 N N . ARG A 1 423 ? -24.138 11.022 4.419 1.00 84.56 423 ARG A N 1
ATOM 3146 C CA . ARG A 1 423 ? -24.329 9.721 5.079 1.00 84.56 423 ARG A CA 1
ATOM 3147 C C . ARG A 1 423 ? -23.574 9.588 6.392 1.00 84.56 423 ARG A C 1
ATOM 3149 O O . ARG A 1 423 ? -23.677 8.551 7.043 1.00 84.56 423 ARG A O 1
ATOM 3156 N N . VAL A 1 424 ? -22.825 10.607 6.803 1.00 89.50 424 VAL A N 1
ATOM 3157 C CA . VAL A 1 424 ? -21.993 10.534 8.009 1.00 89.50 424 VAL A CA 1
ATOM 3158 C C . VAL A 1 424 ? -22.844 10.264 9.246 1.00 89.50 424 VAL A C 1
ATOM 3160 O O . VAL A 1 424 ? -22.478 9.399 10.035 1.00 89.50 424 VAL A O 1
ATOM 3163 N N . THR A 1 425 ? -24.021 10.881 9.367 1.00 90.31 425 THR A N 1
ATOM 3164 C CA . THR A 1 425 ? -24.956 10.621 10.474 1.00 90.31 425 THR A CA 1
ATOM 3165 C C . THR A 1 425 ? -25.416 9.160 10.524 1.00 90.31 425 THR A C 1
ATOM 3167 O O . THR A 1 425 ? -25.334 8.534 11.576 1.00 90.31 425 THR A O 1
ATOM 3170 N N . GLU A 1 426 ? -25.796 8.570 9.383 1.00 91.06 426 GLU A N 1
ATOM 3171 C CA . GLU A 1 426 ? -26.176 7.145 9.286 1.00 91.06 426 GLU A CA 1
ATOM 3172 C C . GLU A 1 426 ? -25.043 6.227 9.783 1.00 91.06 426 GLU A C 1
ATOM 3174 O O . GLU A 1 426 ? -25.278 5.197 10.415 1.00 91.06 426 GLU A O 1
ATOM 3179 N N . ARG A 1 427 ? -23.790 6.596 9.496 1.00 92.56 427 ARG A N 1
ATOM 3180 C CA . ARG A 1 427 ? -22.593 5.842 9.892 1.00 92.56 427 ARG A CA 1
ATOM 3181 C C . ARG A 1 427 ? -22.268 5.995 11.373 1.00 92.56 427 ARG A C 1
ATOM 3183 O O . ARG A 1 427 ? -21.883 5.009 11.993 1.00 92.56 427 ARG A O 1
ATOM 3190 N N . ILE A 1 428 ? -22.458 7.187 11.936 1.00 93.44 428 ILE A N 1
ATOM 3191 C CA . ILE A 1 428 ? -22.341 7.430 13.378 1.00 93.44 428 ILE A CA 1
ATOM 3192 C C . ILE A 1 428 ? -23.365 6.579 14.134 1.00 93.44 428 ILE A C 1
ATOM 3194 O O . ILE A 1 428 ? -23.002 5.896 15.088 1.00 93.44 428 ILE A O 1
ATOM 3198 N N . ASP A 1 429 ? -24.624 6.570 13.691 1.00 93.00 429 ASP A N 1
ATOM 3199 C CA . ASP A 1 429 ? -25.681 5.774 14.327 1.00 93.00 429 ASP A CA 1
ATOM 3200 C C . ASP A 1 429 ? -25.367 4.277 14.286 1.00 93.00 429 ASP A C 1
ATOM 3202 O O . ASP A 1 429 ? -25.544 3.566 15.278 1.00 93.00 429 ASP A O 1
ATOM 3206 N N . TRP A 1 430 ? -24.841 3.799 13.156 1.00 94.25 430 TRP A N 1
ATOM 3207 C CA . TRP A 1 430 ? -24.361 2.427 13.040 1.00 94.25 430 TRP A CA 1
ATOM 3208 C C . TRP A 1 430 ? -23.190 2.138 13.994 1.00 94.25 430 TRP A C 1
ATOM 3210 O O . TRP A 1 430 ? -23.238 1.138 14.707 1.00 94.25 430 TRP A O 1
ATOM 3220 N N . LEU A 1 431 ? -22.180 3.013 14.072 1.00 93.00 431 LEU A N 1
ATOM 3221 C CA . LEU A 1 431 ? -21.041 2.836 14.983 1.00 93.00 431 LEU A CA 1
ATOM 3222 C C . LEU A 1 431 ? -21.492 2.778 16.442 1.00 93.00 431 LEU A C 1
ATOM 3224 O O . LEU A 1 431 ? -21.078 1.876 17.158 1.00 93.00 431 LEU A O 1
ATOM 3228 N N . ARG A 1 432 ? -22.380 3.679 16.874 1.00 92.19 432 ARG A N 1
ATOM 3229 C CA . ARG A 1 432 ? -22.912 3.672 18.247 1.00 92.19 432 ARG A CA 1
ATOM 3230 C C . ARG A 1 432 ? -23.680 2.398 18.579 1.00 92.19 432 ARG A C 1
ATOM 3232 O O . ARG A 1 432 ? -23.655 1.958 19.722 1.00 92.19 432 ARG A O 1
ATOM 3239 N N . LYS A 1 433 ? -24.363 1.811 17.594 1.00 92.75 433 LYS A N 1
ATOM 3240 C CA . LYS A 1 433 ? -25.082 0.544 17.760 1.00 92.75 433 LYS A CA 1
ATOM 3241 C C . LYS A 1 433 ? -24.134 -0.653 17.884 1.00 92.75 433 LYS A C 1
ATOM 3243 O O . LYS A 1 433 ? -24.442 -1.587 18.619 1.00 92.75 433 LYS A O 1
ATOM 3248 N N . GLU A 1 434 ? -23.041 -0.657 17.126 1.00 91.25 434 GLU A N 1
ATOM 3249 C CA . GLU A 1 434 ? -22.110 -1.791 17.047 1.00 91.25 434 GLU A CA 1
ATOM 3250 C C . GLU A 1 434 ? -20.960 -1.719 18.062 1.00 91.25 434 GLU A C 1
ATOM 3252 O O . GLU A 1 434 ? -20.343 -2.740 18.371 1.00 91.25 434 GLU A O 1
ATOM 3257 N N . ALA A 1 435 ? -20.665 -0.530 18.585 1.00 85.69 435 ALA A N 1
ATOM 3258 C CA . ALA A 1 435 ? -19.620 -0.323 19.572 1.00 85.69 435 ALA A CA 1
ATOM 3259 C C . ALA A 1 435 ? -19.958 -0.985 20.921 1.00 85.69 435 ALA A C 1
ATOM 3261 O O . ALA A 1 435 ? -21.108 -0.937 21.370 1.00 85.69 435 ALA A O 1
ATOM 3262 N N . PRO A 1 436 ? -18.956 -1.536 21.632 1.00 81.88 436 PRO A N 1
ATOM 3263 C CA . PRO A 1 436 ? -19.052 -1.733 23.075 1.00 81.88 436 PRO A CA 1
ATOM 3264 C C . PRO A 1 436 ? -19.506 -0.436 23.761 1.00 81.88 436 PRO A C 1
ATOM 3266 O O . PRO A 1 436 ? -19.045 0.646 23.389 1.00 81.88 436 PRO A O 1
ATOM 3269 N N . ALA A 1 437 ? -20.405 -0.545 24.744 1.00 77.56 437 ALA A N 1
ATOM 3270 C CA . ALA A 1 437 ? -21.102 0.600 25.341 1.00 77.56 437 ALA A CA 1
ATOM 3271 C C . ALA A 1 437 ? -20.164 1.681 25.913 1.00 77.56 437 ALA A C 1
ATOM 3273 O O . ALA A 1 437 ? -20.521 2.851 25.921 1.00 77.56 437 ALA A O 1
ATOM 3274 N N . ASP A 1 438 ? -18.970 1.294 26.354 1.00 83.75 438 ASP A N 1
ATOM 3275 C CA . ASP A 1 438 ? -17.914 2.140 26.917 1.00 83.75 438 ASP A CA 1
ATOM 3276 C C . ASP A 1 438 ? -16.950 2.733 25.872 1.00 83.75 438 ASP A C 1
ATOM 3278 O O . ASP A 1 438 ? -16.065 3.506 26.220 1.00 83.75 438 ASP A O 1
ATOM 3282 N N . SER A 1 439 ? -17.103 2.386 24.591 1.00 88.88 439 SER A N 1
ATOM 3283 C CA . SER A 1 439 ? -16.192 2.801 23.509 1.00 88.88 439 SER A CA 1
ATOM 3284 C C . SER A 1 439 ? -16.886 3.498 22.338 1.00 88.88 439 SER A C 1
ATOM 3286 O O . SER A 1 439 ? -16.227 3.873 21.366 1.00 88.88 439 SER A O 1
ATOM 3288 N N . ALA A 1 440 ? -18.209 3.676 22.410 1.00 90.00 440 ALA A N 1
ATOM 3289 C CA . ALA A 1 440 ? -18.999 4.267 21.334 1.00 90.00 440 ALA A CA 1
ATOM 3290 C C . ALA A 1 440 ? -18.498 5.667 20.954 1.00 90.00 440 ALA A C 1
ATOM 3292 O O . ALA A 1 440 ? -18.315 5.958 19.772 1.00 90.00 440 ALA A O 1
ATOM 3293 N N . ASP A 1 441 ? -18.211 6.500 21.949 1.00 92.50 441 ASP A N 1
ATOM 3294 C CA . ASP A 1 441 ? -17.738 7.870 21.760 1.00 92.50 441 ASP A CA 1
ATOM 3295 C C . ASP A 1 441 ? -16.326 7.927 21.176 1.00 92.50 441 ASP A C 1
ATOM 3297 O O . ASP A 1 441 ? -16.085 8.635 20.194 1.00 92.50 441 ASP A O 1
ATOM 3301 N N . GLU A 1 442 ? -15.421 7.083 21.672 1.00 93.12 442 GLU A N 1
ATOM 3302 C CA . GLU A 1 442 ? -14.071 6.939 21.122 1.00 93.12 442 GLU A CA 1
ATOM 3303 C C . GLU A 1 442 ? -14.090 6.454 19.658 1.00 93.12 442 GLU A C 1
ATOM 3305 O O . GLU A 1 442 ? -13.334 6.956 18.816 1.00 93.12 442 GLU A O 1
ATOM 3310 N N . MET A 1 443 ? -14.983 5.518 19.317 1.00 94.00 443 MET A N 1
ATOM 3311 C CA . MET A 1 443 ? -15.157 5.034 17.944 1.00 94.00 443 MET A CA 1
ATOM 3312 C C . MET A 1 443 ? -15.703 6.119 17.014 1.00 94.00 443 MET A C 1
ATOM 3314 O O . MET A 1 443 ? -15.187 6.292 15.907 1.00 94.00 443 MET A O 1
ATOM 3318 N N . VAL A 1 444 ? -16.715 6.872 17.454 1.00 94.62 444 VAL A N 1
ATOM 3319 C CA . VAL A 1 444 ? -17.292 7.980 16.678 1.00 94.62 444 VAL A CA 1
ATOM 3320 C C . VAL A 1 444 ? -16.260 9.086 16.456 1.00 94.62 444 VAL A C 1
ATOM 3322 O O . VAL A 1 444 ? -16.085 9.531 15.318 1.00 94.62 444 VAL A O 1
ATOM 3325 N N . GLY A 1 445 ? -15.518 9.479 17.495 1.00 93.75 445 GLY A N 1
ATOM 3326 C CA . GLY A 1 445 ? -14.442 10.464 17.378 1.00 93.75 445 GLY A CA 1
ATOM 3327 C C . GLY A 1 445 ? -13.345 10.009 16.410 1.00 93.75 445 GLY A C 1
ATOM 3328 O O . GLY A 1 445 ? -12.963 10.752 15.500 1.00 93.75 445 GLY A O 1
ATOM 3329 N N . SER A 1 446 ? -12.900 8.754 16.527 1.00 94.19 446 SER A N 1
ATOM 3330 C CA . SER A 1 446 ? -11.900 8.161 15.627 1.00 94.19 446 SER A CA 1
ATOM 3331 C C . SER A 1 446 ? -12.363 8.125 14.169 1.00 94.19 446 SER A C 1
ATOM 3333 O O . SER A 1 446 ? -11.581 8.426 13.265 1.00 94.19 446 SER A O 1
ATOM 3335 N N . TYR A 1 447 ? -13.633 7.790 13.929 1.00 94.88 447 TYR A N 1
ATOM 3336 C CA . TYR A 1 447 ? -14.240 7.796 12.600 1.00 94.88 447 TYR A CA 1
ATOM 3337 C C . TYR A 1 447 ? -14.264 9.200 11.989 1.00 94.88 447 TYR A C 1
ATOM 3339 O O . TYR A 1 447 ? -13.764 9.394 10.880 1.00 94.88 447 TYR A O 1
ATOM 3347 N N . LEU A 1 448 ? -14.765 10.196 12.723 1.00 93.44 448 LEU A N 1
ATOM 3348 C CA . LEU A 1 448 ? -14.841 11.578 12.246 1.00 93.44 448 LEU A CA 1
ATOM 3349 C C . LEU A 1 448 ? -13.458 12.163 11.930 1.00 93.44 448 LEU A C 1
ATOM 3351 O O . LEU A 1 448 ? -13.275 12.812 10.898 1.00 93.44 448 LEU A O 1
ATOM 3355 N N . GLY A 1 449 ? -12.456 11.894 12.769 1.00 89.62 449 GLY A N 1
ATOM 3356 C CA . GLY A 1 449 ? -11.091 12.346 12.503 1.00 89.62 449 GLY A CA 1
ATOM 3357 C C . GLY A 1 449 ? -10.446 11.579 11.342 1.00 89.62 449 GLY A C 1
ATOM 3358 O O . GLY A 1 449 ? -9.694 12.156 10.555 1.00 89.62 449 GLY A O 1
ATOM 3359 N N . GLY A 1 450 ? -10.805 10.302 11.168 1.00 88.00 450 GLY A N 1
ATOM 3360 C CA . GLY A 1 450 ? -10.427 9.488 10.013 1.00 88.00 450 GLY A CA 1
ATOM 3361 C C . GLY A 1 450 ? -10.964 10.045 8.693 1.00 88.00 450 GLY A C 1
ATOM 3362 O O . GLY A 1 45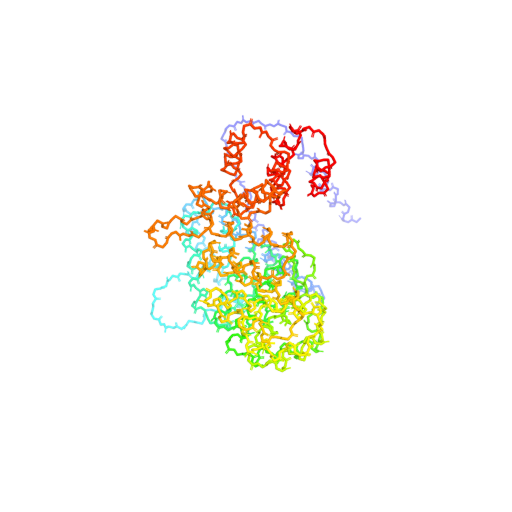0 ? -10.222 10.092 7.712 1.00 88.00 450 GLY A O 1
ATOM 3363 N N . LEU A 1 451 ? -12.204 10.549 8.672 1.00 88.88 451 LEU A N 1
ATOM 3364 C CA . LEU A 1 451 ? -12.770 11.225 7.499 1.00 88.88 451 LEU A CA 1
ATOM 3365 C C . LEU A 1 451 ? -12.014 12.506 7.143 1.00 88.88 451 LEU A C 1
ATOM 3367 O O . LEU A 1 451 ? -11.801 12.765 5.958 1.00 88.88 451 LEU A O 1
ATOM 3371 N N . SER A 1 452 ? -11.580 13.291 8.134 1.00 86.69 452 SER A N 1
ATOM 3372 C CA . SER A 1 452 ? -10.771 14.494 7.883 1.00 86.69 452 SER A CA 1
ATOM 3373 C C . SER A 1 452 ? -9.459 14.149 7.197 1.00 86.69 452 SER A C 1
ATOM 3375 O O . SER A 1 452 ? -9.093 14.777 6.205 1.00 86.69 452 SER A O 1
ATOM 3377 N N . TYR A 1 453 ? -8.780 13.115 7.697 1.00 82.62 453 TYR A N 1
ATOM 3378 C CA . TYR A 1 453 ? -7.544 12.622 7.102 1.00 82.62 453 TYR A CA 1
ATOM 3379 C C . TYR A 1 453 ? -7.769 12.117 5.670 1.00 82.62 453 TYR A C 1
ATOM 3381 O O . TYR A 1 453 ? -7.015 12.472 4.771 1.00 82.62 453 TYR A O 1
ATOM 3389 N N . ALA A 1 454 ? -8.829 11.337 5.447 1.00 81.56 454 ALA A N 1
ATOM 3390 C CA . ALA A 1 454 ? -9.106 10.716 4.155 1.00 81.56 454 ALA A CA 1
ATOM 3391 C C . ALA A 1 454 ? -9.617 11.695 3.080 1.00 81.56 454 ALA A C 1
ATOM 3393 O O . ALA A 1 454 ? -9.349 11.506 1.897 1.00 81.56 454 ALA A O 1
ATOM 3394 N N . SER A 1 455 ? -10.361 12.732 3.475 1.00 83.25 455 SER A N 1
ATOM 3395 C CA . SER A 1 455 ? -10.938 13.728 2.554 1.00 83.25 455 SER A CA 1
ATOM 3396 C C . SER A 1 455 ? -10.107 14.999 2.404 1.00 83.25 455 SER A C 1
ATOM 3398 O O . SER A 1 455 ? -10.418 15.827 1.551 1.00 83.25 455 SER A O 1
ATOM 3400 N N . HIS A 1 456 ? -9.125 15.209 3.286 1.00 83.19 456 HIS A N 1
ATOM 3401 C CA . HIS A 1 456 ? -8.459 16.498 3.484 1.00 83.19 456 HIS A CA 1
ATOM 3402 C C . HIS A 1 456 ? -9.438 17.674 3.688 1.00 83.19 456 HIS A C 1
ATOM 3404 O O . HIS A 1 456 ? -9.123 18.823 3.383 1.00 83.19 456 HIS A O 1
ATOM 3410 N N . ASN A 1 457 ? -10.638 17.408 4.221 1.00 87.00 457 ASN A N 1
ATOM 3411 C CA . ASN A 1 457 ? -11.679 18.412 4.425 1.00 87.00 457 ASN A CA 1
ATOM 3412 C C . ASN A 1 457 ? -11.924 18.660 5.917 1.00 87.00 457 ASN A C 1
ATOM 3414 O O . ASN A 1 457 ? -12.904 18.191 6.508 1.00 87.00 457 ASN A O 1
ATOM 3418 N N . LEU A 1 458 ? -11.022 19.437 6.519 1.00 88.38 458 LEU A N 1
ATOM 3419 C CA . LEU A 1 458 ? -11.100 19.824 7.929 1.00 88.38 458 LEU A CA 1
ATOM 3420 C C . LEU A 1 458 ? -12.441 20.495 8.263 1.00 88.38 458 LEU A C 1
ATOM 3422 O O . LEU A 1 458 ? -13.046 20.181 9.283 1.00 88.38 458 LEU A O 1
ATOM 3426 N N . LYS A 1 459 ? -12.931 21.383 7.387 1.00 90.56 459 LYS A N 1
ATOM 3427 C CA . LYS A 1 459 ? -14.169 22.141 7.615 1.00 90.56 459 LYS A CA 1
ATOM 3428 C C . LYS A 1 459 ? -15.374 21.217 7.797 1.00 90.56 459 LYS A C 1
ATOM 3430 O O . LYS A 1 459 ? -16.046 21.303 8.817 1.00 90.56 459 LYS A O 1
ATOM 3435 N N . LYS A 1 460 ? -15.622 20.316 6.843 1.00 89.62 460 LYS A N 1
ATOM 3436 C CA . LYS A 1 460 ? -16.768 19.398 6.924 1.00 89.62 460 LYS A CA 1
ATOM 3437 C C . LYS A 1 460 ? -16.640 18.400 8.076 1.00 89.62 460 LYS A C 1
ATOM 3439 O O . LYS A 1 460 ? -17.639 18.033 8.686 1.00 89.62 460 LYS A O 1
ATOM 3444 N N . SER A 1 461 ? -15.413 18.004 8.408 1.00 89.12 461 SER A N 1
ATOM 3445 C CA . SER A 1 461 ? -15.151 17.134 9.560 1.00 89.12 461 SER A CA 1
ATOM 3446 C C . SER A 1 461 ? -15.497 17.819 10.881 1.00 89.12 461 SER A C 1
ATOM 3448 O O . SER A 1 461 ? -16.116 17.201 11.742 1.00 89.12 461 SER A O 1
ATOM 3450 N N . LEU A 1 462 ? -15.144 19.102 11.023 1.00 92.44 462 LEU A N 1
ATOM 3451 C CA . LEU A 1 462 ? -15.528 19.917 12.176 1.00 92.44 462 LEU A CA 1
ATOM 3452 C C . LEU A 1 462 ? -17.044 20.127 12.240 1.00 92.44 462 LEU A C 1
ATOM 3454 O O . LEU A 1 462 ? -17.614 19.949 13.306 1.00 92.44 462 LEU A O 1
ATOM 3458 N N . GLU A 1 463 ? -17.707 20.415 11.116 1.00 93.81 463 GLU A N 1
ATOM 3459 C CA . GLU A 1 463 ? -19.175 20.544 11.061 1.00 93.81 463 GLU A CA 1
ATOM 3460 C C . GLU A 1 463 ? -19.878 19.247 11.509 1.00 93.81 463 GLU A C 1
ATOM 3462 O O . GLU A 1 463 ? -20.842 19.288 12.278 1.00 93.81 463 GLU A O 1
ATOM 3467 N N . ALA A 1 464 ? -19.379 18.083 11.078 1.00 92.19 464 ALA A N 1
ATOM 3468 C CA . ALA A 1 464 ? -19.905 16.785 11.498 1.00 92.19 464 ALA A CA 1
ATOM 3469 C C . ALA A 1 464 ? -19.660 16.508 12.994 1.00 92.19 464 ALA A C 1
ATOM 3471 O O . ALA A 1 464 ? -20.558 16.022 13.679 1.00 92.19 464 ALA A O 1
ATOM 3472 N N . TYR A 1 465 ? -18.478 16.859 13.511 1.00 94.88 465 TYR A N 1
ATOM 3473 C CA . TYR A 1 465 ? -18.157 16.784 14.940 1.00 94.88 465 TYR A CA 1
ATOM 3474 C C . TYR A 1 465 ? -19.057 17.700 15.783 1.00 94.88 465 TYR A C 1
ATOM 3476 O O . TYR A 1 465 ? -19.645 17.250 16.761 1.00 94.88 465 TYR A O 1
ATOM 3484 N N . GLU A 1 466 ? -19.228 18.962 15.390 1.00 93.94 466 GLU A N 1
ATOM 3485 C CA . GLU A 1 466 ? -20.077 19.928 16.099 1.00 93.94 466 GLU A CA 1
ATOM 3486 C C . GLU A 1 466 ? -21.549 19.499 16.093 1.00 93.94 466 GLU A C 1
ATOM 3488 O O . GLU A 1 466 ? -22.247 19.646 17.100 1.00 93.94 466 GLU A O 1
ATOM 3493 N N . THR A 1 467 ? -22.011 18.919 14.981 1.00 93.62 467 THR A N 1
ATOM 3494 C CA . THR A 1 467 ? -23.349 18.322 14.879 1.00 93.62 467 THR A CA 1
ATOM 3495 C C . THR A 1 467 ? -23.513 17.173 15.872 1.00 93.62 467 THR A C 1
ATOM 3497 O O . THR A 1 467 ? -24.544 17.080 16.537 1.00 93.62 467 THR A O 1
ATOM 3500 N N . GLU A 1 468 ? -22.498 16.319 16.012 1.00 94.19 468 GLU A N 1
ATOM 3501 C CA . GLU A 1 468 ? -22.541 15.185 16.932 1.00 94.19 468 GLU A CA 1
ATOM 3502 C C . GLU A 1 468 ? -22.497 15.615 18.403 1.00 94.19 468 GLU A C 1
ATOM 3504 O O . GLU A 1 468 ? -23.321 15.157 19.191 1.00 94.19 468 GLU A O 1
ATOM 3509 N N . VAL A 1 469 ? -21.626 16.559 18.762 1.00 93.06 469 VAL A N 1
ATOM 3510 C CA . VAL A 1 469 ? -21.598 17.165 20.106 1.00 93.06 469 VAL A CA 1
ATOM 3511 C C . VAL A 1 469 ? -22.950 17.800 20.443 1.00 93.06 469 VAL A C 1
ATOM 3513 O O . VAL A 1 469 ? -23.496 17.596 21.526 1.00 93.06 469 VAL A O 1
ATOM 3516 N N . SER A 1 470 ? -23.543 18.528 19.492 1.00 92.19 470 SER A N 1
ATOM 3517 C CA . SER A 1 470 ? -24.867 19.136 19.674 1.00 92.19 470 SER A CA 1
ATOM 3518 C C . SER A 1 470 ? -25.959 18.086 19.889 1.00 92.19 470 SER A C 1
ATOM 3520 O O . SER A 1 470 ? -26.900 18.325 20.645 1.00 92.19 470 SER A O 1
ATOM 3522 N N . ARG A 1 471 ? -25.837 16.917 19.250 1.00 91.00 471 ARG A N 1
ATOM 3523 C CA . ARG A 1 471 ? -26.773 15.798 19.404 1.00 91.00 471 ARG A CA 1
ATOM 3524 C C . ARG A 1 471 ? -26.683 15.143 20.784 1.00 91.00 471 ARG A C 1
ATOM 3526 O O . ARG A 1 471 ? -27.714 14.723 21.303 1.00 91.00 471 ARG A O 1
ATOM 3533 N N . GLN A 1 472 ? -25.488 15.064 21.371 1.00 89.19 472 GLN A N 1
ATOM 3534 C CA . GLN A 1 472 ? -25.281 14.533 22.725 1.00 89.19 472 GLN A CA 1
ATOM 3535 C C . GLN A 1 472 ? -25.769 15.491 23.818 1.00 89.19 472 GLN A C 1
ATOM 3537 O O . GLN A 1 472 ? -26.150 15.051 24.898 1.00 89.19 472 GLN A O 1
ATOM 3542 N N . GLY A 1 473 ? -25.783 16.796 23.537 1.00 88.50 473 GLY A N 1
ATOM 3543 C CA . GLY A 1 473 ? -26.191 17.838 24.483 1.00 88.50 473 GLY A CA 1
ATOM 3544 C C . GLY A 1 473 ? -25.085 18.274 25.452 1.00 88.50 473 GLY A C 1
ATOM 3545 O O . GLY A 1 473 ? -25.198 19.340 26.054 1.00 88.50 473 GLY A O 1
ATOM 3546 N N . GLU A 1 474 ? -23.998 17.510 25.550 1.00 88.06 474 GLU A N 1
ATOM 3547 C CA . GLU A 1 474 ? -22.778 17.852 26.278 1.00 88.06 474 GLU A CA 1
ATOM 3548 C C . GLU A 1 474 ? -21.532 17.409 25.498 1.00 88.06 474 GLU A C 1
ATOM 3550 O O . GLU A 1 474 ? -21.602 16.533 24.637 1.00 88.06 474 GLU A O 1
ATOM 3555 N N . ILE A 1 475 ? -20.391 18.053 25.765 1.00 87.00 475 ILE A N 1
ATOM 3556 C CA . ILE A 1 475 ? -19.118 17.691 25.132 1.00 87.00 475 ILE A CA 1
ATOM 3557 C C . ILE A 1 475 ? -18.588 16.431 25.809 1.00 87.00 475 ILE A C 1
ATOM 3559 O O . ILE A 1 475 ? -18.085 16.500 26.931 1.00 87.00 475 ILE A O 1
ATOM 3563 N N . ASP A 1 476 ? -18.653 15.308 25.101 1.00 91.75 476 ASP A N 1
ATOM 3564 C CA . ASP A 1 476 ? -18.021 14.066 25.527 1.00 91.75 476 ASP A CA 1
ATOM 3565 C C . ASP A 1 476 ? -16.479 14.168 25.390 1.00 91.75 476 ASP A C 1
ATOM 3567 O O . ASP A 1 476 ? -15.959 14.423 24.287 1.00 91.75 476 ASP A O 1
ATOM 3571 N N . PRO A 1 477 ? -15.712 14.007 26.489 1.00 92.50 477 PRO A N 1
ATOM 3572 C CA . PRO A 1 477 ? -14.255 14.076 26.443 1.00 92.50 477 PRO A CA 1
ATOM 3573 C C . PRO A 1 477 ? -13.616 12.966 25.604 1.00 92.50 477 PRO A C 1
ATOM 3575 O O . PRO A 1 477 ? -12.619 13.228 24.933 1.00 92.50 477 PRO A O 1
ATOM 3578 N N . ASP A 1 478 ? -14.165 11.752 25.610 1.00 92.69 478 ASP A N 1
ATOM 3579 C CA . ASP A 1 478 ? -13.612 10.608 24.884 1.00 92.69 478 ASP A CA 1
ATOM 3580 C C . ASP A 1 478 ? -13.814 10.752 23.376 1.00 92.69 478 ASP A C 1
ATOM 3582 O O . ASP A 1 478 ? -12.872 10.526 22.608 1.00 92.69 478 ASP A O 1
ATOM 3586 N N . LEU A 1 479 ? -14.985 11.238 22.954 1.00 94.81 479 LEU A N 1
ATOM 3587 C CA . LEU A 1 479 ? -15.241 11.613 21.562 1.00 94.81 479 LEU A CA 1
ATOM 3588 C C . LEU A 1 479 ? -14.261 12.692 21.098 1.00 94.81 479 LEU A C 1
ATOM 3590 O O . LEU A 1 479 ? -13.628 12.564 20.045 1.00 94.81 479 LEU A O 1
ATOM 3594 N N . THR A 1 480 ? -14.116 13.753 21.895 1.00 95.44 480 THR A N 1
ATOM 3595 C CA . THR A 1 480 ? -13.283 14.911 21.546 1.00 95.44 480 THR A CA 1
ATOM 3596 C C . THR A 1 480 ? -11.803 14.547 21.484 1.00 95.44 480 THR A C 1
ATOM 3598 O O . THR A 1 480 ? -11.111 14.944 20.542 1.00 95.44 480 THR A O 1
ATOM 3601 N N . VAL A 1 481 ? -11.309 13.768 22.452 1.00 95.50 481 VAL A N 1
ATOM 3602 C CA . VAL A 1 481 ? -9.920 13.299 22.457 1.00 95.50 481 VAL A CA 1
ATOM 3603 C C . VAL A 1 481 ? -9.656 12.401 21.253 1.00 95.50 481 VAL A C 1
ATOM 3605 O O . VAL A 1 481 ? -8.695 12.647 20.526 1.00 95.50 481 VAL A O 1
ATOM 3608 N N . ALA A 1 482 ? -10.520 11.420 20.980 1.00 93.44 482 ALA A N 1
ATOM 3609 C CA . ALA A 1 482 ? -10.344 10.518 19.845 1.00 93.44 482 ALA A CA 1
ATOM 3610 C C . ALA A 1 482 ? -10.352 11.262 18.499 1.00 93.44 482 ALA A C 1
ATOM 3612 O O . ALA A 1 482 ? -9.489 11.024 17.646 1.00 93.44 482 ALA A O 1
ATOM 3613 N N . PHE A 1 483 ? -11.272 12.218 18.332 1.00 95.56 483 PHE A N 1
ATOM 3614 C CA . PHE A 1 483 ? -11.332 13.080 17.153 1.00 95.56 483 PHE A CA 1
ATOM 3615 C C . PHE A 1 483 ? -10.048 13.900 16.977 1.00 95.56 483 PHE A C 1
ATOM 3617 O O . PHE A 1 483 ? -9.430 13.857 15.910 1.00 95.56 483 PHE A O 1
ATOM 3624 N N . ALA A 1 484 ? -9.595 14.592 18.026 1.00 93.94 484 ALA A N 1
ATOM 3625 C CA . ALA A 1 484 ? -8.400 15.433 17.984 1.00 93.94 484 ALA A CA 1
ATOM 3626 C C . ALA A 1 484 ? -7.113 14.627 17.744 1.00 93.94 484 ALA A C 1
ATOM 3628 O O . ALA A 1 484 ? -6.290 15.005 16.905 1.00 93.94 484 ALA A O 1
ATOM 3629 N N . THR A 1 485 ? -6.945 13.489 18.425 1.00 92.56 485 THR A N 1
ATOM 3630 C CA . THR A 1 485 ? -5.799 12.597 18.216 1.00 92.56 485 THR A CA 1
ATOM 3631 C C . THR A 1 485 ? -5.747 12.131 16.769 1.00 92.56 485 THR A C 1
ATOM 3633 O O . THR A 1 485 ? -4.688 12.191 16.147 1.00 92.56 485 THR A O 1
ATOM 3636 N N . ARG A 1 486 ? -6.879 11.739 16.179 1.00 89.62 486 ARG A N 1
ATOM 3637 C CA . ARG A 1 486 ? -6.896 11.290 14.785 1.00 89.62 486 ARG A CA 1
ATOM 3638 C C . ARG A 1 486 ? -6.641 12.432 13.799 1.00 89.62 486 ARG A C 1
ATOM 3640 O O . ARG A 1 486 ? -5.914 12.233 12.829 1.00 89.62 486 ARG A O 1
ATOM 3647 N N . LEU A 1 487 ? -7.156 13.626 14.084 1.00 88.62 487 LEU A N 1
ATOM 3648 C CA . LEU A 1 487 ? -6.920 14.831 13.290 1.00 88.62 487 LEU A CA 1
ATOM 3649 C C . LEU A 1 487 ? -5.427 15.197 13.220 1.00 88.62 487 LEU A C 1
ATOM 3651 O O . LEU A 1 487 ? -4.921 15.555 12.159 1.00 88.62 487 LEU A O 1
ATOM 3655 N N . SER A 1 488 ? -4.704 15.039 14.331 1.00 88.44 488 SER A N 1
ATOM 3656 C CA . SER A 1 488 ? -3.274 15.366 14.421 1.00 88.44 488 SER A CA 1
ATOM 3657 C C . SER A 1 488 ? -2.326 14.443 13.650 1.00 88.44 488 SER A C 1
ATOM 3659 O O . SER A 1 488 ? -1.162 14.793 13.467 1.00 88.44 488 SER A O 1
ATOM 3661 N N . ILE A 1 489 ? -2.802 13.279 13.190 1.00 84.06 489 ILE A N 1
ATOM 3662 C CA . ILE A 1 489 ? -2.000 12.353 12.373 1.00 84.06 489 ILE A CA 1
ATOM 3663 C C . ILE A 1 489 ? -1.731 12.954 10.987 1.00 84.06 489 ILE A C 1
ATOM 3665 O O . ILE A 1 489 ? -0.754 12.596 10.325 1.00 84.06 489 ILE A O 1
ATOM 3669 N N . ALA A 1 490 ? -2.577 13.880 10.531 1.00 77.50 490 ALA A N 1
ATOM 3670 C CA . ALA A 1 490 ? -2.321 14.606 9.301 1.00 77.50 490 ALA A CA 1
ATOM 3671 C C . ALA A 1 490 ? -1.034 15.438 9.425 1.00 77.50 490 ALA A C 1
ATOM 3673 O O . ALA A 1 490 ? -0.834 16.165 10.396 1.00 77.50 490 ALA A O 1
ATOM 3674 N N . GLN A 1 491 ? -0.189 15.407 8.392 1.00 74.56 491 GLN A N 1
ATOM 3675 C CA . GLN A 1 491 ? 1.004 16.264 8.288 1.00 74.56 491 GLN A CA 1
ATOM 3676 C C . GLN A 1 491 ? 0.654 17.739 7.983 1.00 74.56 491 GLN A C 1
ATOM 3678 O O . GLN A 1 491 ? 1.460 18.477 7.427 1.00 74.56 491 GLN A O 1
ATOM 3683 N N . ASP A 1 492 ? -0.561 18.165 8.329 1.00 83.06 492 ASP A N 1
ATOM 3684 C CA . ASP A 1 492 ? -1.110 19.490 8.075 1.00 83.06 492 ASP A CA 1
ATOM 3685 C C . ASP A 1 492 ? -1.177 20.278 9.391 1.00 83.06 492 ASP A C 1
ATOM 3687 O O . ASP A 1 492 ? -1.899 19.917 10.326 1.00 83.06 492 ASP A O 1
ATOM 3691 N N . GLU A 1 493 ? -0.432 21.382 9.465 1.00 87.19 493 GLU A N 1
ATOM 3692 C CA . GLU A 1 493 ? -0.391 22.245 10.651 1.00 87.19 493 GLU A CA 1
ATOM 3693 C C . GLU A 1 493 ? -1.762 22.844 11.002 1.00 87.19 493 GLU A C 1
ATOM 3695 O O . GLU A 1 493 ? -2.038 23.084 12.178 1.00 87.19 493 GLU A O 1
ATOM 3700 N N . SER A 1 494 ? -2.656 23.044 10.027 1.00 88.12 494 SER A N 1
ATOM 3701 C CA . SER A 1 494 ? -4.019 23.520 10.293 1.00 88.12 494 SER A CA 1
ATOM 3702 C C . SER A 1 494 ? -4.853 22.474 11.042 1.00 88.12 494 SER A C 1
ATOM 3704 O O . SER A 1 494 ? -5.597 22.821 11.963 1.00 88.12 494 SER A O 1
ATOM 3706 N N . MET A 1 495 ? -4.668 21.190 10.717 1.00 88.69 495 MET A N 1
ATOM 3707 C CA . MET A 1 495 ? -5.318 20.072 11.401 1.00 88.69 495 MET A CA 1
ATOM 3708 C C . MET A 1 495 ? -4.772 19.898 12.821 1.00 88.69 495 MET A C 1
ATOM 3710 O O . MET A 1 495 ? -5.555 19.769 13.764 1.00 88.69 495 MET A O 1
ATOM 3714 N N . LYS A 1 496 ? -3.449 19.995 13.009 1.00 90.81 496 LYS A N 1
ATOM 3715 C CA . LYS A 1 496 ? -2.836 19.974 14.350 1.00 90.81 496 LYS A CA 1
ATOM 3716 C C . LYS A 1 496 ? -3.304 21.148 15.216 1.00 90.81 496 LYS A C 1
ATOM 3718 O O . LYS A 1 496 ? -3.655 20.953 16.379 1.00 90.81 496 LYS A O 1
ATOM 3723 N N . ALA A 1 497 ? -3.367 22.358 14.657 1.00 92.31 497 ALA A N 1
ATOM 3724 C CA . ALA A 1 497 ? -3.845 23.538 15.375 1.00 92.31 497 ALA A CA 1
ATOM 3725 C C . ALA A 1 497 ? -5.320 23.407 15.792 1.00 92.31 497 ALA A C 1
ATOM 3727 O O . ALA A 1 497 ? -5.679 23.758 16.918 1.00 92.31 497 ALA A O 1
ATOM 3728 N N . ALA A 1 498 ? -6.172 22.867 14.914 1.00 92.94 498 ALA A N 1
ATOM 3729 C CA . ALA A 1 498 ? -7.565 22.577 15.242 1.00 92.94 498 ALA A CA 1
ATOM 3730 C C . ALA A 1 498 ? -7.685 21.516 16.351 1.00 92.94 498 ALA A C 1
ATOM 3732 O O . ALA A 1 498 ? -8.460 21.710 17.288 1.00 92.94 498 ALA A O 1
ATOM 3733 N N . ALA A 1 499 ? -6.875 20.453 16.298 1.00 93.81 499 ALA A N 1
ATOM 3734 C CA . ALA A 1 499 ? -6.836 19.409 17.322 1.00 93.81 499 ALA A CA 1
ATOM 3735 C C . ALA A 1 499 ? -6.483 19.982 18.706 1.00 93.81 499 ALA A C 1
ATOM 3737 O O . ALA A 1 499 ? -7.208 19.760 19.675 1.00 93.81 499 ALA A O 1
ATOM 3738 N N . LEU A 1 500 ? -5.421 20.793 18.790 1.00 95.12 500 LEU A N 1
ATOM 3739 C CA . LEU A 1 500 ? -5.016 21.457 20.035 1.00 95.12 500 LEU A CA 1
ATOM 3740 C C . LEU A 1 500 ? -6.091 22.415 20.556 1.00 95.12 500 LEU A C 1
ATOM 3742 O O . LEU A 1 500 ? -6.333 22.474 21.759 1.00 95.12 500 LEU A O 1
ATOM 3746 N N . LYS A 1 501 ? -6.764 23.158 19.669 1.00 96.00 501 LYS A N 1
ATOM 3747 C CA . LYS A 1 501 ? -7.861 24.053 20.063 1.00 96.00 501 LYS A CA 1
ATOM 3748 C C . LYS A 1 501 ? -9.013 23.280 20.711 1.00 96.00 501 LYS A C 1
ATOM 3750 O O . LYS A 1 501 ? -9.546 23.739 21.715 1.00 96.00 501 LYS A O 1
ATOM 3755 N N . LEU A 1 502 ? -9.385 22.126 20.157 1.00 94.69 502 LEU A N 1
ATOM 3756 C CA . LEU A 1 502 ? -10.448 21.281 20.706 1.00 94.69 502 LEU A CA 1
ATOM 3757 C C . LEU A 1 502 ? -10.066 20.708 22.071 1.00 94.69 502 LEU A C 1
ATOM 3759 O O . LEU A 1 502 ? -10.840 20.831 23.016 1.00 94.69 502 LEU A O 1
ATOM 3763 N N . LEU A 1 503 ? -8.852 20.165 22.200 1.00 95.75 503 LEU A N 1
ATOM 3764 C CA . LEU A 1 503 ? -8.366 19.607 23.464 1.00 95.75 503 LEU A CA 1
ATOM 3765 C C . LEU A 1 503 ? -8.275 20.665 24.569 1.00 95.75 503 LEU A C 1
ATOM 3767 O O . LEU A 1 503 ? -8.659 20.394 25.702 1.00 95.75 503 LEU A O 1
ATOM 3771 N N . ASN A 1 504 ? -7.837 21.884 24.248 1.00 95.06 504 ASN A N 1
ATOM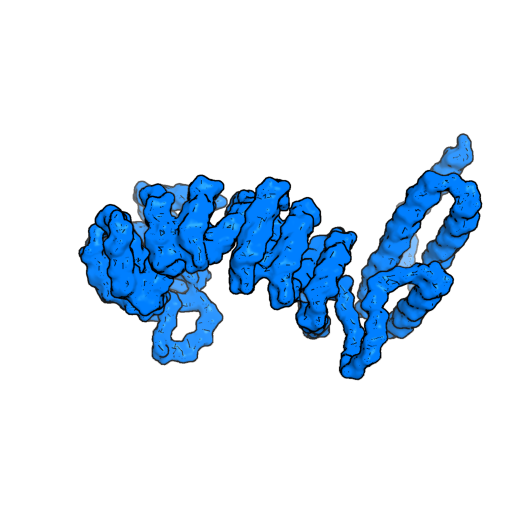 3772 C CA . ASN A 1 504 ? -7.743 22.977 25.221 1.00 95.06 504 ASN A CA 1
ATOM 3773 C C . ASN A 1 504 ? -9.106 23.479 25.727 1.00 95.06 504 ASN A C 1
ATOM 3775 O O . ASN A 1 504 ? -9.158 24.124 26.772 1.00 95.06 504 ASN A O 1
ATOM 3779 N N . ASN A 1 505 ? -10.200 23.170 25.024 1.00 93.31 505 ASN A N 1
ATOM 3780 C CA . ASN A 1 505 ? -11.555 23.483 25.480 1.00 93.31 505 ASN A CA 1
ATOM 3781 C C . ASN A 1 505 ? -12.123 22.424 26.443 1.00 93.31 505 ASN A C 1
ATOM 3783 O O . ASN A 1 505 ? -13.181 22.651 27.026 1.00 93.31 505 ASN A O 1
ATOM 3787 N N . LEU A 1 506 ? -11.443 21.284 26.622 1.00 94.00 506 LEU A N 1
ATOM 3788 C CA . LEU A 1 506 ? -11.839 20.252 27.578 1.00 94.00 506 LEU A CA 1
ATOM 3789 C C . LEU A 1 506 ? -11.304 20.543 28.983 1.00 94.00 506 LEU A C 1
ATOM 3791 O O . LEU A 1 506 ? -10.176 21.019 29.167 1.00 94.00 506 LEU A O 1
ATOM 3795 N N . THR A 1 507 ? -12.081 20.134 29.987 1.00 93.06 507 THR A N 1
ATOM 3796 C CA . THR A 1 507 ? -11.619 20.036 31.376 1.00 93.06 507 THR A CA 1
ATOM 3797 C C . THR A 1 507 ? -10.333 19.196 31.445 1.00 93.06 507 THR A C 1
ATOM 3799 O O . THR A 1 507 ? -10.261 18.151 30.788 1.00 93.06 507 THR A O 1
ATOM 3802 N N . PRO A 1 508 ? -9.308 19.619 32.214 1.00 94.25 508 PRO A N 1
ATOM 3803 C CA . PRO A 1 508 ? -8.080 18.848 32.372 1.00 94.25 508 PRO A CA 1
ATOM 3804 C C . PRO A 1 508 ? -8.326 17.403 32.803 1.00 94.25 508 PRO A C 1
ATOM 3806 O O . PRO A 1 508 ? -9.094 17.139 33.726 1.00 94.25 508 PRO A O 1
ATOM 3809 N N . SER A 1 509 ? -7.653 16.478 32.125 1.00 94.94 509 SER A N 1
ATOM 3810 C CA . SER A 1 509 ? -7.643 15.049 32.429 1.00 94.94 509 SER A CA 1
ATOM 3811 C C . SER A 1 509 ? -6.353 14.431 31.897 1.00 94.94 509 SER A C 1
ATOM 3813 O O . SER A 1 509 ? -5.767 14.943 30.942 1.00 94.94 509 SER A O 1
ATOM 3815 N N . GLU A 1 510 ? -5.936 13.301 32.465 1.00 94.69 510 GLU A N 1
ATOM 3816 C CA . GLU A 1 510 ? -4.729 12.595 32.015 1.00 94.69 510 GLU A CA 1
ATOM 3817 C C . GLU A 1 510 ? -4.802 12.223 30.525 1.00 94.69 510 GLU A C 1
ATOM 3819 O O . GLU A 1 510 ? -3.829 12.403 29.795 1.00 94.69 510 GLU A O 1
ATOM 3824 N N . LYS A 1 511 ? -5.974 11.774 30.043 1.00 92.12 511 LYS A N 1
ATOM 3825 C CA . LYS A 1 511 ? -6.191 11.397 28.634 1.00 92.12 511 LYS A CA 1
ATOM 3826 C C . LYS A 1 511 ? -6.044 12.606 27.699 1.00 92.12 511 LYS A C 1
ATOM 3828 O O . LYS A 1 511 ? -5.380 12.506 26.668 1.00 92.12 511 LYS A O 1
ATOM 3833 N N . ARG A 1 512 ? -6.605 13.763 28.080 1.00 95.50 512 ARG A N 1
ATOM 3834 C CA . ARG A 1 512 ? -6.451 15.035 27.350 1.00 95.50 512 ARG A CA 1
ATOM 3835 C C . ARG A 1 512 ? -4.992 15.483 27.310 1.00 95.50 512 ARG A C 1
ATOM 3837 O O . ARG A 1 512 ? -4.487 15.810 26.241 1.00 95.50 512 ARG A O 1
ATOM 3844 N N . ASP A 1 513 ? -4.329 15.510 28.462 1.00 95.06 513 ASP A N 1
ATOM 3845 C CA . ASP A 1 513 ? -2.957 16.014 28.594 1.00 95.06 513 ASP A CA 1
ATOM 3846 C C . ASP A 1 513 ? -1.968 15.148 27.824 1.00 95.06 513 ASP A C 1
ATOM 3848 O O . ASP A 1 513 ? -1.103 15.664 27.116 1.00 95.06 513 ASP A O 1
ATOM 3852 N N . HIS A 1 514 ? -2.158 13.830 27.877 1.00 93.81 514 HIS A N 1
ATOM 3853 C CA . HIS A 1 514 ? -1.392 12.897 27.069 1.00 93.81 514 HIS A CA 1
ATOM 3854 C C . HIS A 1 514 ? -1.601 13.135 25.566 1.00 93.81 514 HIS A C 1
ATOM 3856 O O . HIS A 1 514 ? -0.631 13.159 24.809 1.00 93.81 514 HIS A O 1
ATOM 3862 N N . ALA A 1 515 ? -2.842 13.369 25.123 1.00 91.81 515 ALA A N 1
ATOM 3863 C CA . ALA A 1 515 ? -3.118 13.691 23.726 1.00 91.81 515 ALA A CA 1
ATOM 3864 C C . ALA A 1 515 ? -2.428 14.996 23.290 1.00 91.81 515 ALA A C 1
ATOM 3866 O O . ALA A 1 515 ? -1.794 15.010 22.239 1.00 91.81 515 ALA A O 1
ATOM 3867 N N . ILE A 1 516 ? -2.479 16.060 24.102 1.00 93.81 516 ILE A N 1
ATOM 3868 C CA . ILE A 1 516 ? -1.767 17.322 23.825 1.00 93.81 516 ILE A CA 1
ATOM 3869 C C . ILE A 1 516 ? -0.263 17.066 23.682 1.00 93.81 516 ILE A C 1
ATOM 3871 O O . ILE A 1 516 ? 0.328 17.457 22.676 1.00 93.81 516 ILE A O 1
ATOM 3875 N N . GLN A 1 517 ? 0.336 16.346 24.634 1.00 93.94 517 GLN A N 1
ATOM 3876 C CA . GLN A 1 517 ? 1.763 16.030 24.617 1.00 93.94 517 GLN A CA 1
ATOM 3877 C C . GLN A 1 517 ? 2.169 15.275 23.343 1.00 93.94 517 GLN A C 1
ATOM 3879 O O . GLN A 1 517 ? 3.187 15.595 22.732 1.00 93.94 517 GLN A O 1
ATOM 3884 N N . MET A 1 518 ? 1.370 14.294 22.915 1.00 91.06 518 MET A N 1
ATOM 3885 C CA . MET A 1 518 ? 1.632 13.535 21.688 1.00 91.06 518 MET A CA 1
ATOM 3886 C C . MET A 1 518 ? 1.543 14.405 20.430 1.00 91.06 518 MET A C 1
ATOM 3888 O O . MET A 1 518 ? 2.314 14.207 19.493 1.00 91.06 518 MET A O 1
ATOM 3892 N N . ILE A 1 519 ? 0.625 15.372 20.393 1.00 88.69 519 ILE A N 1
ATOM 3893 C CA . ILE A 1 519 ? 0.496 16.297 19.259 1.00 88.69 519 ILE A CA 1
ATOM 3894 C C . ILE A 1 519 ? 1.691 17.249 19.201 1.00 88.69 519 ILE A C 1
ATOM 3896 O O . ILE A 1 519 ? 2.228 17.481 18.121 1.00 88.69 519 ILE A O 1
ATOM 3900 N N . GLU A 1 520 ? 2.122 17.769 20.350 1.00 88.88 520 GLU A N 1
ATOM 3901 C CA . GLU A 1 520 ? 3.278 18.663 20.447 1.00 88.88 520 GLU A CA 1
ATOM 3902 C C . GLU A 1 520 ? 4.594 17.955 20.118 1.00 88.88 520 GLU A C 1
ATOM 3904 O O . GLU A 1 520 ? 5.428 18.537 19.440 1.00 88.88 520 GLU A O 1
ATOM 3909 N N . LEU A 1 521 ? 4.765 16.691 20.521 1.00 85.88 521 LEU A N 1
ATOM 3910 C CA . LEU A 1 521 ? 5.930 15.874 20.151 1.00 85.88 521 LEU A CA 1
ATOM 3911 C C . LEU A 1 521 ? 6.028 15.613 18.639 1.00 85.88 521 LEU A C 1
ATOM 3913 O O . LEU A 1 521 ? 7.125 15.441 18.116 1.00 85.88 521 LEU A O 1
ATOM 3917 N N . ASN A 1 522 ? 4.887 15.556 17.948 1.00 75.19 522 ASN A N 1
ATOM 3918 C CA . ASN A 1 522 ? 4.808 15.337 16.501 1.00 75.19 522 ASN A CA 1
ATOM 3919 C C . ASN A 1 522 ? 4.895 16.643 15.682 1.00 75.19 522 ASN A C 1
ATOM 3921 O O . ASN A 1 522 ? 4.741 16.615 14.453 1.00 75.19 522 ASN A O 1
ATOM 3925 N N . ARG A 1 523 ? 5.064 17.795 16.336 1.00 75.25 523 ARG A N 1
ATOM 3926 C CA . ARG A 1 523 ? 5.244 19.108 15.712 1.00 75.25 523 ARG A CA 1
ATOM 3927 C C . ARG A 1 523 ? 6.708 19.512 15.769 1.00 75.25 523 ARG A C 1
ATOM 3929 O O . ARG A 1 523 ? 7.185 20.006 14.725 1.00 75.25 523 ARG A O 1
#

Sequence (523 aa):
SIDAQIAETLATHEHTAAFQPIPISADRSISRPNWLARAAAWIGAFHLFGNTAKASTVIVMKKTVTSITAAILILGGSGIYAIHRQNESSKARVDQMETEIQSLSDQLGIQSTTSTRKNSGTGNSRKPVSVTQVSAILNDSKISSHELAQYNEFQEQLAAMDADALKSLLLDAEKISNPIHGRIAEMIMKALIAKDPAMATQIASQLIGRGSEFQFLLSSSAAVAFKAWLAKDSAAASAWYAETAAAGGFIGKNIPPNGLEDQSIDRSFARLRFAALAGSNPSEAAAMLATMLPADVIESLKTVTDPNALRQILPALSPEQKGPAANGVIKAMAMNDIDAALAWANSLGLADRERDTLMAVGIEAAVAGGKLDLAGAAERSRNLDLDAKKRSELLVSAATSVSMIPRKDEHRIEVDNSVYWDRVTERIDWLRKEAPADSADEMVGSYLGGLSYASHNLKKSLEAYETEVSRQGEIDPDLTVAFATRLSIAQDESMKAAALKLLNNLTPSEKRDHAIQMIELNR